Protein AF-A0A810N0T5-F1 (afdb_monomer_lite)

Foldseek 3Di:
DDDDDDYDDDDDDDDDDDDDDDDDDPPPPDPLQQFQAAADADPQPPDRQQHQWEPCSPPPLQRVLVSVQQQVDADLVRFHFRSNRKHWSYWYDDPHKTKTWIWTHTPPQQWIKTFIWIDDDSHIHGPAIAIGNHNCCVVPDQWAWDADPQWIKIQGTPFFPFKQFQVRHTFDADRRITDTGPFAAQAWGKMWTWGDAGPVRNPTDPIFIWIQRGNNLGPRHGRIATEDPCQQNVACVLPRSNVCNDCCFQQHNADPDCPVVDDGDDRHQNHARYDWHKDWPDADCDDLQGFTWIWTWGQGNVGIKIKIWTDHPDDHIWIFHIDDDDQWDWTWIARPNFTKTKIFHDLVAVQKDKDWPPPWDFPDDDRGITITTDDPAKTKIWIQGPNDIGIDIDGD

Secondary structure (DSSP, 8-state):
-------------------------------TTT---BSEE-SSTT-EEE---STTTT-TTHHHHHHHHHHH---TTSPPPEEEEEEEEEEEEETTEEEEEEEEEETTTTEEEEEEEEEETTEEEEEEEE--SSTTHHHH-SEEEEEETTEEEEEE-SSEEEEE-TTSPBPPEETTEESPB-PPTTB-EEEEEEEPP-SSSTT-EEEEEEEE--TT--TT---EEE-STTHHHHHTTT-BHHHHTSTTSTTT-S-S-GGG--------TT---EEEEEEEEEEE-SSTT-EEEEEEEEEETTEEEEEEEEEESSS--EE---EE--SEEEEEEEETTEEEEEEEE-SS-TT-EEEPPTT---SEEETTEEEEEPPSS-EEEEEEETTEEEEEEE--

Organism: NCBI:txid338584

Structure (mmCIF, N/CA/C/O backbone):
data_AF-A0A810N0T5-F1
#
_entry.id   AF-A0A810N0T5-F1
#
loop_
_atom_site.group_PDB
_atom_site.id
_atom_site.type_symbol
_atom_site.label_atom_id
_atom_site.label_alt_id
_atom_site.label_comp_id
_atom_site.label_asym_id
_atom_site.label_entity_id
_atom_site.label_seq_id
_atom_site.pdbx_PDB_ins_code
_atom_site.Cartn_x
_atom_site.Cartn_y
_atom_site.Cartn_z
_atom_site.occupancy
_atom_site.B_iso_or_equiv
_atom_site.auth_seq_id
_atom_site.auth_comp_id
_atom_site.auth_asym_id
_atom_site.auth_atom_id
_atom_site.pdbx_PDB_model_num
ATOM 1 N N . MET A 1 1 ? 39.293 -3.983 65.461 1.00 36.12 1 MET A N 1
ATOM 2 C CA . MET A 1 1 ? 38.991 -4.285 66.881 1.00 36.12 1 MET A CA 1
ATOM 3 C C . MET A 1 1 ? 37.634 -4.973 66.950 1.00 36.12 1 MET A C 1
ATOM 5 O O . MET A 1 1 ? 36.799 -4.683 66.106 1.00 36.12 1 MET A O 1
ATOM 9 N N . ILE A 1 2 ? 37.448 -5.908 67.885 1.00 31.00 2 ILE A N 1
ATOM 10 C CA . ILE A 1 2 ? 36.236 -6.740 68.060 1.00 31.00 2 ILE A CA 1
ATOM 11 C C . ILE A 1 2 ? 35.521 -6.339 69.367 1.00 31.00 2 ILE A C 1
ATOM 13 O O . ILE A 1 2 ? 36.181 -5.832 70.273 1.00 31.00 2 ILE A O 1
ATOM 17 N N . SER A 1 3 ? 34.224 -6.678 69.489 1.00 28.61 3 SER A N 1
ATOM 18 C CA . SER A 1 3 ? 33.318 -6.460 70.647 1.00 28.61 3 SER A CA 1
ATOM 19 C C . SER A 1 3 ? 32.671 -5.063 70.637 1.00 28.61 3 SER A C 1
ATOM 21 O O . SER A 1 3 ? 33.316 -4.107 70.227 1.00 28.61 3 SER A O 1
ATOM 23 N N . VAL A 1 4 ? 31.393 -4.856 70.995 1.00 37.62 4 VAL A N 1
ATOM 24 C CA . VAL A 1 4 ? 30.533 -5.458 72.052 1.00 37.62 4 VAL A CA 1
ATOM 25 C C . VAL A 1 4 ? 29.086 -5.613 71.486 1.00 37.62 4 VAL A C 1
ATOM 27 O O . VAL A 1 4 ? 28.653 -4.736 70.753 1.00 37.62 4 VAL A O 1
ATOM 30 N N . ARG A 1 5 ? 28.376 -6.768 71.548 1.00 35.19 5 ARG A N 1
ATOM 31 C CA . ARG A 1 5 ? 27.375 -7.230 72.574 1.00 35.19 5 ARG A CA 1
ATOM 32 C C . ARG A 1 5 ? 26.349 -6.142 73.011 1.00 35.19 5 ARG A C 1
ATOM 34 O O . ARG A 1 5 ? 26.744 -5.001 73.154 1.00 35.19 5 ARG A O 1
ATOM 41 N N . ARG A 1 6 ? 25.052 -6.360 73.315 1.00 37.88 6 ARG A N 1
ATOM 42 C CA . ARG A 1 6 ? 24.105 -7.499 73.541 1.00 37.88 6 ARG A CA 1
ATOM 43 C C . ARG A 1 6 ? 22.669 -6.939 73.304 1.00 37.88 6 ARG A C 1
ATOM 45 O O . ARG A 1 6 ? 22.462 -5.794 73.669 1.00 37.88 6 ARG A O 1
ATOM 52 N N . GLY A 1 7 ? 21.720 -7.643 72.663 1.00 30.22 7 GLY A N 1
ATOM 53 C CA . GLY A 1 7 ? 20.608 -8.402 73.306 1.00 30.22 7 GLY A CA 1
ATOM 54 C C . GLY A 1 7 ? 19.324 -7.552 73.514 1.00 30.22 7 GLY A C 1
ATOM 55 O O . GLY A 1 7 ? 19.444 -6.339 73.548 1.00 30.22 7 GLY A O 1
ATOM 56 N N . LEU A 1 8 ? 18.092 -8.040 73.733 1.00 36.97 8 LEU A N 1
ATOM 57 C CA . LEU A 1 8 ? 17.335 -9.291 73.475 1.00 36.97 8 LEU A CA 1
ATOM 58 C C . LEU A 1 8 ? 15.949 -9.131 74.186 1.00 36.97 8 LEU A C 1
ATOM 60 O O . LEU A 1 8 ? 15.929 -8.519 75.249 1.00 36.97 8 LEU A O 1
ATOM 64 N N . LEU A 1 9 ? 14.865 -9.763 73.686 1.00 35.38 9 LEU A N 1
ATOM 65 C CA . LEU A 1 9 ? 13.501 -9.900 74.291 1.00 35.38 9 LEU A CA 1
ATOM 66 C C . LEU A 1 9 ? 12.555 -8.662 74.208 1.00 35.38 9 LEU A C 1
ATOM 68 O O . LEU A 1 9 ? 13.006 -7.539 74.373 1.00 35.38 9 LEU A O 1
ATOM 72 N N . GLY A 1 10 ? 11.231 -8.796 73.994 1.00 30.72 10 GLY A N 1
ATOM 73 C CA . GLY A 1 10 ? 10.441 -9.990 73.635 1.00 30.72 10 GLY A CA 1
ATOM 74 C C . GLY A 1 10 ? 8.905 -9.775 73.532 1.00 30.72 10 GLY A C 1
ATOM 75 O O . GLY A 1 10 ? 8.345 -8.991 74.282 1.00 30.72 10 GLY A O 1
ATOM 76 N N . ILE A 1 11 ? 8.277 -10.505 72.594 1.00 42.00 11 ILE A N 1
ATOM 77 C CA . ILE A 1 11 ? 6.909 -11.100 72.533 1.00 42.00 11 ILE A CA 1
ATOM 78 C C . ILE A 1 11 ? 5.700 -10.383 73.196 1.00 42.00 11 ILE A C 1
ATOM 80 O O . ILE A 1 11 ? 5.637 -10.236 74.412 1.00 42.00 11 ILE A O 1
ATOM 84 N N . GLY A 1 12 ? 4.626 -10.187 72.411 1.00 31.03 12 GLY A N 1
ATOM 85 C CA . GLY A 1 12 ? 3.241 -10.031 72.895 1.00 31.03 12 GLY A CA 1
ATOM 86 C C . GLY A 1 12 ? 2.209 -10.197 71.765 1.00 31.03 12 GLY A C 1
ATOM 87 O O . GLY A 1 12 ? 2.245 -9.443 70.799 1.00 31.03 12 GLY A O 1
ATOM 88 N N . LEU A 1 13 ? 1.320 -11.195 71.855 1.00 39.31 13 LEU A N 1
ATOM 89 C CA . LEU A 1 13 ? 0.371 -11.599 70.799 1.00 39.31 13 LEU A CA 1
ATOM 90 C C . LEU A 1 13 ? -1.083 -11.319 71.224 1.00 39.31 13 LEU A C 1
ATOM 92 O O . LEU A 1 13 ? -1.436 -11.601 72.367 1.00 39.31 13 LEU A O 1
ATOM 96 N N . ALA A 1 14 ? -1.944 -10.870 70.305 1.00 36.47 14 ALA A N 1
ATOM 97 C CA . ALA A 1 14 ? -3.398 -10.921 70.478 1.00 36.47 14 ALA A CA 1
ATOM 98 C C . ALA A 1 14 ? -4.104 -11.078 69.122 1.00 36.47 14 ALA A C 1
ATOM 100 O O . ALA A 1 14 ? -3.871 -10.296 68.204 1.00 36.47 14 ALA A O 1
ATOM 101 N N . ALA A 1 15 ? -4.975 -12.081 69.011 1.00 40.31 15 ALA A N 1
ATOM 102 C CA . ALA A 1 15 ? -5.838 -12.311 67.857 1.00 40.31 15 ALA A CA 1
ATOM 103 C C . ALA A 1 15 ? -7.301 -12.374 68.318 1.00 40.31 15 ALA A C 1
ATOM 105 O O . ALA A 1 15 ? -7.592 -12.949 69.367 1.00 40.31 15 ALA A O 1
ATOM 106 N N . ALA A 1 16 ? -8.212 -11.822 67.519 1.00 35.16 16 ALA A N 1
ATOM 107 C CA . ALA A 1 16 ? -9.654 -11.994 67.666 1.00 35.16 16 ALA A CA 1
ATOM 108 C C . ALA A 1 16 ? -10.295 -12.072 66.272 1.00 35.16 16 ALA A C 1
ATOM 110 O O . ALA A 1 16 ? -9.864 -11.389 65.345 1.00 35.16 16 ALA A O 1
ATOM 111 N N . ILE A 1 17 ? -11.287 -12.950 66.127 1.00 38.09 17 ILE A N 1
ATOM 112 C CA . ILE A 1 17 ? -11.961 -13.310 64.868 1.00 38.09 17 ILE A CA 1
ATOM 113 C C . ILE A 1 17 ? -13.449 -12.919 64.986 1.00 38.09 17 ILE A C 1
ATOM 115 O O . ILE A 1 17 ? -13.940 -12.726 66.096 1.00 38.09 17 ILE A O 1
ATOM 119 N N . VAL A 1 18 ? -14.161 -12.917 63.849 1.00 35.47 18 VAL A N 1
ATOM 120 C CA . VAL A 1 18 ? -15.613 -12.699 63.658 1.00 35.47 18 VAL A CA 1
ATOM 121 C C . VAL A 1 18 ? -15.993 -11.211 63.557 1.00 35.47 18 VAL A C 1
ATOM 123 O O . VAL A 1 18 ? -15.672 -10.423 64.434 1.00 35.47 18 VAL A O 1
ATOM 126 N N . GLY A 1 19 ? -16.701 -10.759 62.519 1.00 31.72 19 GLY A N 1
ATOM 127 C CA . GLY A 1 19 ? -17.155 -11.457 61.309 1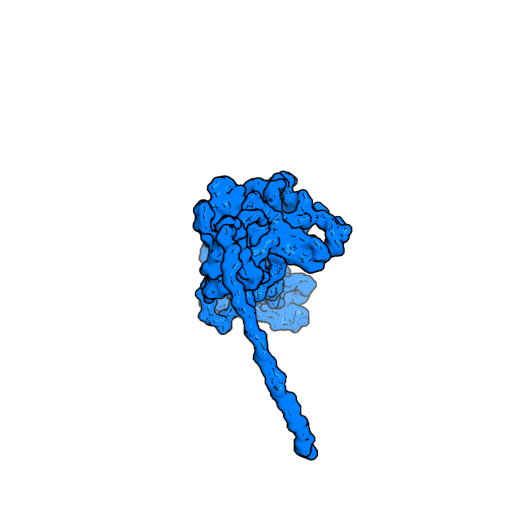.00 31.72 19 GLY A CA 1
ATOM 128 C C . GLY A 1 19 ? -17.976 -10.518 60.416 1.00 31.72 19 GLY A C 1
ATOM 129 O O . GLY A 1 19 ? -18.539 -9.545 60.905 1.00 31.72 19 GLY A O 1
ATOM 130 N N . GLY A 1 20 ? -18.045 -10.797 59.112 1.00 31.12 20 GLY A N 1
ATOM 131 C CA . GLY A 1 20 ? -18.733 -9.926 58.156 1.00 31.12 20 GLY A CA 1
ATOM 132 C C . GLY A 1 20 ? -18.983 -10.613 56.820 1.00 31.12 20 GLY A C 1
ATOM 133 O O . GLY A 1 20 ? -18.181 -10.501 55.900 1.00 31.12 20 GLY A O 1
ATOM 134 N N . VAL A 1 21 ? -20.105 -11.326 56.714 1.00 47.09 21 VAL A N 1
ATOM 135 C CA . VAL A 1 21 ? -20.636 -11.776 55.423 1.00 47.09 21 VAL A CA 1
ATOM 136 C C . VAL A 1 21 ? -21.263 -10.587 54.698 1.00 47.09 21 VAL A C 1
ATOM 138 O O . VAL A 1 21 ? -22.380 -10.185 55.008 1.00 47.09 21 VAL A O 1
ATOM 141 N N . ALA A 1 22 ? -20.546 -10.053 53.713 1.00 38.22 22 ALA A N 1
ATOM 142 C CA . ALA A 1 22 ? -21.095 -9.192 52.675 1.00 38.22 22 ALA A CA 1
ATOM 143 C C . ALA A 1 22 ? -20.766 -9.825 51.318 1.00 38.22 22 ALA A C 1
ATOM 145 O O . ALA A 1 22 ? -19.631 -9.779 50.851 1.00 38.22 22 ALA A O 1
ATOM 146 N N . ALA A 1 23 ? -21.760 -10.484 50.725 1.00 36.19 23 ALA A N 1
ATOM 147 C CA . ALA A 1 23 ? -21.703 -10.900 49.330 1.00 36.19 23 ALA A CA 1
ATOM 148 C C . ALA A 1 23 ? -22.042 -9.713 48.407 1.00 36.19 23 ALA A C 1
ATOM 150 O O . ALA A 1 23 ? -22.633 -8.732 48.858 1.00 36.19 23 ALA A O 1
ATOM 151 N N . CYS A 1 24 ? -21.752 -9.889 47.112 1.00 39.38 24 CYS A N 1
ATOM 152 C CA . CYS A 1 24 ? -22.031 -8.979 45.990 1.00 39.38 24 CYS A CA 1
ATOM 153 C C . CYS A 1 24 ? -21.080 -7.773 45.866 1.00 39.38 24 CYS A C 1
ATOM 155 O O . CYS A 1 24 ? -21.021 -6.919 46.742 1.00 39.38 24 CYS A O 1
ATOM 157 N N . GLY A 1 25 ? -20.389 -7.678 44.720 1.00 36.31 25 GLY A N 1
ATOM 158 C CA . GLY A 1 25 ? -19.560 -6.512 44.372 1.00 36.31 25 GLY A CA 1
ATOM 159 C C . GLY A 1 25 ? -18.150 -6.805 43.852 1.00 36.31 25 GLY A C 1
ATOM 160 O O . GLY A 1 25 ? -17.314 -5.912 43.887 1.00 36.31 25 GLY A O 1
ATOM 161 N N . GLY A 1 26 ? -17.857 -8.021 43.380 1.00 30.78 26 GLY A N 1
ATOM 162 C CA . GLY A 1 26 ? -16.583 -8.317 42.720 1.00 30.78 26 GLY A CA 1
ATOM 163 C C . GLY A 1 26 ? -16.499 -7.678 41.333 1.00 30.78 26 GLY A C 1
ATOM 164 O O . GLY A 1 26 ? -16.718 -8.359 40.335 1.00 30.78 26 GLY A O 1
ATOM 165 N N . THR A 1 27 ? -16.172 -6.386 41.261 1.00 42.53 27 THR A N 1
ATOM 166 C CA . THR A 1 27 ? -15.587 -5.804 40.050 1.00 42.53 27 THR A CA 1
ATOM 167 C C . THR A 1 27 ? -14.265 -6.517 39.807 1.00 42.53 27 THR A C 1
ATOM 169 O O . THR A 1 27 ? -13.346 -6.390 40.616 1.00 42.53 27 THR A O 1
ATOM 172 N N . GLY A 1 28 ? -14.194 -7.317 38.742 1.00 41.34 28 GLY A N 1
ATOM 173 C CA . GLY A 1 28 ? -12.989 -8.051 38.366 1.00 41.34 28 GLY A CA 1
ATOM 174 C C . GLY A 1 28 ? -11.893 -7.088 37.930 1.00 41.34 28 GLY A C 1
ATOM 175 O O . GLY A 1 28 ? -11.767 -6.793 36.746 1.00 41.34 28 GLY A O 1
ATOM 176 N N . GLU A 1 29 ? -11.132 -6.587 38.898 1.00 42.53 29 GLU A N 1
ATOM 177 C CA . GLU A 1 29 ? -9.941 -5.781 38.677 1.00 42.53 29 GLU A CA 1
ATOM 178 C C . GLU A 1 29 ? -8.874 -6.704 38.074 1.00 42.53 29 GLU A C 1
ATOM 180 O O . GLU A 1 29 ? -8.226 -7.487 38.772 1.00 42.53 29 GLU A O 1
ATOM 185 N N . VAL A 1 30 ? -8.775 -6.688 36.740 1.00 51.69 30 VAL A N 1
ATOM 186 C CA . VAL A 1 30 ? -7.701 -7.370 36.009 1.00 51.69 30 VAL A CA 1
ATOM 187 C C . VAL A 1 30 ? -6.379 -6.823 36.554 1.00 51.69 30 VAL A C 1
ATOM 189 O O . VAL A 1 30 ? -6.243 -5.597 36.622 1.00 51.69 30 VAL A O 1
ATOM 192 N N . PRO A 1 31 ? -5.414 -7.672 36.960 1.00 47.50 31 PRO A N 1
ATOM 193 C CA . PRO A 1 31 ? -4.133 -7.191 37.458 1.00 47.50 31 PRO A CA 1
ATOM 194 C C . PRO A 1 31 ? -3.516 -6.212 36.449 1.00 47.50 31 PRO A C 1
ATOM 196 O O . PRO A 1 31 ? -3.427 -6.557 35.268 1.00 47.50 31 PRO A O 1
ATOM 199 N N . PRO A 1 32 ? -3.085 -5.006 36.864 1.00 51.22 32 PRO A N 1
ATOM 200 C CA . PRO A 1 32 ? -2.674 -3.956 35.927 1.00 51.22 32 PRO A CA 1
ATOM 201 C C . PRO A 1 32 ? -1.452 -4.333 35.072 1.00 51.22 32 PRO A C 1
ATOM 203 O O . PRO A 1 32 ? -1.219 -3.717 34.041 1.00 51.22 32 PRO A O 1
ATOM 206 N N . GLU A 1 33 ? -0.706 -5.369 35.463 1.00 49.28 33 GLU A N 1
ATOM 207 C CA . GLU A 1 33 ? 0.418 -5.947 34.711 1.00 49.28 33 GLU A CA 1
ATOM 208 C C . GLU A 1 33 ? -0.017 -6.888 33.561 1.00 49.28 33 GLU A C 1
ATOM 210 O O . GLU A 1 33 ? 0.833 -7.399 32.840 1.00 49.28 33 GLU A O 1
ATOM 215 N N . GLN A 1 34 ? -1.321 -7.153 33.397 1.00 54.31 34 GLN A N 1
ATOM 216 C CA . GLN A 1 34 ? -1.891 -8.047 32.370 1.00 54.31 34 GLN A CA 1
ATOM 217 C C . GLN A 1 34 ? -3.079 -7.425 31.612 1.00 54.31 34 GLN A C 1
ATOM 219 O O . GLN A 1 34 ? -3.695 -8.080 30.774 1.00 54.31 34 GLN A O 1
ATOM 224 N N . ALA A 1 35 ? -3.445 -6.178 31.912 1.00 67.56 35 ALA A N 1
ATOM 225 C CA . ALA A 1 35 ? -4.590 -5.521 31.295 1.00 67.56 35 ALA A CA 1
ATOM 226 C C . ALA A 1 35 ? -4.190 -4.847 29.974 1.00 67.56 35 ALA A C 1
ATOM 228 O O . ALA A 1 35 ? -3.352 -3.949 29.974 1.00 67.56 35 ALA A O 1
ATOM 229 N N . LEU A 1 36 ? -4.841 -5.229 28.872 1.00 79.00 36 LEU A N 1
ATOM 230 C CA . LEU A 1 36 ? -4.768 -4.496 27.607 1.00 79.00 36 LEU A CA 1
ATOM 231 C C . LEU A 1 36 ? -5.448 -3.119 27.789 1.00 79.00 36 LEU A C 1
ATOM 233 O O . LEU A 1 36 ? -6.661 -3.083 28.028 1.00 79.00 36 LEU A O 1
ATOM 237 N N . PRO A 1 37 ? -4.721 -1.987 27.723 1.00 80.19 37 PRO A N 1
ATOM 238 C CA . PRO A 1 37 ? -5.304 -0.668 27.936 1.00 80.19 37 PRO A CA 1
ATOM 239 C C . PRO A 1 37 ? -6.255 -0.272 26.801 1.00 80.19 37 PRO A C 1
ATOM 241 O O . PRO A 1 37 ? -6.151 -0.738 25.664 1.00 80.19 37 PRO A O 1
ATOM 244 N N . VAL A 1 38 ? -7.184 0.633 27.116 1.00 72.12 38 VAL A N 1
ATOM 245 C CA . VAL A 1 38 ? -8.108 1.217 26.137 1.00 72.12 38 VAL A CA 1
ATOM 246 C C . VAL A 1 38 ? -7.615 2.600 25.739 1.00 72.12 38 VAL A C 1
ATOM 248 O O . VAL A 1 38 ? -7.381 3.460 26.590 1.00 72.12 38 VAL A O 1
ATOM 251 N N . GLY A 1 39 ? -7.493 2.808 24.435 1.00 61.88 39 GLY A N 1
ATOM 252 C CA . GLY A 1 39 ? -6.816 3.944 23.840 1.00 61.88 39 GLY A CA 1
ATOM 253 C C . GLY A 1 39 ? -5.293 3.784 23.796 1.00 61.88 39 GLY A C 1
ATOM 254 O O . GLY A 1 39 ? -4.703 2.930 24.455 1.00 61.88 39 GLY A O 1
ATOM 255 N N . HIS A 1 40 ? -4.653 4.638 23.003 1.00 66.75 40 HIS A N 1
ATOM 256 C CA . HIS A 1 40 ? -3.209 4.706 22.833 1.00 66.75 40 HIS A CA 1
ATOM 257 C C . HIS A 1 40 ? -2.754 6.172 22.818 1.00 66.75 40 HIS A C 1
ATOM 259 O O . HIS A 1 40 ? -3.289 7.021 22.093 1.00 66.75 40 HIS A O 1
ATOM 265 N N . TYR A 1 41 ? -1.754 6.472 23.644 1.00 59.19 41 TYR A N 1
ATOM 266 C CA . TYR A 1 41 ? -1.155 7.801 23.760 1.00 59.19 41 TYR A CA 1
ATOM 267 C C . TYR A 1 41 ? -0.055 7.999 22.718 1.00 59.19 41 TYR A C 1
ATOM 269 O O . TYR A 1 41 ? 0.499 7.032 22.195 1.00 59.19 41 TYR A O 1
ATOM 277 N N . THR A 1 42 ? 0.286 9.259 22.459 1.00 54.75 42 THR A N 1
ATOM 278 C CA . THR A 1 42 ? 1.458 9.645 21.662 1.00 54.75 42 THR A CA 1
ATOM 279 C C . THR A 1 42 ? 2.332 10.598 22.463 1.00 54.75 42 THR A C 1
ATOM 281 O O . THR A 1 42 ? 2.005 10.948 23.596 1.00 54.75 42 THR A O 1
ATOM 284 N N . LEU A 1 43 ? 3.433 11.040 21.860 1.00 52.41 43 LEU A N 1
ATOM 285 C CA . LEU A 1 43 ? 4.301 12.070 22.423 1.00 52.41 43 LEU A CA 1
ATOM 286 C C . LEU A 1 43 ? 3.780 13.505 22.153 1.00 52.41 43 LEU A C 1
ATOM 288 O O . LEU A 1 43 ? 4.401 14.464 22.608 1.00 52.41 43 LEU A O 1
ATOM 292 N N . ASP A 1 44 ? 2.635 13.667 21.471 1.00 52.69 44 ASP A N 1
ATOM 293 C CA . ASP A 1 44 ? 2.024 14.959 21.111 1.00 52.69 44 ASP A CA 1
ATOM 294 C C . ASP A 1 44 ? 1.243 15.590 22.292 1.00 52.69 44 ASP A C 1
ATOM 296 O O . ASP A 1 44 ? 0.024 15.797 22.247 1.00 52.69 44 ASP A O 1
ATOM 300 N N . GLY A 1 45 ? 1.945 15.903 23.383 1.00 55.66 45 GLY A N 1
ATOM 301 C CA . GLY A 1 45 ? 1.383 16.600 24.545 1.00 55.66 45 GLY A CA 1
ATOM 302 C C . GLY A 1 45 ? 0.382 15.754 25.348 1.00 55.66 45 GLY A C 1
ATOM 303 O O . GLY A 1 45 ? 0.630 14.593 25.653 1.00 55.66 45 GLY A O 1
ATOM 304 N N . GLN A 1 46 ? -0.756 16.340 25.740 1.00 54.62 46 GLN A N 1
ATOM 305 C CA . GLN A 1 46 ? -1.832 15.633 26.468 1.00 54.62 46 GLN A CA 1
ATOM 306 C C . GLN A 1 46 ? -2.819 14.893 25.537 1.00 54.62 46 GLN A C 1
ATOM 308 O O . GLN A 1 46 ? -3.870 14.435 25.989 1.00 54.62 46 GLN A O 1
ATOM 313 N N . LEU A 1 47 ? -2.541 14.805 24.231 1.00 58.34 47 LEU A N 1
ATOM 314 C CA . LEU A 1 47 ? -3.488 14.248 23.270 1.00 58.34 47 LEU A CA 1
ATOM 315 C C . LEU A 1 47 ? -3.439 12.711 23.228 1.00 58.34 47 LEU A C 1
ATOM 317 O O . LEU A 1 47 ? -2.513 12.109 22.683 1.00 58.34 47 LEU A O 1
ATOM 321 N N . GLN A 1 48 ? -4.513 12.075 23.699 1.00 68.25 48 GLN A N 1
ATOM 322 C CA . GLN A 1 48 ? -4.872 10.721 23.267 1.00 68.25 48 GLN A CA 1
ATOM 323 C C . GLN A 1 48 ? -5.228 10.769 21.774 1.00 68.25 48 GLN A C 1
ATOM 325 O O . GLN A 1 48 ? -6.316 11.217 21.408 1.00 68.25 48 GLN A O 1
ATOM 330 N N . VAL A 1 49 ? -4.303 10.356 20.904 1.00 71.94 49 VAL A N 1
ATOM 331 C CA . VAL A 1 49 ? -4.544 10.272 19.448 1.00 71.94 49 VAL A CA 1
ATOM 332 C C . VAL A 1 49 ? -5.510 9.134 19.143 1.00 71.94 49 VAL A C 1
ATOM 334 O O . VAL A 1 49 ? -6.387 9.303 18.298 1.00 71.94 49 VAL A O 1
ATOM 337 N N . TRP A 1 50 ? -5.451 8.055 19.921 1.00 82.88 50 TRP A N 1
ATOM 338 C CA . TRP A 1 50 ? -6.475 7.021 19.969 1.00 82.88 50 TRP A CA 1
ATOM 339 C C . TRP A 1 50 ? -7.148 7.057 21.346 1.00 82.88 50 TRP A C 1
ATOM 341 O O . TRP A 1 50 ? -6.652 6.434 22.279 1.00 82.88 50 TRP A O 1
ATOM 351 N N . PRO A 1 51 ? -8.219 7.841 21.543 1.00 80.19 51 PRO A N 1
ATOM 352 C CA . PRO A 1 51 ? -9.002 7.786 22.773 1.00 80.19 51 PRO A CA 1
ATOM 353 C C . PRO A 1 51 ? -9.867 6.519 22.787 1.00 80.19 51 PRO A C 1
ATOM 355 O O . PRO A 1 51 ? -10.137 5.937 21.737 1.00 80.19 51 PRO A O 1
ATOM 358 N N . ALA A 1 52 ? -10.352 6.122 23.965 1.00 80.00 52 ALA A N 1
ATOM 359 C CA . ALA A 1 52 ? -11.340 5.051 24.082 1.00 80.00 52 ALA A CA 1
ATOM 360 C C . ALA A 1 52 ? -12.605 5.386 23.266 1.00 80.00 52 ALA A C 1
ATOM 362 O O . ALA A 1 52 ? -13.195 6.453 23.454 1.00 80.00 52 ALA A O 1
ATOM 363 N N . ARG A 1 53 ? -12.980 4.493 22.340 1.00 89.12 53 ARG A N 1
ATOM 364 C CA . ARG A 1 53 ? -14.085 4.662 21.383 1.00 89.12 53 ARG A CA 1
ATOM 365 C C . ARG A 1 53 ? -14.765 3.340 21.054 1.00 89.12 53 ARG A C 1
ATOM 367 O O . ARG A 1 53 ? -14.156 2.275 21.168 1.00 89.12 53 ARG A O 1
ATOM 374 N N . GLY A 1 54 ? -15.995 3.446 20.571 1.00 89.88 54 GLY A N 1
ATOM 375 C CA . GLY A 1 54 ? -16.922 2.355 20.324 1.00 89.88 54 GLY A CA 1
ATOM 376 C C . GLY A 1 54 ? -17.859 2.151 21.518 1.00 89.88 54 GLY A C 1
ATOM 377 O O . GLY A 1 54 ? -17.490 2.352 22.675 1.00 89.88 54 GLY A O 1
ATOM 378 N N . GLY A 1 55 ? -19.098 1.729 21.246 1.00 90.94 55 GLY A N 1
ATOM 379 C CA . GLY A 1 55 ? -20.155 1.615 22.263 1.00 90.94 55 GLY A CA 1
ATOM 380 C C . GLY A 1 55 ? -19.888 0.616 23.400 1.00 90.94 55 GLY A C 1
ATOM 381 O O . GLY A 1 55 ? -20.640 0.603 24.371 1.00 90.94 55 GLY A O 1
ATOM 382 N N . LEU A 1 56 ? -18.831 -0.198 23.297 1.00 91.31 56 LEU A N 1
ATOM 383 C CA . LEU A 1 56 ? -18.413 -1.183 24.297 1.00 91.31 56 LEU A CA 1
ATOM 384 C C . LEU A 1 56 ? -17.075 -0.814 24.971 1.00 91.31 56 LEU A C 1
ATOM 386 O O . LEU A 1 56 ? -16.572 -1.596 25.772 1.00 91.31 56 LEU A O 1
ATOM 390 N N . SER A 1 57 ? -16.513 0.380 24.730 1.00 87.56 57 SER A N 1
ATOM 391 C CA . SER A 1 57 ? -15.210 0.819 25.276 1.00 87.56 57 SER A CA 1
ATOM 392 C C . SER A 1 57 ? -15.183 1.098 26.791 1.00 87.56 57 SER A C 1
ATOM 394 O O . SER A 1 57 ? -14.197 1.625 27.314 1.00 87.56 57 SER A O 1
ATOM 396 N N . GLY A 1 58 ? -16.289 0.834 27.487 1.00 85.88 58 GLY A N 1
ATOM 397 C CA . GLY A 1 58 ? -16.394 0.832 28.947 1.00 85.88 58 GLY A CA 1
ATOM 398 C C . GLY A 1 58 ? -16.856 -0.516 29.512 1.00 85.88 58 GLY A C 1
ATOM 399 O O . GLY A 1 58 ? -17.086 -0.614 30.717 1.00 85.88 58 GLY A O 1
ATOM 400 N N . ASP A 1 59 ? -17.024 -1.539 28.669 1.00 89.50 59 ASP A N 1
ATOM 401 C CA . ASP A 1 59 ? -17.535 -2.845 29.074 1.00 89.50 59 ASP A CA 1
ATOM 402 C C . ASP A 1 59 ? -16.389 -3.780 29.492 1.00 89.50 59 ASP A C 1
ATOM 404 O O . ASP A 1 59 ? -15.622 -4.306 28.684 1.00 89.50 59 ASP A O 1
ATOM 408 N N . GLY A 1 60 ? -16.287 -4.023 30.800 1.00 87.69 60 GLY A N 1
ATOM 409 C CA . GLY A 1 60 ? -15.244 -4.869 31.382 1.00 87.69 60 GLY A CA 1
ATOM 410 C C . GLY A 1 60 ? -15.354 -6.368 31.066 1.00 87.69 60 GLY A C 1
ATOM 411 O O . GLY A 1 60 ? -14.471 -7.123 31.475 1.00 87.69 60 GLY A O 1
ATOM 412 N N . ALA A 1 61 ? -16.412 -6.843 30.400 1.00 88.44 61 ALA A N 1
ATOM 413 C CA . ALA A 1 61 ? -16.472 -8.188 29.826 1.00 88.44 61 ALA A CA 1
ATOM 414 C C . ALA A 1 61 ? -15.931 -8.190 28.394 1.00 88.44 61 ALA A C 1
ATOM 416 O O . ALA A 1 61 ? -15.032 -8.981 28.104 1.00 88.44 61 ALA A O 1
ATOM 417 N N . ALA A 1 62 ? -16.364 -7.244 27.557 1.00 89.69 62 ALA A N 1
ATOM 418 C CA . ALA A 1 62 ? -15.834 -7.068 26.207 1.00 89.69 62 ALA A CA 1
ATOM 419 C C . ALA A 1 62 ? -14.314 -6.818 26.220 1.00 89.69 62 ALA A C 1
ATOM 421 O O . ALA A 1 62 ? -13.582 -7.436 25.451 1.00 89.69 62 ALA A O 1
ATOM 422 N N . HIS A 1 63 ? -13.807 -5.999 27.151 1.00 90.12 63 HIS A N 1
ATOM 423 C CA . HIS A 1 63 ? -12.365 -5.743 27.293 1.00 90.12 63 HIS A CA 1
ATOM 424 C C . HIS A 1 63 ? -11.569 -7.021 27.597 1.00 90.12 63 HIS A C 1
ATOM 426 O O . HIS A 1 63 ? -10.493 -7.219 27.037 1.00 90.12 63 HIS A O 1
ATOM 432 N N . ARG A 1 64 ? -12.098 -7.901 28.462 1.00 89.81 64 ARG A N 1
ATOM 433 C CA . ARG A 1 64 ? -11.454 -9.186 28.779 1.00 89.81 64 ARG A CA 1
ATOM 434 C C . ARG A 1 64 ? -11.480 -10.128 27.581 1.00 89.81 64 ARG A C 1
ATOM 436 O O . ARG A 1 64 ? -10.438 -10.677 27.259 1.00 89.81 64 ARG A O 1
ATOM 443 N N . ALA A 1 65 ? -12.603 -10.225 26.868 1.00 91.88 65 ALA A N 1
ATOM 444 C CA . ALA A 1 65 ? -12.688 -11.024 25.646 1.00 91.88 65 ALA A CA 1
ATOM 445 C C . ALA A 1 65 ? -11.675 -10.568 24.573 1.00 91.88 65 ALA A C 1
ATOM 447 O O . ALA A 1 65 ? -11.062 -11.407 23.915 1.00 91.88 65 ALA A O 1
ATOM 448 N N . VAL A 1 66 ? -11.440 -9.255 24.428 1.00 93.19 66 VAL A N 1
ATOM 449 C CA . VAL A 1 66 ? -10.379 -8.734 23.545 1.00 93.19 66 VAL A CA 1
ATOM 450 C C . VAL A 1 66 ? -8.991 -9.108 24.071 1.00 93.19 66 VAL A C 1
ATOM 452 O O . VAL A 1 66 ? -8.179 -9.615 23.304 1.00 93.19 66 VAL A O 1
ATOM 455 N N . ALA A 1 67 ? -8.706 -8.891 25.359 1.00 92.31 67 ALA A N 1
ATOM 456 C CA . ALA A 1 67 ? -7.401 -9.203 25.948 1.00 92.31 67 ALA A CA 1
ATOM 457 C C . ALA A 1 67 ? -7.047 -10.700 25.838 1.00 92.31 67 ALA A C 1
ATOM 459 O O . ALA A 1 67 ? -5.945 -11.032 25.404 1.00 92.31 67 ALA A O 1
ATOM 460 N N . ASP A 1 68 ? -7.997 -11.590 26.144 1.00 91.88 68 ASP A N 1
ATOM 461 C CA . ASP A 1 68 ? -7.844 -13.046 26.040 1.00 91.88 68 ASP A CA 1
ATOM 462 C C . ASP A 1 68 ? -7.572 -13.477 24.584 1.00 91.88 68 ASP A C 1
ATOM 464 O O . ASP A 1 68 ? -6.688 -14.296 24.320 1.00 91.88 68 ASP A O 1
ATOM 468 N N . ALA A 1 69 ? -8.284 -12.894 23.613 1.00 94.62 69 ALA A N 1
ATOM 469 C CA . ALA A 1 69 ? -8.084 -13.178 22.193 1.00 94.62 69 ALA A CA 1
ATOM 470 C C . ALA A 1 69 ? -6.740 -12.642 21.655 1.00 94.62 69 ALA A C 1
ATOM 472 O O . ALA A 1 69 ? -6.115 -13.288 20.810 1.00 94.62 69 ALA A O 1
ATOM 473 N N . VAL A 1 70 ? -6.261 -11.500 22.162 1.00 93.94 70 VAL A N 1
ATOM 474 C CA . VAL A 1 70 ? -4.943 -10.938 21.817 1.00 93.94 70 VAL A CA 1
ATOM 475 C C . VAL A 1 70 ? -3.805 -11.760 22.445 1.00 93.94 70 VAL A C 1
ATOM 477 O O . VAL A 1 70 ? -2.845 -12.064 21.739 1.00 93.94 70 VAL A O 1
ATOM 480 N N . ASP A 1 71 ? -3.908 -12.212 23.705 1.00 92.94 71 ASP A N 1
ATOM 481 C CA . ASP A 1 71 ? -2.909 -13.131 24.297 1.00 92.94 71 ASP A CA 1
ATOM 482 C C . ASP A 1 71 ? -2.927 -14.522 23.643 1.00 92.94 71 ASP A C 1
ATOM 484 O O . ASP A 1 71 ? -1.895 -15.197 23.573 1.00 92.94 71 ASP A O 1
ATOM 488 N N . ALA A 1 72 ? -4.065 -14.969 23.109 1.00 93.62 72 ALA A N 1
ATOM 489 C CA . ALA A 1 72 ? -4.136 -16.206 22.337 1.00 93.62 72 ALA A CA 1
ATOM 490 C C . ALA A 1 72 ? -3.444 -16.090 20.962 1.00 93.62 72 ALA A C 1
ATOM 492 O O . ALA A 1 72 ? -2.814 -17.056 20.515 1.00 93.62 72 ALA A O 1
ATOM 493 N N . TRP A 1 73 ? -3.527 -14.926 20.307 1.00 94.69 73 TRP A N 1
ATOM 494 C CA . TRP A 1 73 ? -3.023 -14.692 18.949 1.00 94.69 73 TRP A CA 1
ATOM 495 C C . TRP A 1 73 ? -1.491 -14.768 18.830 1.00 94.69 73 TRP A C 1
ATOM 497 O O . TRP A 1 73 ? -0.744 -14.454 19.759 1.00 94.69 73 TRP A O 1
ATOM 507 N N . ARG A 1 74 ? -0.999 -15.189 17.659 1.00 92.56 74 ARG A N 1
ATOM 508 C CA . ARG A 1 74 ? 0.433 -15.276 17.342 1.00 92.56 74 ARG A CA 1
ATOM 509 C C . ARG A 1 74 ? 0.727 -14.628 15.998 1.00 92.56 74 ARG A C 1
ATOM 511 O O . ARG A 1 74 ? -0.074 -14.758 15.074 1.00 92.56 74 ARG A O 1
ATOM 518 N N . THR A 1 75 ? 1.915 -14.039 15.858 1.00 89.25 75 THR A N 1
ATOM 519 C CA . THR A 1 75 ? 2.454 -13.717 14.527 1.00 89.25 75 THR A CA 1
ATOM 520 C C . THR A 1 75 ? 2.610 -14.993 13.688 1.00 89.25 75 THR A C 1
ATOM 522 O O . THR A 1 75 ? 2.709 -16.090 14.251 1.00 89.25 75 THR A O 1
ATOM 525 N N . PRO A 1 76 ? 2.749 -14.890 12.352 1.00 86.69 76 PRO A N 1
ATOM 526 C CA . PRO A 1 76 ? 3.123 -16.032 11.513 1.00 86.69 76 PRO A CA 1
ATOM 527 C C . PRO A 1 76 ? 4.446 -16.713 11.925 1.00 86.69 76 PRO A C 1
ATOM 529 O O . PRO A 1 76 ? 4.650 -17.886 11.623 1.00 86.69 76 PRO A O 1
ATOM 532 N N . ALA A 1 77 ? 5.323 -16.009 12.653 1.00 83.25 77 ALA A N 1
ATOM 533 C CA . ALA A 1 77 ? 6.566 -16.544 13.217 1.00 83.25 77 ALA A CA 1
ATOM 534 C C . ALA A 1 77 ? 6.387 -17.279 14.565 1.00 83.25 77 ALA A C 1
ATOM 536 O O . ALA A 1 77 ? 7.329 -17.915 15.045 1.00 83.25 77 ALA A O 1
ATOM 537 N N . GLY A 1 78 ? 5.202 -17.189 15.181 1.00 87.75 78 GLY A N 1
ATOM 538 C CA . GLY A 1 78 ? 4.874 -17.781 16.480 1.00 87.75 78 GLY A CA 1
ATOM 539 C C . GLY A 1 78 ? 5.075 -16.867 17.697 1.00 87.75 78 GLY A C 1
ATOM 540 O O . GLY A 1 78 ? 4.933 -17.342 18.827 1.00 87.75 78 GLY A O 1
ATOM 541 N N . ASP A 1 79 ? 5.393 -15.583 17.509 1.00 87.44 79 ASP A N 1
ATOM 542 C CA . ASP A 1 79 ? 5.594 -14.637 18.615 1.00 87.44 79 ASP A CA 1
ATOM 543 C C . ASP A 1 79 ? 4.273 -14.228 19.267 1.00 87.44 79 ASP A C 1
ATOM 545 O O . ASP A 1 79 ? 3.205 -14.306 18.657 1.00 87.44 79 ASP A O 1
ATOM 549 N N . ARG A 1 80 ? 4.361 -13.737 20.505 1.00 90.44 80 ARG A N 1
ATOM 550 C CA . ARG A 1 80 ? 3.228 -13.172 21.245 1.00 90.44 80 ARG A CA 1
ATOM 551 C C . ARG A 1 80 ? 3.283 -11.642 21.248 1.00 90.44 80 ARG A C 1
ATOM 553 O O . ARG A 1 80 ? 4.391 -11.102 21.332 1.00 90.44 80 ARG A O 1
ATOM 560 N N . PRO A 1 81 ? 2.133 -10.952 21.225 1.00 89.19 81 PRO A N 1
ATOM 561 C CA . PRO A 1 81 ? 2.083 -9.539 21.568 1.00 89.19 81 PRO A CA 1
ATOM 562 C C . PRO A 1 81 ? 2.335 -9.327 23.071 1.00 89.19 81 PRO A C 1
ATOM 564 O O . PRO A 1 81 ? 2.130 -10.234 23.880 1.00 89.19 81 PRO A O 1
ATOM 567 N N . ARG A 1 82 ? 2.759 -8.119 23.445 1.00 87.12 82 ARG A N 1
ATOM 568 C CA . ARG A 1 82 ? 2.798 -7.638 24.835 1.00 87.12 82 ARG A CA 1
ATOM 569 C C . ARG A 1 82 ? 1.511 -6.896 25.160 1.00 87.12 82 ARG A C 1
ATOM 571 O O . ARG A 1 82 ? 1.278 -5.832 24.593 1.00 87.12 82 ARG A O 1
ATOM 578 N N . LEU A 1 83 ? 0.672 -7.421 26.050 1.00 87.44 83 LEU A N 1
ATOM 579 C CA . LEU A 1 83 ? -0.600 -6.773 26.403 1.00 87.44 83 LEU A CA 1
ATOM 580 C C . LEU A 1 83 ? -0.382 -5.403 27.060 1.00 87.44 83 LEU A C 1
ATOM 582 O O . LEU A 1 83 ? -1.155 -4.483 26.821 1.00 87.44 83 LEU A O 1
ATOM 586 N N . GLU A 1 84 ? 0.697 -5.266 27.829 1.00 81.88 84 GLU A N 1
ATOM 587 C CA . GLU A 1 84 ? 1.060 -4.079 28.602 1.00 81.88 84 GLU A CA 1
ATOM 588 C C . GLU A 1 84 ? 1.480 -2.863 27.752 1.00 81.88 84 GLU A C 1
ATOM 590 O O . GLU A 1 84 ? 1.414 -1.728 28.225 1.00 81.88 84 GLU A O 1
ATOM 595 N N . THR A 1 85 ? 1.908 -3.090 26.506 1.00 80.56 85 THR A N 1
ATOM 596 C CA . THR A 1 85 ? 2.311 -2.054 25.531 1.00 80.56 85 THR A CA 1
ATOM 597 C C . THR A 1 85 ? 1.462 -2.054 24.257 1.00 80.56 85 THR A C 1
ATOM 599 O O . THR A 1 85 ? 1.630 -1.180 23.410 1.00 80.56 85 THR A O 1
ATOM 602 N N . SER A 1 86 ? 0.530 -2.998 24.130 1.00 86.38 86 SER A N 1
ATOM 603 C CA . SER A 1 86 ? -0.547 -2.980 23.134 1.00 86.38 86 SER A CA 1
ATOM 604 C C . SER A 1 86 ? -1.699 -2.077 23.603 1.00 86.38 86 SER A C 1
ATOM 606 O O . SER A 1 86 ? -1.712 -1.634 24.747 1.00 86.38 86 SER A O 1
ATOM 608 N N . GLY A 1 87 ? -2.705 -1.812 22.763 1.00 88.19 87 GLY A N 1
ATOM 609 C CA . GLY A 1 87 ? -3.893 -1.058 23.181 1.00 88.19 87 GLY A CA 1
ATOM 610 C C . GLY A 1 87 ? -5.094 -1.182 22.245 1.00 88.19 87 GLY A C 1
ATOM 611 O O . GLY A 1 87 ? -4.951 -1.259 21.023 1.00 88.19 87 GLY A O 1
ATOM 612 N N . ILE A 1 88 ? -6.298 -1.178 22.822 1.00 91.12 88 ILE A N 1
ATOM 613 C CA . ILE A 1 88 ? -7.568 -1.174 22.083 1.00 91.12 88 ILE A CA 1
ATOM 614 C C . ILE A 1 88 ? -7.793 0.222 21.490 1.00 91.12 88 ILE A C 1
ATOM 616 O O . ILE A 1 88 ? -8.003 1.183 22.227 1.00 91.12 88 ILE A O 1
ATOM 620 N N . LEU A 1 89 ? -7.783 0.337 20.163 1.00 92.00 89 LEU A N 1
ATOM 621 C CA . LEU A 1 89 ? -8.038 1.587 19.437 1.00 92.00 89 LEU A CA 1
ATOM 622 C C . LEU A 1 89 ? -9.540 1.862 19.265 1.00 92.00 89 LEU A C 1
ATOM 624 O O . LEU A 1 89 ? -9.954 3.018 19.194 1.00 92.00 89 LEU A O 1
ATOM 628 N N . TRP A 1 90 ? -10.350 0.801 19.174 1.00 93.75 90 TRP A N 1
ATOM 629 C CA . TRP A 1 90 ? -11.806 0.871 19.028 1.00 93.75 90 TRP A CA 1
ATOM 630 C C . TRP A 1 90 ? -12.468 -0.435 19.489 1.00 93.75 90 TRP A C 1
ATOM 632 O O . TRP A 1 90 ? -11.927 -1.507 19.212 1.00 93.75 90 TRP A O 1
ATOM 642 N N . LEU A 1 91 ? -13.625 -0.370 20.159 1.00 93.75 91 LEU A N 1
ATOM 643 C CA . LEU A 1 91 ? -14.400 -1.544 20.584 1.00 93.75 91 LEU A CA 1
ATOM 644 C C . LEU A 1 91 ? -15.905 -1.252 20.703 1.00 93.75 91 LEU A C 1
ATOM 646 O O . LEU A 1 91 ? -16.343 -0.472 21.549 1.00 93.75 91 LEU A O 1
ATOM 650 N N . GLY A 1 92 ? -16.722 -1.925 19.896 1.00 93.75 92 GLY A N 1
ATOM 651 C CA . GLY A 1 92 ? -18.168 -1.706 19.838 1.00 93.75 92 GLY A CA 1
ATOM 652 C C . GLY A 1 92 ? -18.891 -2.685 18.916 1.00 93.75 92 GLY A C 1
ATOM 653 O O . GLY A 1 92 ? -18.296 -3.633 18.408 1.00 93.75 92 GLY A O 1
ATOM 654 N N . GLU A 1 93 ? -20.180 -2.443 18.686 1.00 92.69 93 GLU A N 1
ATOM 655 C CA . GLU A 1 93 ? -21.003 -3.228 17.760 1.00 92.69 93 GLU A CA 1
ATOM 656 C C . GLU A 1 93 ? -21.156 -2.505 16.417 1.00 92.69 93 GLU A C 1
ATOM 658 O O . GLU A 1 93 ? -21.472 -1.313 16.380 1.00 92.69 93 GLU A O 1
ATOM 663 N N . ILE A 1 94 ? -20.973 -3.228 15.311 1.00 90.19 94 ILE A N 1
ATOM 664 C CA . ILE A 1 94 ? -21.243 -2.755 13.946 1.00 90.19 94 ILE A CA 1
ATOM 665 C C . ILE A 1 94 ? -21.921 -3.868 13.169 1.00 90.19 94 ILE A C 1
ATOM 667 O O . ILE A 1 94 ? -21.519 -5.019 13.273 1.00 90.19 94 ILE A O 1
ATOM 671 N N . ASP A 1 95 ? -22.960 -3.529 12.406 1.00 86.69 95 ASP A N 1
ATOM 672 C CA . ASP A 1 95 ? -23.655 -4.442 11.490 1.00 86.69 95 ASP A CA 1
ATOM 673 C C . ASP A 1 95 ? -24.076 -5.789 12.146 1.00 86.69 95 ASP A C 1
ATOM 675 O O . ASP A 1 95 ? -24.189 -6.821 11.492 1.00 86.69 95 ASP A O 1
ATOM 679 N N . GLY A 1 96 ? -24.344 -5.765 13.463 1.00 86.19 96 GLY A N 1
ATOM 680 C CA . GLY A 1 96 ? -24.797 -6.908 14.271 1.00 86.19 96 GLY A CA 1
ATOM 681 C C . GLY A 1 96 ? -23.698 -7.782 14.898 1.00 86.19 96 GLY A C 1
ATOM 682 O O . GLY A 1 96 ? -24.027 -8.796 15.512 1.00 86.19 96 GLY A O 1
ATOM 683 N N . ARG A 1 97 ? -22.419 -7.410 14.765 1.00 88.94 97 ARG A N 1
ATOM 684 C CA . ARG A 1 97 ? -21.249 -8.125 15.312 1.00 88.94 97 ARG A CA 1
ATOM 685 C C . ARG A 1 97 ? -20.422 -7.221 16.221 1.00 88.94 97 ARG A C 1
ATOM 687 O O . ARG A 1 97 ? -20.323 -6.017 15.981 1.00 88.94 97 ARG A O 1
ATOM 694 N N . THR A 1 98 ? -19.796 -7.806 17.239 1.00 92.88 98 THR A N 1
ATOM 695 C CA . THR A 1 98 ? -18.766 -7.107 18.014 1.00 92.88 98 THR A CA 1
ATOM 696 C C . THR A 1 98 ? -17.522 -6.979 17.144 1.00 92.88 98 THR A C 1
ATOM 698 O O . THR A 1 98 ? -17.110 -7.945 16.504 1.00 92.88 98 THR A O 1
ATOM 701 N N . LEU A 1 99 ? -16.926 -5.792 17.132 1.00 94.50 99 LEU A N 1
ATOM 702 C CA . LEU A 1 99 ? -15.675 -5.477 16.457 1.00 94.50 99 LEU A CA 1
ATOM 703 C C . LEU A 1 99 ? -14.719 -4.852 17.476 1.00 94.50 99 LEU A C 1
ATOM 705 O O . LEU A 1 99 ? -15.096 -3.926 18.196 1.00 94.50 99 LEU A O 1
ATOM 709 N N . ALA A 1 100 ? -13.471 -5.314 17.488 1.00 94.81 100 ALA A N 1
ATOM 710 C CA . ALA A 1 100 ? -12.371 -4.633 18.158 1.00 94.81 100 ALA A CA 1
ATOM 711 C C . ALA A 1 100 ? -11.233 -4.357 17.172 1.00 94.81 100 ALA A C 1
ATOM 713 O O . ALA A 1 100 ? -10.922 -5.185 16.317 1.00 94.81 100 ALA A O 1
ATOM 714 N N . VAL A 1 101 ? -10.589 -3.204 17.318 1.00 95.19 101 VAL A N 1
ATOM 715 C CA . VAL A 1 101 ? -9.375 -2.839 16.584 1.00 95.19 101 VAL A CA 1
ATOM 716 C C . VAL A 1 101 ? -8.283 -2.577 17.611 1.00 95.19 101 VAL A C 1
ATOM 718 O O . VAL A 1 101 ? -8.478 -1.773 18.521 1.00 95.19 101 VAL A O 1
ATOM 721 N N . VAL A 1 102 ? -7.152 -3.269 17.497 1.00 93.62 102 VAL A N 1
ATOM 722 C CA . VAL A 1 102 ? -6.077 -3.275 18.500 1.00 93.62 102 VAL A CA 1
ATOM 723 C C . VAL A 1 102 ? -4.742 -2.974 17.827 1.00 93.62 102 VAL A C 1
ATOM 725 O O . VAL A 1 102 ? -4.390 -3.611 16.836 1.00 93.62 102 VAL A O 1
ATOM 728 N N . ALA A 1 103 ? -3.982 -2.033 18.388 1.00 91.69 103 ALA A N 1
ATOM 729 C CA . ALA A 1 103 ? -2.554 -1.918 18.121 1.00 91.69 103 ALA A CA 1
ATOM 730 C C . ALA A 1 103 ? -1.822 -2.912 19.025 1.00 91.69 103 ALA A C 1
ATOM 732 O O . ALA A 1 103 ? -1.880 -2.788 20.246 1.00 91.69 103 ALA A O 1
ATOM 733 N N . ALA A 1 104 ? -1.173 -3.906 18.433 1.00 90.06 104 ALA A N 1
ATOM 734 C CA . ALA A 1 104 ? -0.420 -4.933 19.129 1.00 90.06 104 ALA A CA 1
ATOM 735 C C . ALA A 1 104 ? 1.093 -4.698 18.979 1.00 90.06 104 ALA A C 1
ATOM 737 O O . ALA A 1 104 ? 1.622 -4.692 17.864 1.00 90.06 104 ALA A O 1
ATOM 738 N N . ASP A 1 105 ? 1.786 -4.529 20.107 1.00 86.19 105 ASP A N 1
ATOM 739 C CA . ASP A 1 105 ? 3.251 -4.472 20.173 1.00 86.19 105 ASP A CA 1
ATOM 740 C C . ASP A 1 105 ? 3.819 -5.897 20.171 1.00 86.19 105 ASP A C 1
ATOM 742 O O . ASP A 1 105 ? 3.556 -6.681 21.088 1.00 86.19 105 ASP A O 1
ATOM 746 N N . VAL A 1 106 ? 4.606 -6.239 19.144 1.00 85.50 106 VAL A N 1
ATOM 747 C CA . VAL A 1 106 ? 5.321 -7.517 19.057 1.00 85.50 106 VAL A CA 1
ATOM 748 C C . VAL A 1 106 ? 6.835 -7.261 19.121 1.00 85.50 106 VAL A C 1
ATOM 750 O O . VAL A 1 106 ? 7.428 -6.809 18.136 1.00 85.50 106 VAL A O 1
ATOM 753 N N . PRO A 1 107 ? 7.516 -7.621 20.229 1.00 71.06 107 PRO A N 1
ATOM 754 C CA . PRO A 1 107 ? 8.869 -7.127 20.518 1.00 71.06 107 PRO A CA 1
ATOM 755 C C . PRO A 1 107 ? 9.973 -7.523 19.534 1.00 71.06 107 PRO A C 1
ATOM 757 O O . PRO A 1 107 ? 11.043 -6.919 19.537 1.00 71.06 107 PRO A O 1
ATOM 760 N N . VAL A 1 108 ? 9.771 -8.593 18.764 1.00 65.69 108 VAL A N 1
ATOM 761 C CA . VAL A 1 108 ? 10.868 -9.326 18.111 1.00 65.69 108 VAL A CA 1
ATOM 762 C C . VAL A 1 108 ? 11.322 -8.669 16.799 1.00 65.69 108 VAL A C 1
ATOM 764 O O . VAL A 1 108 ? 12.424 -8.950 16.335 1.00 65.69 108 VAL A O 1
ATOM 767 N N . TYR A 1 109 ? 10.525 -7.763 16.216 1.00 60.72 109 TYR A N 1
ATOM 768 C CA . TYR A 1 109 ? 10.764 -7.273 14.848 1.00 60.72 109 TYR A CA 1
ATOM 769 C C . TYR A 1 109 ? 10.694 -5.762 14.646 1.00 60.72 109 TYR A C 1
ATOM 771 O O . TYR A 1 109 ? 10.693 -5.325 13.501 1.00 60.72 109 TYR A O 1
ATOM 779 N N . GLY A 1 110 ? 10.650 -4.973 15.726 1.00 65.25 110 GLY A N 1
ATOM 780 C CA . GLY A 1 110 ? 10.590 -3.513 15.620 1.00 65.25 110 GLY A CA 1
ATOM 781 C C . GLY A 1 110 ? 9.440 -3.056 14.724 1.00 65.25 110 GLY A C 1
ATOM 782 O O . GLY A 1 110 ? 9.632 -2.178 13.898 1.00 65.25 110 GLY A O 1
ATOM 783 N N . ALA A 1 111 ? 8.275 -3.691 14.851 1.00 70.62 111 ALA A N 1
ATOM 784 C CA . ALA A 1 111 ? 7.117 -3.471 13.999 1.00 70.62 111 ALA A CA 1
ATOM 785 C C . ALA A 1 111 ? 5.836 -3.565 14.834 1.00 70.62 111 ALA A C 1
ATOM 787 O O . ALA A 1 111 ? 5.725 -4.412 15.722 1.00 70.62 111 ALA A O 1
ATOM 788 N N . SER A 1 112 ? 4.874 -2.706 14.520 1.00 84.62 112 SER A N 1
ATOM 789 C CA . SER A 1 112 ? 3.528 -2.733 15.087 1.00 84.62 112 SER A CA 1
ATOM 790 C C . SER A 1 112 ? 2.637 -3.718 14.321 1.00 84.62 112 SER A C 1
ATOM 792 O O . SER A 1 112 ? 2.891 -4.013 13.152 1.00 84.62 112 SER A O 1
ATOM 794 N N . TRP A 1 113 ? 1.560 -4.190 14.951 1.00 92.50 113 TRP A N 1
ATOM 795 C CA . TRP A 1 113 ? 0.517 -4.986 14.295 1.00 92.50 113 TRP A CA 1
ATOM 796 C C . TRP A 1 113 ? -0.872 -4.395 14.543 1.00 92.50 113 TRP A C 1
ATOM 798 O O . TRP A 1 113 ? -1.261 -4.172 15.683 1.00 92.50 113 TRP A O 1
ATOM 808 N N . LEU A 1 114 ? -1.643 -4.158 13.485 1.00 94.44 114 LEU A N 1
ATOM 809 C CA . LEU A 1 114 ? -3.060 -3.818 13.560 1.00 94.44 114 LEU A CA 1
ATOM 810 C C . LEU A 1 114 ? -3.863 -5.114 13.527 1.00 94.44 114 LEU A C 1
ATOM 812 O O . LEU A 1 114 ? -3.971 -5.753 12.477 1.00 94.44 114 LEU A O 1
ATOM 816 N N . LEU A 1 115 ? -4.414 -5.500 14.674 1.00 95.25 115 LEU A N 1
ATOM 817 C CA . LEU A 1 115 ? -5.313 -6.641 14.785 1.00 95.25 115 LEU A CA 1
ATOM 818 C C . LEU A 1 115 ? -6.756 -6.155 14.684 1.00 95.25 115 LEU A C 1
ATOM 820 O O . LEU A 1 115 ? -7.157 -5.216 15.375 1.00 95.25 115 LEU A O 1
ATOM 824 N N . GLN A 1 116 ? -7.545 -6.830 13.859 1.00 95.62 116 GLN A N 1
ATOM 825 C CA . GLN A 1 116 ? -8.994 -6.724 13.862 1.00 95.62 116 GLN A CA 1
ATOM 826 C C . GLN A 1 116 ? -9.565 -8.003 14.457 1.00 95.62 116 GLN A C 1
ATOM 828 O O . GLN A 1 116 ? -9.234 -9.102 14.004 1.00 95.62 116 GLN A O 1
ATOM 833 N N . LEU A 1 117 ? -10.423 -7.849 15.458 1.00 95.44 117 LEU A N 1
ATOM 834 C CA . LEU A 1 117 ? -11.155 -8.942 16.067 1.00 95.44 117 LEU A CA 1
ATOM 835 C C . LEU A 1 117 ? -12.638 -8.792 15.771 1.00 95.44 117 LEU A C 1
ATOM 837 O O . LEU A 1 117 ? -13.178 -7.689 15.859 1.00 95.44 117 LEU A O 1
ATOM 841 N N . ASP A 1 118 ? -13.302 -9.909 15.512 1.00 92.00 118 ASP A N 1
ATOM 842 C CA . ASP A 1 118 ? -14.756 -9.976 15.508 1.00 92.00 118 ASP A CA 1
ATOM 843 C C . ASP A 1 118 ? -15.276 -11.255 16.164 1.00 92.00 118 ASP A C 1
ATOM 845 O O . ASP A 1 118 ? -14.522 -12.170 16.513 1.00 92.00 118 ASP A O 1
ATOM 849 N N . GLY A 1 119 ? -16.583 -11.257 16.410 1.00 84.88 119 GLY A N 1
ATOM 850 C CA . GLY A 1 119 ? -17.299 -12.377 16.992 1.00 84.88 119 GLY A CA 1
ATOM 851 C C . GLY A 1 119 ? -18.700 -11.993 17.457 1.00 84.88 119 GLY A C 1
ATOM 852 O O . GLY A 1 119 ? -19.195 -10.888 17.217 1.00 84.88 119 GLY A O 1
ATOM 853 N N . THR A 1 120 ? -19.337 -12.930 18.153 1.00 71.56 120 THR A N 1
ATOM 854 C CA . THR A 1 120 ? -20.660 -12.757 18.767 1.00 71.56 120 THR A CA 1
ATOM 855 C C . THR A 1 120 ? -20.631 -13.264 20.205 1.00 71.56 120 THR A C 1
ATOM 857 O O . THR A 1 120 ? -20.169 -14.381 20.450 1.00 71.56 120 THR A O 1
ATOM 860 N N . GLY A 1 121 ? -21.150 -12.475 21.149 1.00 64.50 121 GLY A N 1
ATOM 861 C CA . GLY A 1 121 ? -21.009 -12.765 22.579 1.00 64.50 121 GLY A CA 1
ATOM 862 C C . GLY A 1 121 ? -19.543 -12.713 23.022 1.00 64.50 121 GLY A C 1
ATOM 863 O O . GLY A 1 121 ? -18.782 -11.874 22.546 1.00 64.50 121 GLY A O 1
ATOM 864 N N . ASP A 1 122 ? -1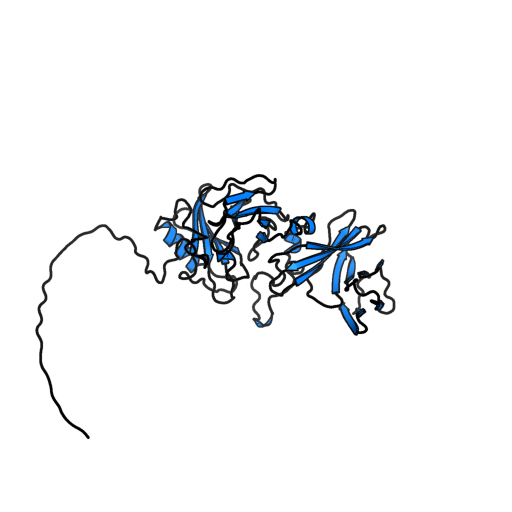9.143 -13.636 23.896 1.00 63.91 122 ASP A N 1
ATOM 865 C CA . ASP A 1 122 ? -17.802 -13.659 24.504 1.00 63.91 122 ASP A CA 1
ATOM 866 C C . ASP A 1 122 ? -16.701 -14.232 23.577 1.00 63.91 122 ASP A C 1
ATOM 868 O O . ASP A 1 122 ? -15.523 -14.235 23.928 1.00 63.91 122 ASP A O 1
ATOM 872 N N . GLY A 1 123 ? -17.068 -14.759 22.403 1.00 79.94 123 GLY A N 1
ATOM 873 C CA . GLY A 1 123 ? -16.163 -15.468 21.491 1.00 79.94 123 GLY A CA 1
ATOM 874 C C . GLY A 1 123 ? -15.538 -14.572 20.425 1.00 79.94 123 GLY A C 1
ATOM 875 O O . GLY A 1 123 ? -15.891 -14.702 19.254 1.00 79.94 123 GLY A O 1
ATOM 876 N N . LEU A 1 124 ? -14.626 -13.677 20.815 1.00 90.75 124 LEU A N 1
ATOM 877 C CA . LEU A 1 124 ? -13.851 -12.863 19.871 1.00 90.75 124 LEU A CA 1
ATOM 878 C C . LEU A 1 124 ? -12.658 -13.632 19.290 1.00 90.75 124 LEU A C 1
ATOM 880 O O . LEU A 1 124 ? -11.960 -14.357 19.998 1.00 90.75 124 LEU A O 1
ATOM 884 N N . THR A 1 125 ? -12.390 -13.430 18.001 1.00 93.50 125 THR A N 1
ATOM 885 C CA . THR A 1 125 ? -11.230 -13.995 17.296 1.00 93.50 125 THR A CA 1
ATOM 886 C C . THR A 1 125 ? -10.587 -12.953 16.389 1.00 93.50 125 THR A C 1
ATOM 888 O O . THR A 1 125 ? -11.286 -12.110 15.834 1.00 93.50 125 THR A O 1
ATOM 891 N N . VAL A 1 126 ? -9.259 -12.998 16.231 1.00 94.88 126 VAL A N 1
ATOM 892 C CA . VAL A 1 126 ? -8.540 -12.151 15.265 1.00 94.88 126 VAL A CA 1
ATOM 893 C C . VAL A 1 126 ? -8.817 -12.667 13.855 1.00 94.88 126 VAL A C 1
ATOM 895 O O . VAL A 1 126 ? -8.404 -13.775 13.512 1.00 94.88 126 VAL A O 1
ATOM 898 N N . THR A 1 127 ? -9.484 -11.852 13.044 1.00 92.94 127 THR A N 1
ATOM 899 C CA . THR A 1 127 ? -9.869 -12.168 11.659 1.00 92.94 127 THR A CA 1
ATOM 900 C C . THR A 1 127 ? -9.039 -11.426 10.611 1.00 92.94 127 THR A C 1
ATOM 902 O O . THR A 1 127 ? -8.966 -11.868 9.467 1.00 92.94 127 THR A O 1
ATOM 905 N N . ASN A 1 128 ? -8.348 -10.347 10.995 1.00 93.44 128 ASN A N 1
ATOM 906 C CA . ASN A 1 128 ? -7.360 -9.659 10.160 1.00 93.44 128 ASN A CA 1
ATOM 907 C C . ASN A 1 128 ? -6.163 -9.201 11.014 1.00 93.44 128 ASN A C 1
ATOM 909 O O . ASN A 1 128 ? -6.350 -8.748 12.142 1.00 93.44 128 ASN A O 1
ATOM 913 N N . ALA A 1 129 ? -4.941 -9.299 10.485 1.00 94.00 129 ALA A N 1
ATOM 914 C CA . ALA A 1 129 ? -3.717 -8.890 11.180 1.00 94.00 129 ALA A CA 1
ATOM 915 C C . ALA A 1 129 ? -2.699 -8.305 10.190 1.00 94.00 129 ALA A C 1
ATOM 917 O O . ALA A 1 129 ? -2.110 -9.042 9.400 1.00 94.00 129 ALA A O 1
ATOM 918 N N . ALA A 1 130 ? -2.488 -6.989 10.234 1.00 93.25 130 ALA A N 1
ATOM 919 C CA . ALA A 1 130 ? -1.551 -6.289 9.355 1.00 93.25 130 ALA A CA 1
ATOM 920 C C . ALA A 1 130 ? -0.350 -5.734 10.131 1.00 93.25 130 ALA A C 1
ATOM 922 O O . ALA A 1 130 ? -0.504 -5.173 11.206 1.00 93.25 130 ALA A O 1
ATOM 923 N N . GLN A 1 131 ? 0.834 -5.832 9.549 1.00 90.88 131 GLN A N 1
ATOM 924 C CA . GLN A 1 131 ? 2.069 -5.128 9.901 1.00 90.88 131 GLN A CA 1
ATOM 925 C C . GLN A 1 131 ? 2.237 -4.074 8.789 1.00 90.88 131 GLN A C 1
ATOM 927 O O . GLN A 1 131 ? 2.000 -4.419 7.645 1.00 90.88 131 GLN A O 1
ATOM 932 N N . TYR A 1 132 ? 2.555 -2.785 8.943 1.00 88.38 132 TYR A N 1
ATOM 933 C CA . TYR A 1 132 ? 2.995 -1.963 10.082 1.00 88.38 132 TYR A CA 1
ATOM 934 C C . TYR A 1 132 ? 4.451 -2.166 10.539 1.00 88.38 132 TYR A C 1
ATOM 936 O O . TYR A 1 132 ? 4.827 -2.147 11.704 1.00 88.38 132 TYR A O 1
ATOM 944 N N . THR A 1 133 ? 5.270 -2.264 9.491 1.00 81.88 133 THR A N 1
ATOM 945 C CA . THR A 1 133 ? 6.737 -2.273 9.365 1.00 81.88 133 THR A CA 1
ATOM 946 C C . THR A 1 133 ? 7.520 -1.196 10.144 1.00 81.88 133 THR A C 1
ATOM 948 O O . THR A 1 133 ? 8.671 -1.426 10.502 1.00 81.88 133 THR A O 1
ATOM 951 N N . ASP A 1 134 ? 6.914 -0.043 10.431 1.00 77.56 134 ASP A N 1
ATOM 952 C CA . ASP A 1 134 ? 7.473 0.988 11.314 1.00 77.56 134 ASP A CA 1
ATOM 953 C C . ASP A 1 134 ? 6.828 0.833 12.710 1.00 77.56 134 ASP A C 1
ATOM 955 O O . ASP A 1 134 ? 5.594 0.841 12.807 1.00 77.56 134 ASP A O 1
ATOM 959 N N . PRO A 1 135 ? 7.614 0.665 13.796 1.00 69.38 135 PRO A N 1
ATOM 960 C CA . PRO A 1 135 ? 7.078 0.291 15.104 1.00 69.38 135 PRO A CA 1
ATOM 961 C C . PRO A 1 135 ? 6.155 1.349 15.698 1.00 69.38 135 PRO A C 1
ATOM 963 O O . PRO A 1 135 ? 5.267 1.001 16.474 1.00 69.38 135 PRO A O 1
ATOM 966 N N . GLY A 1 136 ? 6.334 2.623 15.340 1.00 72.25 136 GLY A N 1
ATOM 967 C CA . GLY A 1 136 ? 5.469 3.696 15.812 1.00 72.25 136 GLY A CA 1
ATOM 968 C C . GLY A 1 136 ? 4.291 3.992 14.885 1.00 72.25 136 GLY A C 1
ATOM 969 O O . GLY A 1 136 ? 3.445 4.796 15.264 1.00 72.25 136 GLY A O 1
ATOM 970 N N . TYR A 1 137 ? 4.194 3.365 13.705 1.00 77.19 137 TYR A N 1
ATOM 971 C CA . TYR A 1 137 ? 3.238 3.764 12.665 1.00 77.19 137 TYR A CA 1
ATOM 972 C C . TYR A 1 137 ? 1.807 3.894 13.192 1.00 77.19 137 TYR A C 1
ATOM 974 O O . TYR A 1 137 ? 1.165 4.919 12.977 1.00 77.19 137 TYR A O 1
ATOM 982 N N . LEU A 1 138 ? 1.314 2.899 13.938 1.00 79.88 138 LEU A N 1
ATOM 983 C CA . LEU A 1 138 ? -0.043 2.923 14.499 1.00 79.88 138 LEU A CA 1
ATOM 984 C C . LEU A 1 138 ? -0.256 4.068 15.493 1.00 79.88 138 LEU A C 1
ATOM 986 O O . LEU A 1 138 ? -1.351 4.614 15.573 1.00 79.88 138 LEU A O 1
ATOM 990 N N . VAL A 1 139 ? 0.791 4.468 16.212 1.00 72.69 139 VAL A N 1
ATOM 991 C CA . VAL A 1 139 ? 0.761 5.522 17.231 1.00 72.69 139 VAL A CA 1
ATOM 992 C C . VAL A 1 139 ? 0.518 6.893 16.596 1.00 72.69 139 VAL A C 1
ATOM 994 O O . VAL A 1 139 ? -0.247 7.685 17.138 1.00 72.69 139 VAL A O 1
ATOM 997 N N . TYR A 1 140 ? 1.117 7.164 15.434 1.00 74.88 140 TYR A N 1
ATOM 998 C CA . TYR A 1 140 ? 0.990 8.438 14.710 1.00 74.88 140 TYR A CA 1
ATOM 999 C C . TYR A 1 140 ? 0.213 8.352 13.387 1.00 74.88 140 TYR A C 1
ATOM 1001 O O . TYR A 1 140 ? 0.200 9.321 12.630 1.00 74.88 140 TYR A O 1
ATOM 1009 N N . SER A 1 141 ? -0.478 7.241 13.132 1.00 84.81 141 SER A N 1
ATOM 1010 C CA . SER A 1 141 ? -1.466 7.128 12.057 1.00 84.81 141 SER A CA 1
ATOM 1011 C C . SER A 1 141 ? -2.668 8.024 12.321 1.00 84.81 141 SER A C 1
ATOM 1013 O O . SER A 1 141 ? -3.193 8.052 13.432 1.00 84.81 141 SER A O 1
ATOM 1015 N N . ASP A 1 142 ? -3.167 8.684 11.279 1.00 88.62 142 ASP A N 1
ATOM 1016 C CA . ASP A 1 142 ? -4.436 9.415 11.342 1.00 88.62 142 ASP A CA 1
ATOM 1017 C C . ASP A 1 142 ? -5.617 8.644 10.750 1.00 88.62 142 ASP A C 1
ATOM 1019 O O . ASP A 1 142 ? -6.765 8.920 11.101 1.00 88.62 142 ASP A O 1
ATOM 1023 N N . LEU A 1 143 ? -5.340 7.644 9.911 1.00 92.75 143 LEU A N 1
ATOM 1024 C CA . LEU A 1 143 ? -6.334 6.804 9.258 1.00 92.75 143 LEU A CA 1
ATOM 1025 C C . LEU A 1 143 ? -5.854 5.348 9.252 1.00 92.75 143 LEU A C 1
ATOM 1027 O O . LEU A 1 143 ? -4.765 5.063 8.760 1.00 92.75 143 LEU A O 1
ATOM 1031 N N . LEU A 1 144 ? -6.664 4.432 9.782 1.00 93.81 144 LEU A N 1
ATOM 1032 C CA . LEU A 1 144 ? -6.387 2.994 9.795 1.00 93.81 144 LEU A CA 1
ATOM 1033 C C . LEU A 1 144 ? -7.514 2.225 9.082 1.00 93.81 144 LEU A C 1
ATOM 1035 O O . LEU A 1 144 ? -8.688 2.490 9.355 1.00 93.81 144 LEU A O 1
ATOM 1039 N N . PRO A 1 145 ? -7.198 1.283 8.177 1.00 93.81 145 PRO A N 1
ATOM 1040 C CA . PRO A 1 145 ? -8.193 0.494 7.460 1.00 93.81 145 PRO A CA 1
ATOM 1041 C C . PRO A 1 145 ? -8.827 -0.565 8.368 1.00 93.81 145 PRO A C 1
ATOM 1043 O O . PRO A 1 145 ? -8.140 -1.301 9.075 1.00 93.81 145 PRO A O 1
ATOM 1046 N N . VAL A 1 146 ? -10.151 -0.670 8.296 1.00 93.75 146 VAL A N 1
ATOM 1047 C CA . VAL A 1 146 ? -10.975 -1.681 8.967 1.00 93.75 146 VAL A CA 1
ATOM 1048 C C . VAL A 1 146 ? -11.770 -2.404 7.882 1.00 93.75 146 VAL A C 1
ATOM 1050 O O . VAL A 1 146 ? -12.460 -1.764 7.089 1.00 93.75 146 VAL A O 1
ATOM 1053 N N . ARG A 1 147 ? -11.655 -3.730 7.810 1.00 89.12 147 ARG A N 1
ATOM 1054 C CA . ARG A 1 147 ? -12.247 -4.557 6.748 1.00 89.12 147 ARG A CA 1
ATOM 1055 C C . ARG A 1 147 ? -13.370 -5.410 7.316 1.00 89.12 147 ARG A C 1
ATOM 1057 O O . ARG A 1 147 ? -13.118 -6.373 8.036 1.00 89.12 147 ARG A O 1
ATOM 1064 N N . LEU A 1 148 ? -14.605 -5.057 6.986 1.00 84.00 148 LEU A N 1
ATOM 1065 C CA . LEU A 1 148 ? -15.797 -5.798 7.381 1.00 84.00 148 LEU A CA 1
ATOM 1066 C C . LEU A 1 148 ? -16.376 -6.458 6.135 1.00 84.00 148 LEU A C 1
ATOM 1068 O O . LEU A 1 148 ? -17.044 -5.813 5.325 1.00 84.00 148 LEU A O 1
ATOM 1072 N N . ASP A 1 149 ? -16.075 -7.745 5.991 1.00 82.25 149 ASP A N 1
ATOM 1073 C CA . ASP A 1 149 ? -16.457 -8.581 4.853 1.00 82.25 149 ASP A CA 1
ATOM 1074 C C . ASP A 1 149 ? -15.989 -7.940 3.528 1.00 82.25 149 ASP A C 1
ATOM 1076 O O . ASP A 1 149 ? -14.807 -7.622 3.396 1.00 82.25 149 ASP A O 1
ATOM 1080 N N . ASP A 1 150 ? -16.882 -7.693 2.566 1.00 76.50 150 ASP A N 1
ATOM 1081 C CA . ASP A 1 150 ? -16.554 -7.014 1.300 1.00 76.50 150 ASP A CA 1
ATOM 1082 C C . ASP A 1 150 ? -16.464 -5.469 1.416 1.00 76.50 150 ASP A C 1
ATOM 1084 O O . ASP A 1 150 ? -16.373 -4.776 0.400 1.00 76.50 150 ASP A O 1
ATOM 1088 N N . THR A 1 151 ? -16.512 -4.891 2.626 1.00 87.00 151 THR A N 1
ATOM 1089 C CA . THR A 1 151 ? -16.524 -3.430 2.840 1.00 87.00 151 THR A CA 1
ATOM 1090 C C . THR A 1 151 ? -15.299 -2.913 3.598 1.00 87.00 151 THR A C 1
ATOM 1092 O O . THR A 1 151 ? -14.895 -3.461 4.624 1.00 87.00 151 THR A O 1
ATOM 1095 N N . THR A 1 152 ? -14.738 -1.793 3.131 1.00 93.31 152 THR A N 1
ATOM 1096 C CA . THR A 1 152 ? -13.721 -1.031 3.873 1.00 93.31 152 THR A CA 1
ATOM 1097 C C . THR A 1 152 ? -14.387 0.104 4.648 1.00 93.31 152 THR A C 1
ATOM 1099 O O . THR A 1 152 ? -15.226 0.833 4.118 1.00 93.31 152 THR A O 1
ATOM 1102 N N . ARG A 1 153 ? -13.977 0.296 5.898 1.00 95.56 153 ARG A N 1
ATOM 1103 C CA . ARG A 1 153 ? -14.200 1.501 6.706 1.00 95.56 153 ARG A CA 1
ATOM 1104 C C . ARG A 1 153 ? -12.842 2.024 7.168 1.00 95.56 153 ARG A C 1
ATOM 1106 O O . ARG A 1 153 ? -11.856 1.289 7.148 1.00 95.56 153 ARG A O 1
ATOM 1113 N N . TYR A 1 154 ? -12.792 3.265 7.634 1.00 96.31 154 TYR A N 1
ATOM 1114 C CA . TYR A 1 154 ? -11.588 3.815 8.250 1.00 96.31 154 TYR A CA 1
ATOM 1115 C C . TYR A 1 154 ? -11.821 4.217 9.699 1.00 96.31 154 TYR A C 1
ATOM 1117 O O . TYR A 1 154 ? -12.808 4.882 10.016 1.00 96.31 154 TYR A O 1
ATOM 1125 N N . LEU A 1 155 ? -10.878 3.843 10.557 1.00 95.44 155 LEU A N 1
ATOM 1126 C CA . LEU A 1 155 ? -10.752 4.308 11.930 1.00 95.44 155 LEU A CA 1
ATOM 1127 C C . LEU A 1 155 ? -9.850 5.549 11.933 1.00 95.44 155 LEU A C 1
ATOM 1129 O O . LEU A 1 155 ? -8.712 5.498 11.472 1.00 95.44 155 LEU A O 1
ATOM 1133 N N . THR A 1 156 ? -10.377 6.680 12.398 1.00 94.19 156 THR A N 1
ATOM 1134 C CA . THR A 1 156 ? -9.731 7.998 12.335 1.00 94.19 156 THR A CA 1
ATOM 1135 C C . THR A 1 156 ? -9.135 8.371 13.683 1.00 94.19 156 THR A C 1
ATOM 1137 O O . THR A 1 156 ? -9.773 8.152 14.712 1.00 94.19 156 THR A O 1
ATOM 1140 N N . SER A 1 157 ? -7.976 9.020 13.729 1.00 90.06 157 SER A N 1
ATOM 1141 C CA . SER A 1 157 ? -7.426 9.500 15.004 1.00 90.06 157 SER A CA 1
ATOM 1142 C C . SER A 1 157 ? -8.279 10.617 15.634 1.00 90.06 157 SER A C 1
ATOM 1144 O O . SER A 1 157 ? -9.296 11.066 15.095 1.00 90.06 157 SER A O 1
ATOM 1146 N N . ALA A 1 158 ? -7.879 11.106 16.807 1.00 87.19 158 ALA A N 1
ATOM 1147 C CA . ALA A 1 158 ? -8.413 12.329 17.400 1.00 87.19 158 ALA A CA 1
ATOM 1148 C C . ALA A 1 158 ? -7.884 13.622 16.751 1.00 87.19 158 ALA A C 1
ATOM 1150 O O . ALA A 1 158 ? -8.390 14.692 17.089 1.00 87.19 158 ALA A O 1
ATOM 1151 N N . ARG A 1 159 ? -6.887 13.561 15.853 1.00 87.06 159 ARG A N 1
ATOM 1152 C CA . ARG A 1 159 ? -6.401 14.730 15.092 1.00 87.06 159 ARG A CA 1
ATOM 1153 C C . ARG A 1 159 ? -7.254 15.006 13.850 1.00 87.06 159 ARG A C 1
ATOM 1155 O O . ARG A 1 159 ? -7.370 16.164 13.457 1.00 87.06 159 ARG A O 1
ATOM 1162 N N . VAL A 1 160 ? -7.879 13.977 13.275 1.00 91.88 160 VAL A N 1
ATOM 1163 C CA . VAL A 1 160 ? -8.756 14.097 12.099 1.00 91.88 160 VAL A CA 1
ATOM 1164 C C . VAL A 1 160 ? -10.021 14.897 12.424 1.00 91.88 160 VAL A C 1
ATOM 1166 O O . VAL A 1 160 ? -10.785 14.541 13.319 1.00 91.88 160 VAL A O 1
ATOM 1169 N N . GLU A 1 161 ? -10.271 15.957 11.656 1.00 91.75 161 GLU A N 1
ATOM 1170 C CA . GLU A 1 161 ? -11.552 16.680 11.636 1.00 91.75 161 GLU A CA 1
ATOM 1171 C C . GLU A 1 161 ? -12.521 16.117 10.596 1.00 91.75 161 GLU A C 1
ATOM 1173 O O . GLU A 1 161 ? -13.738 16.187 10.761 1.00 91.75 161 GLU A O 1
ATOM 1178 N N . GLN A 1 162 ? -11.976 15.636 9.479 1.00 94.56 162 GLN A N 1
ATOM 1179 C CA . GLN A 1 162 ? -12.731 15.266 8.293 1.00 94.56 162 GLN A CA 1
ATOM 1180 C C . GLN A 1 162 ? -11.952 14.227 7.488 1.00 94.56 162 GLN A C 1
ATOM 1182 O O . GLN A 1 162 ? -10.752 14.387 7.279 1.00 94.56 162 GLN A O 1
ATOM 1187 N N . VAL A 1 163 ? -12.653 13.210 6.988 1.00 96.69 163 VAL A N 1
ATOM 1188 C CA . VAL A 1 163 ? -12.150 12.306 5.944 1.00 96.69 163 VAL A CA 1
ATOM 1189 C C . VAL A 1 163 ? -12.917 12.603 4.660 1.00 96.69 163 VAL A C 1
ATOM 1191 O O . VAL A 1 163 ? -14.134 12.789 4.695 1.00 96.69 163 VAL A O 1
ATOM 1194 N N . THR A 1 164 ? -12.224 12.641 3.532 1.00 95.88 164 THR A N 1
ATOM 1195 C CA . THR A 1 164 ? -12.785 12.795 2.190 1.00 95.88 164 THR A CA 1
ATOM 1196 C C . THR A 1 164 ? -12.564 11.490 1.436 1.00 95.88 164 THR A C 1
ATOM 1198 O O . THR A 1 164 ? -11.436 11.019 1.325 1.00 95.88 164 THR A O 1
ATOM 1201 N N . GLY A 1 165 ? -13.651 10.881 0.967 1.00 94.69 165 GLY A N 1
ATOM 1202 C CA . GLY A 1 165 ? -13.624 9.591 0.286 1.00 94.69 165 GLY A CA 1
ATOM 1203 C C . GLY A 1 165 ? -13.269 9.686 -1.204 1.00 94.69 165 GLY A C 1
ATOM 1204 O O . GLY A 1 165 ? -13.096 10.786 -1.735 1.00 94.69 165 GLY A O 1
ATOM 1205 N N . PRO A 1 166 ? -13.265 8.544 -1.917 1.00 92.38 166 PRO A N 1
ATOM 1206 C CA . PRO A 1 166 ? -12.741 8.440 -3.289 1.00 92.38 166 PRO A CA 1
ATOM 1207 C C . PRO A 1 166 ? -13.508 9.252 -4.337 1.00 92.38 166 PRO A C 1
ATOM 1209 O O . PRO A 1 166 ? -13.013 9.539 -5.418 1.00 92.38 166 PRO A O 1
ATOM 1212 N N . ASN A 1 167 ? -14.740 9.648 -4.015 1.00 91.06 167 ASN A N 1
ATOM 1213 C CA . ASN A 1 167 ? -15.593 10.500 -4.842 1.00 91.06 167 ASN A CA 1
ATOM 1214 C C . ASN A 1 167 ? -15.416 12.006 -4.550 1.00 91.06 167 ASN A C 1
ATOM 1216 O O . ASN A 1 167 ? -16.278 12.803 -4.932 1.00 91.06 167 ASN A O 1
ATOM 1220 N N . GLY A 1 168 ? -14.371 12.392 -3.810 1.00 92.19 168 GLY A N 1
ATOM 1221 C CA . GLY A 1 168 ? -14.111 13.770 -3.387 1.00 92.19 168 GLY A CA 1
ATOM 1222 C C . GLY A 1 168 ? -15.119 14.323 -2.373 1.00 92.19 168 GLY A C 1
ATOM 1223 O O . GLY A 1 168 ? -15.157 15.533 -2.150 1.00 92.19 168 GLY A O 1
ATOM 1224 N N . ARG A 1 169 ? -15.973 13.480 -1.769 1.00 94.94 169 ARG A N 1
ATOM 1225 C CA . ARG A 1 169 ? -16.992 13.914 -0.798 1.00 94.94 169 ARG A CA 1
ATOM 1226 C C . ARG A 1 169 ? -16.572 13.611 0.640 1.00 94.94 169 ARG A C 1
ATOM 1228 O O . ARG A 1 169 ? -15.939 12.582 0.876 1.00 94.94 169 ARG A O 1
ATOM 1235 N N . PRO A 1 170 ? -16.975 14.445 1.616 1.00 96.38 170 PRO A N 1
ATOM 1236 C CA . PRO A 1 170 ? -16.780 14.139 3.027 1.00 96.38 170 PRO A CA 1
ATOM 1237 C C . PRO A 1 170 ? -17.467 12.818 3.393 1.00 96.38 170 PRO A C 1
ATOM 1239 O O . PRO A 1 170 ? -18.646 12.624 3.083 1.00 96.38 170 PRO A O 1
ATOM 1242 N N . LEU A 1 171 ? -16.745 11.931 4.070 1.00 96.75 171 LEU A N 1
ATOM 1243 C CA . LEU A 1 171 ? -17.314 10.750 4.706 1.00 96.75 171 LEU A CA 1
ATOM 1244 C C . LEU A 1 171 ? -17.944 11.146 6.041 1.00 96.75 171 LEU A C 1
ATOM 1246 O O . LEU A 1 171 ? -17.424 11.992 6.773 1.00 96.75 171 LEU A O 1
ATOM 1250 N N . ARG A 1 172 ? -19.051 10.494 6.391 1.00 96.38 172 ARG A N 1
ATOM 1251 C CA . ARG A 1 172 ? -19.577 10.552 7.752 1.00 96.38 172 ARG A CA 1
ATOM 1252 C C . ARG A 1 172 ? -18.669 9.729 8.661 1.00 96.38 172 ARG A C 1
ATOM 1254 O O . ARG A 1 172 ? -18.368 8.582 8.341 1.00 96.38 172 ARG A O 1
ATOM 1261 N N . VAL A 1 173 ? -18.290 10.308 9.797 1.00 95.31 173 VAL A N 1
ATOM 1262 C CA . VAL A 1 173 ? -17.573 9.628 10.882 1.00 95.31 173 VAL A CA 1
ATOM 1263 C C . VAL A 1 173 ? -18.498 9.564 12.095 1.00 95.31 173 VAL A C 1
ATOM 1265 O O . VAL A 1 173 ? -19.062 10.582 12.498 1.00 95.31 173 VAL A O 1
ATOM 1268 N N . SER A 1 174 ? -18.659 8.376 12.668 1.00 92.50 174 SER A N 1
ATOM 1269 C CA . SER A 1 174 ? -19.419 8.126 13.893 1.00 92.50 174 SER A CA 1
ATOM 1270 C C . SER A 1 174 ? -18.504 7.398 14.875 1.00 92.50 174 SER A C 1
ATOM 1272 O O . SER A 1 174 ? -17.982 6.337 14.552 1.00 92.50 174 SER A O 1
ATOM 1274 N N 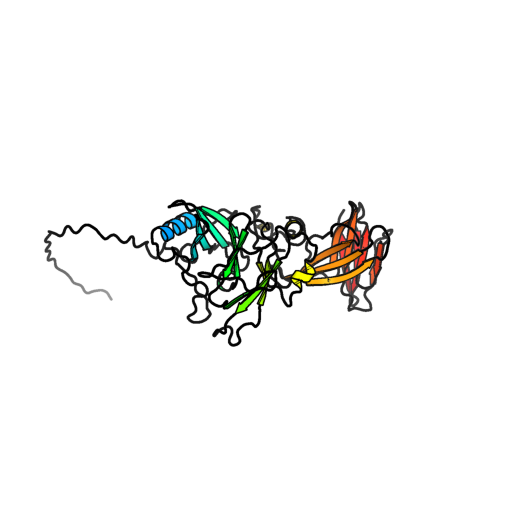. ASP A 1 175 ? -18.271 7.988 16.050 1.00 90.62 175 ASP A N 1
ATOM 1275 C CA . ASP A 1 175 ? -17.391 7.426 17.090 1.00 90.62 175 ASP A CA 1
ATOM 1276 C C . ASP A 1 175 ? -16.003 6.985 16.571 1.00 90.62 175 ASP A C 1
ATOM 1278 O O . ASP A 1 175 ? -15.496 5.898 16.844 1.00 90.62 175 ASP A O 1
ATOM 1282 N N . GLY A 1 176 ? -15.404 7.840 15.736 1.00 92.31 176 GLY A N 1
ATOM 1283 C CA . GLY A 1 176 ? -14.096 7.608 15.126 1.00 92.31 176 GLY A CA 1
ATOM 1284 C C . GLY A 1 176 ? -14.065 6.658 13.931 1.00 92.31 176 GLY A C 1
ATOM 1285 O O . GLY A 1 176 ? -13.013 6.566 13.313 1.00 92.31 176 GLY A O 1
ATOM 1286 N N . LEU A 1 177 ? -15.159 5.983 13.570 1.00 95.31 177 LEU A N 1
ATOM 1287 C CA . LEU A 1 177 ? -15.200 5.107 12.397 1.00 95.31 177 LEU A CA 1
ATOM 1288 C C . LEU A 1 177 ? -16.056 5.709 11.275 1.00 95.31 177 LEU A C 1
ATOM 1290 O O . LEU A 1 177 ? -17.095 6.321 11.533 1.00 95.31 177 LEU A O 1
ATOM 1294 N N . THR A 1 178 ? -15.645 5.541 10.019 1.00 96.50 178 THR A N 1
ATOM 1295 C CA . THR A 1 178 ? -16.451 5.975 8.871 1.00 96.50 178 THR A CA 1
ATOM 1296 C C . THR A 1 178 ? -17.669 5.074 8.617 1.00 96.50 178 THR A C 1
ATOM 1298 O O . THR A 1 178 ? -17.694 3.878 8.937 1.00 96.50 178 THR A O 1
ATOM 1301 N N . ASP A 1 179 ? -18.661 5.632 7.921 1.00 93.94 179 ASP A N 1
ATOM 1302 C CA . ASP A 1 179 ? -19.577 4.839 7.089 1.00 93.94 179 ASP A CA 1
ATOM 1303 C C . ASP A 1 179 ? -18.774 4.003 6.048 1.00 93.94 179 ASP A C 1
ATOM 1305 O O . ASP A 1 179 ? -17.599 4.308 5.796 1.00 93.94 179 ASP A O 1
ATOM 1309 N N . PRO A 1 180 ? -19.353 2.945 5.440 1.00 94.56 180 PRO A N 1
ATOM 1310 C CA . PRO A 1 180 ? -18.660 2.128 4.443 1.00 94.56 180 PRO A CA 1
ATOM 1311 C C . PRO A 1 180 ? -18.148 2.949 3.255 1.00 94.56 180 PRO A C 1
ATOM 1313 O O . PRO A 1 180 ? -18.846 3.818 2.726 1.00 94.56 180 PRO A O 1
ATOM 1316 N N . VAL A 1 181 ? -16.930 2.643 2.814 1.00 94.56 181 VAL A N 1
ATOM 1317 C CA . VAL A 1 181 ? -16.229 3.333 1.731 1.00 94.56 181 VAL A CA 1
ATOM 1318 C C . VAL A 1 181 ? -16.130 2.415 0.520 1.00 94.56 181 VAL A C 1
ATOM 1320 O O . VAL A 1 181 ? -15.787 1.241 0.642 1.00 94.56 181 VAL A O 1
ATOM 1323 N N . GLY A 1 182 ? -16.400 2.963 -0.667 1.00 91.19 182 GLY A N 1
ATOM 1324 C CA . GLY A 1 182 ? -16.283 2.261 -1.948 1.00 91.19 182 GLY A CA 1
ATOM 1325 C C . GLY A 1 182 ? -14.836 2.049 -2.399 1.00 91.19 182 GLY A C 1
ATOM 1326 O O . GLY A 1 182 ? -14.475 2.502 -3.480 1.00 91.19 182 GLY A O 1
ATOM 1327 N N . VAL A 1 183 ? -14.018 1.398 -1.569 1.00 93.00 183 VAL A N 1
ATOM 1328 C CA . VAL A 1 183 ? -12.675 0.929 -1.936 1.00 93.00 183 VAL A CA 1
ATOM 1329 C C . VAL A 1 183 ? -12.819 -0.312 -2.805 1.00 93.00 183 VAL A C 1
ATOM 1331 O O . VAL A 1 183 ? -13.409 -1.311 -2.388 1.00 93.00 183 VAL A O 1
ATOM 1334 N N . GLN A 1 184 ? -12.295 -0.249 -4.025 1.00 91.31 184 GLN A N 1
ATOM 1335 C CA . GLN A 1 184 ? -12.362 -1.375 -4.949 1.00 91.31 184 GLN A CA 1
ATOM 1336 C C . GLN A 1 184 ? -11.328 -2.450 -4.588 1.00 91.31 184 GLN A C 1
ATOM 1338 O O . GLN A 1 184 ? -10.287 -2.189 -3.976 1.00 91.31 184 GLN A O 1
ATOM 1343 N N . ARG A 1 185 ? -11.628 -3.698 -4.956 1.00 92.88 185 ARG A N 1
ATOM 1344 C CA . ARG A 1 185 ? -10.662 -4.794 -4.850 1.00 92.88 185 ARG A CA 1
ATOM 1345 C C . ARG A 1 185 ? -9.568 -4.570 -5.889 1.00 92.88 185 ARG A C 1
ATOM 1347 O O . ARG A 1 185 ? -9.889 -4.382 -7.054 1.00 92.88 185 ARG A O 1
ATOM 1354 N N . CYS A 1 186 ? -8.309 -4.652 -5.466 1.00 93.81 186 CYS A N 1
ATOM 1355 C CA . CYS A 1 186 ? -7.144 -4.594 -6.353 1.00 93.81 186 CYS A CA 1
ATOM 1356 C C . CYS A 1 186 ? -6.988 -3.280 -7.152 1.00 93.81 186 CYS A C 1
ATOM 1358 O O . CYS A 1 186 ? -6.389 -3.274 -8.225 1.00 93.81 186 CYS A O 1
ATOM 1360 N N . THR A 1 187 ? -7.503 -2.159 -6.631 1.00 94.56 187 THR A N 1
ATOM 1361 C CA . THR A 1 187 ? -7.394 -0.835 -7.266 1.00 94.56 187 THR A CA 1
ATOM 1362 C C . THR A 1 187 ? -6.933 0.211 -6.258 1.00 94.56 187 THR A C 1
ATOM 1364 O O . THR A 1 187 ? -7.514 0.341 -5.176 1.00 94.56 187 THR A O 1
ATOM 1367 N N . ALA A 1 188 ? -5.925 0.996 -6.638 1.00 95.31 188 ALA A N 1
ATOM 1368 C CA . ALA A 1 188 ? -5.460 2.133 -5.858 1.00 95.31 188 ALA A CA 1
ATOM 1369 C C . ALA A 1 188 ? -6.565 3.200 -5.756 1.00 95.31 188 ALA A C 1
ATOM 1371 O O . ALA A 1 188 ? -7.079 3.694 -6.757 1.00 95.31 188 ALA A O 1
ATOM 1372 N N . THR A 1 189 ? -6.955 3.528 -4.529 1.00 95.00 189 THR A N 1
ATOM 1373 C CA . THR A 1 189 ? -8.148 4.314 -4.217 1.00 95.00 189 THR A CA 1
ATOM 1374 C C . THR A 1 189 ? -7.752 5.542 -3.383 1.00 95.00 189 THR A C 1
ATOM 1376 O O . THR A 1 189 ? -7.350 5.374 -2.228 1.00 95.00 189 THR A O 1
ATOM 1379 N N . PRO A 1 190 ? -7.851 6.777 -3.913 1.00 94.56 190 PRO A N 1
ATOM 1380 C CA . PRO A 1 190 ? -7.444 7.974 -3.182 1.00 94.56 190 PRO A CA 1
ATOM 1381 C C . PRO A 1 190 ? -8.416 8.305 -2.043 1.00 94.56 190 PRO A C 1
ATOM 1383 O O . PRO A 1 190 ? -9.638 8.185 -2.174 1.00 94.56 190 PRO A O 1
ATOM 1386 N N . VAL A 1 191 ? -7.863 8.759 -0.923 1.00 95.06 191 VAL A N 1
ATOM 1387 C CA . VAL A 1 191 ? -8.573 9.226 0.273 1.00 95.06 191 VAL A CA 1
ATOM 1388 C C . VAL A 1 191 ? -7.802 10.422 0.824 1.00 95.06 191 VAL A C 1
ATOM 1390 O O . VAL A 1 191 ? -6.587 10.483 0.695 1.00 95.06 191 VAL A O 1
ATOM 1393 N N . ALA A 1 192 ? -8.471 11.380 1.458 1.00 94.38 192 ALA A N 1
ATOM 1394 C CA . ALA A 1 192 ? -7.776 12.477 2.130 1.00 94.38 192 ALA A CA 1
ATOM 1395 C C . ALA A 1 192 ? -8.299 12.692 3.550 1.00 94.38 192 ALA A C 1
ATOM 1397 O O . ALA A 1 192 ? -9.474 12.448 3.832 1.00 94.38 192 ALA A O 1
ATOM 1398 N N . VAL A 1 193 ? -7.443 13.184 4.441 1.00 94.06 193 VAL A N 1
ATOM 1399 C CA . VAL A 1 193 ? -7.811 13.594 5.802 1.00 94.06 193 VAL A CA 1
ATOM 1400 C C . VAL A 1 193 ? -7.470 15.061 6.021 1.00 94.06 193 VAL A C 1
ATOM 1402 O O . VAL A 1 193 ? -6.432 15.531 5.575 1.00 94.06 193 VAL A O 1
ATOM 1405 N N . ARG A 1 194 ? -8.321 15.806 6.731 1.00 92.62 194 ARG A N 1
ATOM 1406 C CA . ARG A 1 194 ? -7.955 17.130 7.254 1.00 92.62 194 ARG A CA 1
ATOM 1407 C C . ARG A 1 194 ? -7.648 17.012 8.738 1.00 92.62 194 ARG A C 1
ATOM 1409 O O . ARG A 1 194 ? -8.516 16.574 9.499 1.00 92.62 194 ARG A O 1
ATOM 1416 N N . LEU A 1 195 ? -6.449 17.421 9.147 1.00 89.56 195 LEU A N 1
ATOM 1417 C CA . LEU A 1 195 ? -6.038 17.413 10.550 1.00 89.56 195 LEU A CA 1
ATOM 1418 C C . LEU A 1 195 ? -6.214 18.792 11.186 1.00 89.56 195 LEU A C 1
ATOM 1420 O O . LEU A 1 195 ? -5.838 19.818 10.613 1.00 89.56 195 LEU A O 1
ATOM 1424 N N . ARG A 1 196 ? -6.737 18.807 12.414 1.00 86.75 196 ARG A N 1
ATOM 1425 C CA . ARG A 1 196 ? -6.788 20.016 13.244 1.00 86.75 196 ARG A CA 1
ATOM 1426 C C . ARG A 1 196 ? -5.389 20.440 13.679 1.00 86.75 196 ARG A C 1
ATOM 1428 O O . ARG A 1 196 ? -4.476 19.620 13.767 1.00 86.75 196 ARG A O 1
ATOM 1435 N N . ALA A 1 197 ? -5.243 21.706 14.058 1.00 83.38 197 ALA A N 1
ATOM 1436 C CA . ALA A 1 197 ? -4.018 22.172 14.694 1.00 83.38 197 ALA A CA 1
ATOM 1437 C C . ALA A 1 197 ? -3.790 21.500 16.067 1.00 83.38 197 ALA A C 1
ATOM 1439 O O . ALA A 1 197 ? -4.708 21.394 16.885 1.00 83.38 197 ALA A O 1
ATOM 1440 N N . THR A 1 198 ? -2.552 21.083 16.328 1.00 77.06 198 THR A N 1
ATOM 1441 C CA . THR A 1 198 ? -2.069 20.538 17.612 1.00 77.06 198 THR A CA 1
ATOM 1442 C C . THR A 1 198 ? -0.762 21.231 18.017 1.00 77.06 198 THR A C 1
ATOM 1444 O O . THR A 1 198 ? -0.246 22.069 17.282 1.00 77.06 198 THR A O 1
ATOM 1447 N N . GLU A 1 199 ? -0.193 20.894 19.177 1.00 74.81 199 GLU A N 1
ATOM 1448 C CA . GLU A 1 199 ? 1.138 21.385 19.573 1.00 74.81 199 GLU A CA 1
ATOM 1449 C C . GLU A 1 199 ? 2.249 20.870 18.636 1.00 74.81 199 GLU A C 1
ATOM 1451 O O . GLU A 1 199 ? 3.130 21.633 18.243 1.00 74.81 199 GLU A O 1
ATOM 1456 N N . SER A 1 200 ? 2.157 19.605 18.210 1.00 70.31 200 SER A N 1
ATOM 1457 C CA . SER A 1 200 ? 3.038 18.980 17.211 1.00 70.31 200 SER A CA 1
ATOM 1458 C C . SER A 1 200 ? 2.795 19.476 15.779 1.00 70.31 200 SER A C 1
ATOM 1460 O O . SER A 1 200 ? 3.715 19.483 14.963 1.00 70.31 200 SER A O 1
ATOM 1462 N N . LEU A 1 201 ? 1.576 19.936 15.477 1.00 73.25 201 LEU A N 1
ATOM 1463 C CA . LEU A 1 201 ? 1.136 20.386 14.156 1.00 73.25 201 LEU A CA 1
ATOM 1464 C C . LEU A 1 201 ? 0.420 21.755 14.247 1.00 73.25 201 LEU A C 1
ATOM 1466 O O . LEU A 1 201 ? -0.793 21.833 14.035 1.00 73.25 201 LEU A O 1
ATOM 1470 N N . PRO A 1 202 ? 1.123 22.874 14.535 1.00 70.19 202 PRO A N 1
ATOM 1471 C CA . PRO A 1 202 ? 0.485 24.150 14.910 1.00 70.19 202 PRO A CA 1
ATOM 1472 C C . PRO A 1 202 ? -0.379 24.823 13.838 1.00 70.19 202 PRO A C 1
ATOM 1474 O O . PRO A 1 202 ? -1.077 25.793 14.129 1.00 70.19 202 PRO A O 1
ATOM 1477 N N . ARG A 1 203 ? -0.309 24.355 12.587 1.00 71.38 203 ARG A N 1
ATOM 1478 C CA . ARG A 1 203 ? -1.094 24.871 11.454 1.00 71.38 203 ARG A CA 1
ATOM 1479 C C . ARG A 1 203 ? -2.210 23.919 11.007 1.00 71.38 203 ARG A C 1
ATOM 1481 O O . ARG A 1 203 ? -2.966 24.290 10.115 1.00 71.38 203 ARG A O 1
ATOM 1488 N N . GLY A 1 204 ? -2.303 22.725 11.602 1.00 71.56 204 GLY A N 1
ATOM 1489 C CA . GLY A 1 204 ? -3.016 21.594 11.002 1.00 71.56 204 GLY A CA 1
ATOM 1490 C C . GLY A 1 204 ? -2.404 21.193 9.653 1.00 71.56 204 GLY A C 1
ATOM 1491 O O . GLY A 1 204 ? -1.323 21.665 9.286 1.00 71.56 204 GLY A O 1
ATOM 1492 N N . THR A 1 205 ? -3.120 20.368 8.897 1.00 74.88 205 THR A N 1
ATOM 1493 C CA . THR A 1 205 ? -2.855 20.110 7.471 1.00 74.88 205 THR A CA 1
ATOM 1494 C C . THR A 1 205 ? -4.105 20.445 6.671 1.00 74.88 205 THR A C 1
ATOM 1496 O O . THR A 1 205 ? -5.227 20.246 7.135 1.00 74.88 205 THR A O 1
ATOM 1499 N N . ALA A 1 206 ? -3.926 21.039 5.487 1.00 68.38 206 ALA A N 1
ATOM 1500 C CA . ALA A 1 206 ? -5.048 21.519 4.680 1.00 68.38 206 ALA A CA 1
ATOM 1501 C C . ALA A 1 206 ? -5.880 20.349 4.130 1.00 68.38 206 ALA A C 1
ATOM 1503 O O . ALA A 1 206 ? -7.103 20.371 4.249 1.00 68.38 206 ALA A O 1
ATOM 1504 N N . ASN A 1 207 ? -5.189 19.345 3.584 1.00 79.31 207 ASN A N 1
ATOM 1505 C CA . ASN A 1 207 ? -5.595 17.952 3.414 1.00 79.31 207 ASN A CA 1
ATOM 1506 C C . ASN A 1 207 ? -4.289 17.140 3.327 1.00 79.31 207 ASN A C 1
ATOM 1508 O O . ASN A 1 207 ? -3.426 17.516 2.536 1.00 79.31 207 ASN A O 1
ATOM 1512 N N . ASP A 1 208 ? -4.139 16.068 4.100 1.00 87.06 208 ASP A N 1
ATOM 1513 C CA . ASP A 1 208 ? -3.134 15.036 3.832 1.00 87.06 208 ASP A CA 1
ATOM 1514 C C . ASP A 1 208 ? -3.759 13.980 2.925 1.00 87.06 208 ASP A C 1
ATOM 1516 O O . ASP A 1 208 ? -4.857 13.481 3.191 1.00 87.06 208 ASP A O 1
ATOM 1520 N N . GLU A 1 209 ? -3.067 13.667 1.838 1.00 91.56 209 GLU A N 1
ATOM 1521 C CA . GLU A 1 209 ? -3.508 12.717 0.824 1.00 91.56 209 GLU A CA 1
ATOM 1522 C C . GLU A 1 209 ? -2.954 11.317 1.130 1.00 91.56 209 GLU A C 1
ATOM 1524 O O . GLU A 1 209 ? -1.827 11.125 1.594 1.00 91.56 209 GLU A O 1
ATOM 1529 N N . LEU A 1 210 ? -3.804 10.317 0.927 1.00 94.06 210 LEU A N 1
ATOM 1530 C CA . LEU A 1 210 ? -3.571 8.913 1.230 1.00 94.06 210 LEU A CA 1
ATOM 1531 C C . LEU A 1 210 ? -4.067 8.068 0.053 1.00 94.06 210 LEU A C 1
ATOM 1533 O O . LEU A 1 210 ? -5.013 8.429 -0.649 1.00 94.06 210 LEU A O 1
ATOM 1537 N N . LEU A 1 211 ? -3.470 6.896 -0.114 1.00 95.31 211 LEU A N 1
ATOM 1538 C CA . LEU A 1 211 ? -3.853 5.918 -1.119 1.00 95.31 211 LEU A CA 1
ATOM 1539 C C . LEU A 1 211 ? -4.134 4.590 -0.423 1.00 95.31 211 LEU A C 1
ATOM 1541 O O . LEU A 1 211 ? -3.236 4.005 0.182 1.00 95.31 211 LEU A O 1
ATOM 1545 N N . ASP A 1 212 ? -5.378 4.116 -0.488 1.00 95.44 212 ASP A N 1
ATOM 1546 C CA . ASP A 1 212 ? -5.704 2.738 -0.124 1.00 95.44 212 ASP A CA 1
ATOM 1547 C C . ASP A 1 212 ? -5.426 1.855 -1.346 1.00 95.44 212 ASP A C 1
ATOM 1549 O O . ASP A 1 212 ? -6.046 2.005 -2.397 1.00 95.44 212 ASP A O 1
ATOM 1553 N N . LEU A 1 213 ? -4.456 0.953 -1.226 1.00 95.31 213 LEU A N 1
ATOM 1554 C CA . LEU A 1 213 ? -4.040 0.020 -2.271 1.00 95.31 213 LEU A CA 1
ATOM 1555 C C . LEU A 1 213 ? -5.075 -1.091 -2.533 1.00 95.31 213 LEU A C 1
ATOM 1557 O O . LEU A 1 213 ? -4.799 -1.998 -3.307 1.00 95.31 213 LEU A O 1
ATOM 1561 N N . GLY A 1 214 ? -6.258 -1.058 -1.928 1.00 92.81 214 GLY A N 1
ATOM 1562 C CA . GLY A 1 214 ? -7.393 -1.906 -2.263 1.00 92.81 214 GLY A CA 1
ATOM 1563 C C . GLY A 1 214 ? -7.789 -2.881 -1.153 1.00 92.81 214 GLY A C 1
ATOM 1564 O O . GLY A 1 214 ? -6.979 -3.402 -0.376 1.00 92.81 214 GLY A O 1
ATOM 1565 N N . SER A 1 215 ? -9.080 -3.213 -1.128 1.00 87.06 215 SER A N 1
ATOM 1566 C CA . SER A 1 215 ? -9.688 -4.056 -0.087 1.00 87.06 215 SER A CA 1
ATOM 1567 C C . SER A 1 215 ? -9.198 -5.512 -0.088 1.00 87.06 215 SER A C 1
ATOM 1569 O O . SER A 1 215 ? -9.270 -6.176 0.941 1.00 87.06 215 SER A O 1
ATOM 1571 N N . ALA A 1 216 ? -8.639 -5.989 -1.205 1.00 88.12 216 ALA A N 1
ATOM 1572 C CA . ALA A 1 216 ? -8.150 -7.360 -1.381 1.00 88.12 216 ALA A CA 1
ATOM 1573 C C . ALA A 1 216 ? -6.627 -7.544 -1.186 1.00 88.12 216 ALA A C 1
ATOM 1575 O O . ALA A 1 216 ? -6.131 -8.650 -1.364 1.00 88.12 216 ALA A O 1
ATOM 1576 N N . VAL A 1 217 ? -5.877 -6.501 -0.803 1.00 88.69 217 VAL A N 1
ATOM 1577 C CA . VAL A 1 217 ? -4.445 -6.630 -0.458 1.00 88.69 217 VAL A CA 1
ATOM 1578 C C . VAL A 1 217 ? -4.294 -7.506 0.789 1.00 88.69 217 VAL A C 1
ATOM 1580 O O . VAL A 1 217 ? -4.703 -7.095 1.875 1.00 88.69 217 VAL A O 1
ATOM 1583 N N . GLU A 1 218 ? -3.746 -8.711 0.653 1.00 87.00 218 GLU A N 1
ATOM 1584 C CA . GLU A 1 218 ? -3.771 -9.712 1.728 1.00 87.00 218 GLU A CA 1
ATOM 1585 C C . GLU A 1 218 ? -2.761 -9.449 2.866 1.00 87.00 218 GLU A C 1
ATOM 1587 O O . GLU A 1 218 ? -1.623 -9.029 2.607 1.00 87.00 218 GLU A O 1
ATOM 1592 N N . PRO A 1 219 ? -3.134 -9.769 4.125 1.00 87.25 219 PRO A N 1
ATOM 1593 C CA . PRO A 1 219 ? -2.216 -9.856 5.258 1.00 87.25 219 PRO A CA 1
ATOM 1594 C C . PRO A 1 219 ? -0.901 -10.593 4.949 1.00 87.25 219 PRO A C 1
ATOM 1596 O O . PRO A 1 219 ? -0.884 -11.524 4.146 1.00 87.25 219 PRO A O 1
ATOM 1599 N N . PRO A 1 220 ? 0.214 -10.212 5.595 1.00 89.00 220 PRO A N 1
ATOM 1600 C CA . PRO A 1 220 ? 0.320 -9.201 6.650 1.00 89.00 220 PRO A CA 1
ATOM 1601 C C . PRO A 1 220 ? 0.414 -7.757 6.123 1.00 89.00 220 PRO A C 1
ATOM 1603 O O . PRO A 1 220 ? 0.679 -6.858 6.910 1.00 89.00 220 PRO A O 1
ATOM 1606 N N . ARG A 1 221 ? 0.223 -7.513 4.820 1.00 91.62 221 ARG A N 1
ATOM 1607 C CA . ARG A 1 221 ? 0.380 -6.191 4.189 1.00 91.62 221 ARG A CA 1
ATOM 1608 C C . ARG A 1 221 ? -0.689 -5.201 4.666 1.00 91.62 221 ARG A C 1
ATOM 1610 O O . ARG A 1 221 ? -1.851 -5.564 4.848 1.00 91.62 221 ARG A O 1
ATOM 1617 N N . TYR A 1 222 ? -0.310 -3.932 4.792 1.00 90.75 222 TYR A N 1
ATOM 1618 C CA . TYR A 1 222 ? -1.218 -2.832 5.114 1.00 90.75 222 TYR A CA 1
ATOM 1619 C C . TYR A 1 222 ? -1.564 -2.026 3.854 1.00 90.75 222 TYR A C 1
ATOM 1621 O O . TYR A 1 222 ? -0.648 -1.619 3.141 1.00 90.75 222 TYR A O 1
ATOM 1629 N N . PRO A 1 223 ? -2.854 -1.780 3.552 1.00 92.19 223 PRO A N 1
ATOM 1630 C CA . PRO A 1 223 ? -3.242 -1.189 2.273 1.00 92.19 223 PRO A CA 1
ATOM 1631 C C . PRO A 1 223 ? -3.115 0.338 2.217 1.00 92.19 223 PRO A C 1
ATOM 1633 O O . PRO A 1 223 ? -2.955 0.866 1.127 1.00 92.19 223 PRO A O 1
ATOM 1636 N N . VAL A 1 224 ? -3.190 1.065 3.338 1.00 93.94 224 VAL A N 1
ATOM 1637 C CA . VAL A 1 224 ? -3.185 2.542 3.327 1.00 93.94 224 VAL A CA 1
ATOM 1638 C C . VAL A 1 224 ? -1.759 3.082 3.415 1.00 93.94 224 VAL A C 1
ATOM 1640 O O . VAL A 1 224 ? -1.051 2.806 4.384 1.00 93.94 224 VAL A O 1
ATOM 1643 N N . VAL A 1 225 ? -1.360 3.894 2.434 1.00 92.75 225 VAL A N 1
ATOM 1644 C CA . VAL A 1 225 ? -0.049 4.562 2.375 1.00 92.75 225 VAL A CA 1
ATOM 1645 C C . VAL A 1 225 ? -0.201 6.071 2.121 1.00 92.75 225 VAL A C 1
ATOM 1647 O O . VAL A 1 225 ? -1.183 6.478 1.502 1.00 92.75 225 VAL A O 1
ATOM 1650 N N . PRO A 1 226 ? 0.739 6.928 2.565 1.00 91.69 226 PRO A N 1
ATOM 1651 C CA . PRO A 1 226 ? 0.721 8.352 2.235 1.00 91.69 226 PRO A CA 1
ATOM 1652 C C . PRO A 1 226 ? 0.964 8.609 0.745 1.00 91.69 226 PRO A C 1
ATOM 1654 O O . PRO A 1 226 ? 1.954 8.128 0.180 1.00 91.69 226 PRO A O 1
ATOM 1657 N N . ASP A 1 227 ? 0.100 9.424 0.144 1.00 91.31 227 ASP A N 1
ATOM 1658 C CA . ASP A 1 227 ? 0.230 9.916 -1.226 1.00 91.31 227 ASP A CA 1
ATOM 1659 C C . ASP A 1 227 ? 0.607 11.399 -1.183 1.00 91.31 227 ASP A C 1
ATOM 1661 O O . ASP A 1 227 ? -0.100 12.209 -0.594 1.00 91.31 227 ASP A O 1
ATOM 1665 N N . ARG A 1 228 ? 1.757 11.772 -1.748 1.00 80.88 228 ARG A N 1
ATOM 1666 C CA . ARG A 1 228 ? 2.220 13.166 -1.726 1.00 80.88 228 ARG A CA 1
ATOM 1667 C C . ARG A 1 228 ? 1.882 13.832 -3.054 1.00 80.88 228 ARG A C 1
ATOM 1669 O O . ARG A 1 228 ? 2.435 13.456 -4.086 1.00 80.88 228 ARG A O 1
ATOM 1676 N N . ASP A 1 229 ? 1.024 14.848 -2.997 1.00 82.25 229 ASP A N 1
ATOM 1677 C CA . ASP A 1 229 ? 0.504 15.609 -4.140 1.00 82.25 229 ASP A CA 1
ATOM 1678 C C . ASP A 1 229 ? -0.302 14.752 -5.154 1.00 82.25 229 ASP A C 1
ATOM 1680 O O . ASP A 1 229 ? -0.226 14.987 -6.362 1.00 82.25 229 ASP A O 1
ATOM 1684 N N . GLY A 1 230 ? -1.015 13.715 -4.694 1.00 85.88 230 GLY A N 1
ATOM 1685 C CA . GLY A 1 230 ? -1.829 12.811 -5.530 1.00 85.88 230 GLY A CA 1
ATOM 1686 C C . GLY A 1 230 ? -1.062 12.016 -6.603 1.00 85.88 230 GLY A C 1
ATOM 1687 O O . GLY A 1 230 ? -1.651 11.503 -7.567 1.00 85.88 230 GLY A O 1
ATOM 1688 N N . ARG A 1 231 ? 0.270 11.946 -6.494 1.00 92.06 231 ARG A N 1
ATOM 1689 C CA . ARG A 1 231 ? 1.142 11.328 -7.505 1.00 92.06 231 ARG A CA 1
ATOM 1690 C C . ARG A 1 231 ? 1.042 9.809 -7.507 1.00 92.06 231 ARG A C 1
ATOM 1692 O O . ARG A 1 231 ? 1.211 9.211 -8.566 1.00 92.06 231 ARG A O 1
ATOM 1699 N N . GLY A 1 232 ? 0.752 9.198 -6.363 1.00 94.50 232 GLY A N 1
ATOM 1700 C CA . GLY A 1 232 ? 0.576 7.761 -6.198 1.00 94.50 232 GLY A CA 1
ATOM 1701 C C . GLY A 1 232 ? -0.679 7.268 -6.903 1.00 94.50 232 GLY A C 1
ATOM 1702 O O . GLY A 1 232 ? -0.594 6.328 -7.690 1.00 94.50 232 GLY A O 1
ATOM 1703 N N . ALA A 1 233 ? -1.810 7.953 -6.712 1.00 92.75 233 ALA A N 1
ATOM 1704 C CA . ALA A 1 233 ? -3.047 7.687 -7.446 1.00 92.75 233 ALA A CA 1
ATOM 1705 C C . ALA A 1 233 ? -2.829 7.732 -8.970 1.00 92.75 233 ALA A C 1
ATOM 1707 O O . ALA A 1 233 ? -3.256 6.828 -9.682 1.00 92.75 233 ALA A O 1
ATOM 1708 N N . THR A 1 234 ? -2.088 8.733 -9.458 1.00 93.25 234 THR A N 1
ATOM 1709 C CA . THR A 1 234 ? -1.745 8.873 -10.887 1.00 93.25 234 THR A CA 1
ATOM 1710 C C . THR A 1 234 ? -0.747 7.804 -11.362 1.00 93.25 234 THR A C 1
ATOM 1712 O O . THR A 1 234 ? -0.813 7.326 -12.492 1.00 93.25 234 THR A O 1
ATOM 1715 N N . ALA A 1 235 ? 0.211 7.413 -10.518 1.00 95.75 235 ALA A N 1
ATOM 1716 C CA . ALA A 1 235 ? 1.234 6.425 -10.861 1.00 95.75 235 ALA A CA 1
ATOM 1717 C C . ALA A 1 235 ? 0.706 4.986 -10.894 1.00 95.75 235 ALA A C 1
ATOM 1719 O O . ALA A 1 235 ? 1.227 4.163 -11.651 1.00 95.75 235 ALA A O 1
ATOM 1720 N N . LEU A 1 236 ? -0.325 4.696 -10.097 1.00 96.31 236 LEU A N 1
ATOM 1721 C CA . LEU A 1 236 ? -1.004 3.401 -10.043 1.00 96.31 236 LEU A CA 1
ATOM 1722 C C . LEU A 1 236 ? -2.289 3.349 -10.885 1.00 96.31 236 LEU A C 1
ATOM 1724 O O . LEU A 1 236 ? -2.999 2.345 -10.838 1.00 96.31 236 LEU A O 1
ATOM 1728 N N . GLU A 1 237 ? -2.571 4.385 -11.680 1.00 92.69 237 GLU A N 1
ATOM 1729 C CA . GLU A 1 237 ? -3.665 4.369 -12.654 1.00 92.69 237 GLU A CA 1
ATOM 1730 C C . GLU A 1 237 ? -3.503 3.175 -13.615 1.00 92.69 237 GLU A C 1
ATOM 1732 O O . GLU A 1 237 ? -2.401 2.889 -14.112 1.00 92.69 237 GLU A O 1
ATOM 1737 N N . ASP A 1 238 ? -4.612 2.452 -13.799 1.00 91.44 238 ASP A N 1
ATOM 1738 C CA . ASP A 1 238 ? -4.759 1.192 -14.539 1.00 91.44 238 ASP A CA 1
ATOM 1739 C C . ASP A 1 238 ? -3.861 0.013 -14.092 1.00 91.44 238 ASP A C 1
ATOM 1741 O O . ASP A 1 238 ? -3.755 -0.988 -14.806 1.00 91.44 238 ASP A O 1
ATOM 1745 N N . LEU A 1 239 ? -3.242 0.075 -12.903 1.00 96.06 239 LEU A N 1
ATOM 1746 C CA . LEU A 1 239 ? -2.477 -1.041 -12.330 1.00 96.06 239 LEU A CA 1
ATOM 1747 C C . LEU A 1 239 ? -3.299 -1.846 -11.311 1.00 96.06 239 LEU A C 1
ATOM 1749 O O . LEU A 1 239 ? -3.863 -1.299 -10.364 1.00 96.06 239 LEU A O 1
ATOM 1753 N N . ASP A 1 240 ? -3.293 -3.172 -11.467 1.00 95.88 240 ASP A N 1
ATOM 1754 C CA . ASP A 1 240 ? -3.834 -4.108 -10.478 1.00 95.88 240 ASP A CA 1
ATOM 1755 C C . ASP A 1 240 ? -2.897 -4.164 -9.258 1.00 95.88 240 ASP A C 1
ATOM 1757 O O . ASP A 1 240 ? -1.768 -4.660 -9.324 1.00 95.88 240 ASP A O 1
ATOM 1761 N N . THR A 1 241 ? -3.357 -3.648 -8.121 1.00 95.88 241 THR A N 1
ATOM 1762 C CA . THR A 1 241 ? -2.547 -3.575 -6.896 1.00 95.88 241 THR A CA 1
ATOM 1763 C C . THR A 1 241 ? -2.371 -4.920 -6.193 1.00 95.88 241 THR A C 1
ATOM 1765 O O . THR A 1 241 ? -1.417 -5.079 -5.431 1.00 95.88 241 THR A O 1
ATOM 1768 N N . CYS A 1 242 ? -3.237 -5.903 -6.453 1.00 94.44 242 CYS A N 1
ATOM 1769 C CA . CYS A 1 242 ? -3.050 -7.273 -5.981 1.00 94.44 242 CYS A CA 1
ATOM 1770 C C . CYS A 1 242 ? -1.957 -7.970 -6.798 1.00 94.44 242 CYS A C 1
ATOM 1772 O O . CYS A 1 242 ? -1.108 -8.646 -6.220 1.00 94.44 242 CYS A O 1
ATOM 1774 N N . ALA A 1 243 ? -1.921 -7.739 -8.114 1.00 93.75 243 ALA A N 1
ATOM 1775 C CA . ALA A 1 243 ? -0.823 -8.168 -8.969 1.00 93.75 243 ALA A CA 1
ATOM 1776 C C . ALA A 1 243 ? 0.493 -7.519 -8.522 1.00 93.75 243 ALA A C 1
ATOM 1778 O O . ALA A 1 243 ? 1.457 -8.241 -8.307 1.00 93.75 243 ALA A O 1
ATOM 1779 N N . LEU A 1 244 ? 0.527 -6.202 -8.262 1.00 95.12 244 LEU A N 1
ATOM 1780 C CA . LEU A 1 244 ? 1.713 -5.517 -7.713 1.00 95.12 244 LEU A CA 1
ATOM 1781 C C . LEU A 1 244 ? 2.186 -6.089 -6.362 1.00 95.12 244 LEU A C 1
ATOM 1783 O O . LEU A 1 244 ? 3.380 -6.040 -6.072 1.00 95.12 244 LEU A O 1
ATOM 1787 N N . ALA A 1 245 ? 1.271 -6.617 -5.542 1.00 92.88 245 ALA A N 1
ATOM 1788 C CA . ALA A 1 245 ? 1.544 -7.181 -4.217 1.00 92.88 245 ALA A CA 1
ATOM 1789 C C . ALA A 1 245 ? 2.004 -8.655 -4.219 1.00 92.88 245 ALA A C 1
ATOM 1791 O O . ALA A 1 245 ? 2.291 -9.197 -3.140 1.00 92.88 245 ALA A O 1
ATOM 1792 N N . GLY A 1 246 ? 2.067 -9.298 -5.392 1.00 90.06 246 GLY A N 1
ATOM 1793 C CA . GLY A 1 246 ? 2.544 -10.672 -5.559 1.00 90.06 246 GLY A CA 1
ATOM 1794 C C . GLY A 1 246 ? 3.982 -10.866 -5.065 1.00 90.06 246 GLY A C 1
ATOM 1795 O O . GLY A 1 246 ? 4.776 -9.932 -5.061 1.00 90.06 246 GLY A O 1
ATOM 1796 N N . GLU A 1 247 ? 4.319 -12.086 -4.640 1.00 83.94 247 GLU A N 1
ATOM 1797 C CA . GLU A 1 247 ? 5.593 -12.401 -3.961 1.00 83.94 247 GLU A CA 1
ATOM 1798 C C . GLU A 1 247 ? 6.839 -12.044 -4.788 1.00 83.94 247 GLU A C 1
ATOM 1800 O O . GLU A 1 247 ? 7.867 -11.688 -4.230 1.00 83.94 247 GLU A O 1
ATOM 1805 N N . ASP A 1 248 ? 6.735 -12.085 -6.117 1.00 85.19 248 ASP A N 1
ATOM 1806 C CA . ASP A 1 248 ? 7.868 -11.992 -7.041 1.00 85.19 248 ASP A CA 1
ATOM 1807 C C . ASP A 1 248 ? 7.746 -10.822 -8.040 1.00 85.19 248 ASP A C 1
ATOM 1809 O O . ASP A 1 248 ? 8.182 -10.910 -9.188 1.00 85.19 248 ASP A O 1
ATOM 1813 N N . ILE A 1 249 ? 7.152 -9.702 -7.617 1.00 90.44 249 ILE A N 1
ATOM 1814 C CA . ILE A 1 249 ? 6.977 -8.481 -8.431 1.00 90.44 249 ILE A CA 1
ATOM 1815 C C . ILE A 1 249 ? 7.080 -7.205 -7.568 1.00 90.44 249 ILE A C 1
ATOM 1817 O O . ILE A 1 249 ? 7.288 -7.308 -6.363 1.00 90.44 249 ILE A O 1
ATOM 1821 N N . ALA A 1 250 ? 6.991 -6.014 -8.171 1.00 92.75 250 ALA A N 1
ATOM 1822 C CA . ALA A 1 250 ? 7.208 -4.685 -7.575 1.00 92.75 250 ALA A CA 1
ATOM 1823 C C . ALA A 1 250 ? 7.076 -4.565 -6.042 1.00 92.75 250 ALA A C 1
ATOM 1825 O O . ALA A 1 250 ? 8.072 -4.303 -5.378 1.00 92.75 250 ALA A O 1
ATOM 1826 N N . PHE A 1 251 ? 5.892 -4.733 -5.446 1.00 93.62 251 PHE A N 1
ATOM 1827 C CA . PHE A 1 251 ? 5.731 -4.505 -4.003 1.00 93.62 251 PHE A CA 1
ATOM 1828 C C . PHE A 1 251 ? 6.106 -5.720 -3.140 1.00 93.62 251 PHE A C 1
ATOM 1830 O O . PHE A 1 251 ? 6.224 -5.566 -1.924 1.00 93.62 251 PHE A O 1
ATOM 1837 N N . GLY A 1 252 ? 6.353 -6.896 -3.730 1.00 86.94 252 GLY A N 1
ATOM 1838 C CA . GLY A 1 252 ? 6.686 -8.132 -3.011 1.00 86.94 252 GLY A CA 1
ATOM 1839 C C . GLY A 1 252 ? 8.110 -8.682 -3.143 1.00 86.94 252 GLY A C 1
ATOM 1840 O O . GLY A 1 252 ? 8.547 -9.390 -2.244 1.00 86.94 252 GLY A O 1
ATOM 1841 N N . SER A 1 253 ? 8.858 -8.345 -4.195 1.00 78.44 253 SER A N 1
ATOM 1842 C CA . SER A 1 253 ? 10.045 -9.118 -4.601 1.00 78.44 253 SER A CA 1
ATOM 1843 C C . SER A 1 253 ? 11.352 -8.866 -3.836 1.00 78.44 253 SER A C 1
ATOM 1845 O O . SER A 1 253 ? 12.410 -9.270 -4.324 1.00 78.44 253 SER A O 1
ATOM 1847 N N . ILE A 1 254 ? 11.338 -8.158 -2.703 1.00 68.44 254 ILE A N 1
ATOM 1848 C CA . ILE A 1 254 ? 12.523 -8.019 -1.841 1.00 68.44 254 ILE A CA 1
ATOM 1849 C C . ILE A 1 254 ? 12.259 -8.750 -0.525 1.00 68.44 254 ILE A C 1
ATOM 1851 O O . ILE A 1 254 ? 11.523 -8.265 0.341 1.00 68.44 254 ILE A O 1
ATOM 1855 N N . ASP A 1 255 ? 12.901 -9.909 -0.378 1.00 65.44 255 ASP A N 1
ATOM 1856 C CA . ASP A 1 255 ? 12.875 -10.701 0.849 1.00 65.44 255 ASP A CA 1
ATOM 1857 C C . ASP A 1 255 ? 13.501 -9.932 2.026 1.00 65.44 255 ASP A C 1
ATOM 1859 O O . ASP A 1 255 ? 14.616 -9.409 1.900 1.00 65.44 255 ASP A O 1
ATOM 1863 N N . PRO A 1 256 ? 12.864 -9.926 3.212 1.00 58.53 256 PRO A N 1
ATOM 1864 C CA . PRO A 1 256 ? 13.461 -9.407 4.437 1.00 58.53 256 PRO A CA 1
ATOM 1865 C C . PRO A 1 256 ? 14.544 -10.366 4.973 1.00 58.53 256 PRO A C 1
ATOM 1867 O O . PRO A 1 256 ? 14.330 -11.080 5.947 1.00 58.53 256 PRO A O 1
ATOM 1870 N N . ASN A 1 257 ? 15.719 -10.338 4.335 1.00 54.16 257 ASN A N 1
ATOM 1871 C CA . ASN A 1 257 ? 16.989 -10.977 4.712 1.00 54.16 257 ASN A CA 1
ATOM 1872 C C . ASN A 1 257 ? 16.936 -12.497 5.047 1.00 54.16 257 ASN A C 1
ATOM 1874 O O . ASN A 1 257 ? 16.621 -12.869 6.179 1.00 54.16 257 ASN A O 1
ATOM 1878 N N . PRO A 1 258 ? 17.416 -13.394 4.157 1.00 51.62 258 PRO A N 1
ATOM 1879 C CA . PRO A 1 258 ? 17.364 -14.851 4.362 1.00 51.62 258 PRO A CA 1
ATOM 1880 C C . PRO A 1 258 ? 18.238 -15.394 5.514 1.00 51.62 258 PRO A C 1
ATOM 1882 O O . PRO A 1 258 ? 18.256 -16.602 5.753 1.00 51.62 258 PRO A O 1
ATOM 1885 N N . ALA A 1 259 ? 18.977 -14.543 6.237 1.00 49.94 259 ALA A N 1
ATOM 1886 C CA . ALA A 1 259 ? 19.840 -14.946 7.348 1.00 49.94 259 ALA A CA 1
ATOM 1887 C C . ALA A 1 259 ? 19.093 -15.520 8.570 1.00 49.94 259 ALA A C 1
ATOM 1889 O O . ALA A 1 259 ? 19.721 -16.213 9.373 1.00 49.94 259 ALA A O 1
ATOM 1890 N N . ASP A 1 260 ? 17.789 -15.261 8.733 1.00 53.81 260 ASP A N 1
ATOM 1891 C CA . ASP A 1 260 ? 16.994 -15.869 9.812 1.00 53.81 260 ASP A CA 1
ATOM 1892 C C . ASP A 1 260 ? 16.544 -17.312 9.492 1.00 53.81 260 ASP A C 1
ATOM 1894 O O . ASP A 1 260 ? 16.177 -18.061 10.401 1.00 53.81 260 ASP A O 1
ATOM 1898 N N . GLY A 1 261 ? 16.637 -17.724 8.219 1.00 51.28 261 GLY A N 1
ATOM 1899 C CA . GLY A 1 261 ? 16.332 -19.070 7.734 1.00 51.28 261 GLY A CA 1
ATOM 1900 C C . GLY A 1 261 ? 14.869 -19.495 7.885 1.00 51.28 261 GLY A C 1
ATOM 1901 O O . GLY A 1 261 ? 14.579 -20.691 7.796 1.00 51.28 261 GLY A O 1
ATOM 1902 N N . ARG A 1 262 ? 13.945 -18.562 8.150 1.00 55.19 262 ARG A N 1
ATOM 1903 C CA . ARG A 1 262 ? 12.544 -18.873 8.448 1.00 55.19 262 ARG A CA 1
ATOM 1904 C C . ARG A 1 262 ? 11.606 -18.247 7.415 1.00 55.19 262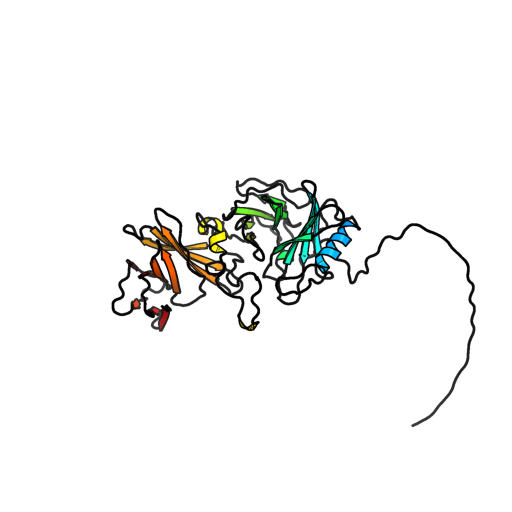 ARG A C 1
ATOM 1906 O O . ARG A 1 262 ? 11.268 -17.073 7.487 1.00 55.19 262 ARG A O 1
ATOM 1913 N N . SER A 1 263 ? 11.093 -19.078 6.512 1.00 59.38 263 SER A N 1
ATOM 1914 C CA . SER A 1 263 ? 9.983 -18.693 5.637 1.00 59.38 263 SER A CA 1
ATOM 1915 C C . SER A 1 263 ? 8.663 -18.720 6.420 1.00 59.38 263 SER A C 1
ATOM 1917 O O . SER A 1 263 ? 8.093 -19.782 6.672 1.00 59.38 263 SER A O 1
ATOM 1919 N N . TYR A 1 264 ? 8.195 -17.546 6.836 1.00 66.75 264 TYR A N 1
ATOM 1920 C CA . TYR A 1 264 ? 6.810 -17.292 7.242 1.00 66.75 264 TYR A CA 1
ATOM 1921 C C . TYR A 1 264 ? 6.376 -15.925 6.683 1.00 66.75 264 TYR A C 1
ATOM 1923 O O . TYR A 1 264 ? 7.230 -15.053 6.501 1.00 66.75 264 TYR A O 1
ATOM 1931 N N . PRO A 1 265 ? 5.075 -15.703 6.420 1.00 70.94 265 PRO A N 1
ATOM 1932 C CA . PRO A 1 265 ? 4.591 -14.443 5.864 1.00 70.94 265 PRO A CA 1
ATOM 1933 C C . PRO A 1 265 ? 5.022 -13.212 6.675 1.00 70.94 265 PRO A C 1
ATOM 1935 O O . PRO A 1 265 ? 4.729 -13.091 7.867 1.00 70.94 265 PRO A O 1
ATOM 1938 N N . ARG A 1 266 ? 5.691 -12.284 5.990 1.00 80.75 266 ARG A N 1
ATOM 1939 C CA . ARG A 1 266 ? 6.086 -10.947 6.452 1.00 80.75 266 ARG A CA 1
ATOM 1940 C C . ARG A 1 266 ? 5.617 -9.910 5.443 1.00 80.75 266 ARG A C 1
ATOM 1942 O O . ARG A 1 266 ? 5.322 -10.245 4.298 1.00 80.75 266 ARG A O 1
ATOM 1949 N N . VAL A 1 267 ? 5.585 -8.647 5.854 1.00 87.69 267 VAL A N 1
ATOM 1950 C CA . VAL A 1 267 ? 5.582 -7.548 4.884 1.00 87.69 267 VAL A CA 1
ATOM 1951 C C . VAL A 1 267 ? 6.902 -7.605 4.104 1.00 87.69 267 VAL A C 1
ATOM 1953 O O . VAL A 1 267 ? 7.958 -7.652 4.741 1.00 87.69 267 VAL A O 1
ATOM 1956 N N . PRO A 1 268 ? 6.870 -7.620 2.763 1.00 88.12 268 PRO A N 1
ATOM 1957 C CA . PRO A 1 268 ? 8.078 -7.570 1.945 1.00 88.12 268 PRO A CA 1
ATOM 1958 C C . PRO A 1 268 ? 8.881 -6.291 2.190 1.00 88.12 268 PRO A C 1
ATOM 1960 O O . PRO A 1 268 ? 8.297 -5.226 2.396 1.00 88.12 268 PRO A O 1
ATOM 1963 N N . ALA A 1 269 ? 10.211 -6.351 2.096 1.00 87.50 269 ALA A N 1
ATOM 1964 C CA . ALA A 1 269 ? 11.059 -5.165 2.274 1.00 87.50 269 ALA A CA 1
ATOM 1965 C C . ALA A 1 269 ? 10.805 -4.100 1.185 1.00 87.50 269 ALA A C 1
ATOM 1967 O O . ALA A 1 269 ? 11.015 -2.912 1.419 1.00 87.50 269 ALA A O 1
ATOM 1968 N N . SER A 1 270 ? 10.283 -4.525 0.029 1.00 91.31 270 SER A N 1
ATOM 1969 C CA . SER A 1 270 ? 9.804 -3.701 -1.086 1.00 91.31 270 SER A CA 1
ATOM 1970 C C . SER A 1 270 ? 8.431 -3.055 -0.870 1.00 91.31 270 SER A C 1
ATOM 1972 O O . SER A 1 270 ? 8.002 -2.290 -1.731 1.00 91.31 270 SER A O 1
ATOM 1974 N N . TRP A 1 271 ? 7.711 -3.343 0.220 1.00 94.31 271 TRP A N 1
ATOM 1975 C CA . TRP A 1 271 ? 6.354 -2.823 0.409 1.00 94.31 271 TRP A CA 1
ATOM 1976 C C . TRP A 1 271 ? 6.341 -1.282 0.480 1.00 94.31 271 TRP A C 1
ATOM 1978 O O . TRP A 1 271 ? 7.189 -0.703 1.169 1.00 94.31 271 TRP A O 1
ATOM 1988 N N . PRO A 1 272 ? 5.404 -0.589 -0.198 1.00 93.81 272 PRO A N 1
ATOM 1989 C CA . PRO A 1 272 ? 5.334 0.863 -0.145 1.00 93.81 272 PRO A CA 1
ATOM 1990 C C . PRO A 1 272 ? 5.022 1.385 1.251 1.00 93.81 272 PRO A C 1
ATOM 1992 O O . PRO A 1 272 ? 4.079 0.940 1.905 1.00 93.81 272 PRO A O 1
ATOM 1995 N N . ILE A 1 273 ? 5.796 2.378 1.688 1.00 91.38 273 ILE A N 1
ATOM 1996 C CA . ILE A 1 273 ? 5.573 3.062 2.964 1.00 91.38 273 ILE A CA 1
ATOM 1997 C C . ILE A 1 273 ? 5.229 4.547 2.790 1.00 91.38 273 ILE A C 1
ATOM 1999 O O . ILE A 1 273 ? 4.631 5.109 3.701 1.00 91.38 273 ILE A O 1
ATOM 2003 N N . GLU A 1 274 ? 5.549 5.159 1.638 1.00 89.62 274 GLU A N 1
ATOM 2004 C CA . GLU A 1 274 ? 5.004 6.436 1.122 1.00 89.62 274 GLU A CA 1
ATOM 2005 C C . GLU A 1 274 ? 5.580 6.778 -0.273 1.00 89.62 274 GLU A C 1
ATOM 2007 O O . GLU A 1 274 ? 6.455 6.079 -0.791 1.00 89.62 274 GLU A O 1
ATOM 2012 N N . SER A 1 275 ? 5.190 7.942 -0.811 1.00 90.25 275 SER A N 1
ATOM 2013 C CA . SER A 1 275 ? 5.851 8.621 -1.941 1.00 90.25 275 SER A CA 1
ATOM 2014 C C . SER A 1 275 ? 5.908 7.776 -3.214 1.00 90.25 275 SER A C 1
ATOM 2016 O O . SER A 1 275 ? 6.943 7.728 -3.875 1.00 90.25 275 SER A O 1
ATOM 2018 N N . ILE A 1 276 ? 4.804 7.111 -3.553 1.00 95.56 276 ILE A N 1
ATOM 2019 C CA . ILE A 1 276 ? 4.646 6.426 -4.838 1.00 95.56 276 ILE A CA 1
ATOM 2020 C C . ILE A 1 276 ? 4.504 7.489 -5.937 1.00 95.56 276 ILE A C 1
ATOM 2022 O O . ILE A 1 276 ? 3.667 8.380 -5.834 1.00 95.56 276 ILE A O 1
ATOM 2026 N N . TYR A 1 277 ? 5.315 7.412 -6.987 1.00 95.31 277 TYR A N 1
ATOM 2027 C CA . TYR A 1 277 ? 5.174 8.220 -8.201 1.00 95.31 277 TYR A CA 1
ATOM 2028 C C . TYR A 1 277 ? 5.777 7.493 -9.408 1.00 95.31 277 TYR A C 1
ATOM 2030 O O . TYR A 1 277 ? 6.479 6.492 -9.262 1.00 95.31 277 TYR A O 1
ATOM 2038 N N . GLN A 1 278 ? 5.521 8.002 -10.613 1.00 93.94 278 GLN A N 1
ATOM 2039 C CA . GLN A 1 278 ? 6.098 7.480 -11.851 1.00 93.94 278 GLN A CA 1
ATOM 2040 C C . GLN A 1 278 ? 6.932 8.537 -12.574 1.00 93.94 278 GLN A C 1
ATOM 2042 O O . GLN A 1 278 ? 6.646 9.732 -12.490 1.00 93.94 278 GLN A O 1
ATOM 2047 N N . VAL A 1 279 ? 7.944 8.079 -13.306 1.00 91.81 279 VAL A N 1
ATOM 2048 C CA . VAL A 1 279 ? 8.736 8.884 -14.242 1.00 91.81 279 VAL A CA 1
ATOM 2049 C C . VAL A 1 279 ? 8.649 8.223 -15.613 1.00 91.81 279 VAL A C 1
ATOM 2051 O O . VAL A 1 279 ? 8.942 7.036 -15.727 1.00 91.81 279 VAL A O 1
ATOM 2054 N N . ASN A 1 280 ? 8.255 8.971 -16.641 1.00 92.12 280 ASN A N 1
ATOM 2055 C CA . ASN A 1 280 ? 8.282 8.498 -18.024 1.00 92.12 280 ASN A CA 1
ATOM 2056 C C . ASN A 1 280 ? 9.739 8.192 -18.421 1.00 92.12 280 ASN A C 1
ATOM 2058 O O . ASN A 1 280 ? 10.606 9.051 -18.272 1.00 92.12 280 ASN A O 1
ATOM 2062 N N . LEU A 1 281 ? 10.010 6.966 -18.874 1.00 88.75 281 LEU A N 1
ATOM 2063 C CA . LEU A 1 281 ? 11.294 6.578 -19.473 1.00 88.75 281 LEU A CA 1
ATOM 2064 C C . LEU A 1 281 ? 11.245 6.680 -21.006 1.00 88.75 281 LEU A C 1
ATOM 2066 O O . LEU A 1 281 ? 12.285 6.830 -21.647 1.00 88.75 281 LEU A O 1
ATOM 2070 N N . GLY A 1 282 ? 10.043 6.575 -21.579 1.00 89.69 282 GLY A N 1
ATOM 2071 C CA . GLY A 1 282 ? 9.706 6.940 -22.953 1.00 89.69 282 GLY A CA 1
ATOM 2072 C C . GLY A 1 282 ? 8.895 5.887 -23.700 1.00 89.69 282 GLY A C 1
ATOM 2073 O O . GLY A 1 282 ? 8.406 4.917 -23.120 1.00 89.69 282 GLY A O 1
ATOM 2074 N N . GLU A 1 283 ? 8.676 6.127 -24.990 1.00 91.88 283 GLU A N 1
ATOM 2075 C CA . GLU A 1 283 ? 7.527 5.582 -25.722 1.00 91.88 283 GLU A CA 1
ATOM 2076 C C . GLU A 1 283 ? 7.931 4.902 -27.036 1.00 91.88 283 GLU A C 1
ATOM 2078 O O . GLU A 1 283 ? 8.957 5.208 -27.646 1.00 91.88 283 GLU A O 1
ATOM 2083 N N . VAL A 1 284 ? 7.112 3.940 -27.461 1.00 89.25 284 VAL A N 1
ATOM 2084 C CA . VAL A 1 284 ? 7.231 3.217 -28.728 1.00 89.25 284 VAL A CA 1
ATOM 2085 C C . VAL A 1 284 ? 5.939 3.433 -29.510 1.00 89.25 284 VAL A C 1
ATOM 2087 O O . VAL A 1 284 ? 4.882 2.951 -29.120 1.00 89.25 284 VAL A O 1
ATOM 2090 N N . GLU A 1 285 ? 6.039 4.129 -30.638 1.00 87.69 285 GLU A N 1
ATOM 2091 C CA . GLU A 1 285 ? 4.893 4.568 -31.455 1.00 87.69 285 GLU A CA 1
ATOM 2092 C C . GLU A 1 285 ? 4.243 3.450 -32.294 1.00 87.69 285 GLU A C 1
ATOM 2094 O O . GLU A 1 285 ? 3.173 3.631 -32.869 1.00 87.69 285 GLU A O 1
ATOM 2099 N N . SER A 1 286 ? 4.925 2.316 -32.503 1.00 82.75 286 SER A N 1
ATOM 2100 C CA . SER A 1 286 ? 4.414 1.254 -33.384 1.00 82.75 286 SER A CA 1
ATOM 2101 C C . SER A 1 286 ? 5.104 -0.098 -33.196 1.00 82.75 286 SER A C 1
ATOM 2103 O O . SER A 1 286 ? 6.238 -0.193 -32.728 1.00 82.75 286 SER A O 1
ATOM 2105 N N . GLY A 1 287 ? 4.425 -1.163 -33.631 1.00 82.69 287 GLY A N 1
ATOM 2106 C CA . GLY A 1 287 ? 4.915 -2.539 -33.544 1.00 82.69 287 GLY A CA 1
ATOM 2107 C C . GLY A 1 287 ? 4.413 -3.279 -32.296 1.00 82.69 287 GLY A C 1
ATOM 2108 O O . GLY A 1 287 ? 3.506 -2.803 -31.619 1.00 82.69 287 GLY A O 1
ATOM 2109 N N . PRO A 1 288 ? 4.964 -4.466 -31.983 1.00 78.56 288 PRO A N 1
ATOM 2110 C CA . PRO A 1 288 ? 4.445 -5.328 -30.913 1.00 78.56 288 PRO A CA 1
ATOM 2111 C C . PRO A 1 288 ? 4.645 -4.765 -29.496 1.00 78.56 288 PRO A C 1
ATOM 2113 O O . PRO A 1 288 ? 3.981 -5.224 -28.572 1.00 78.56 288 PRO A O 1
ATOM 2116 N N . LEU A 1 289 ? 5.533 -3.778 -29.329 1.00 88.12 289 LEU A N 1
ATOM 2117 C CA . LEU A 1 289 ? 5.764 -3.062 -28.069 1.00 88.12 289 LEU A CA 1
ATOM 2118 C C . LEU A 1 289 ? 5.176 -1.642 -28.073 1.00 88.12 289 LEU A C 1
ATOM 2120 O O . LEU A 1 289 ? 5.633 -0.818 -27.289 1.00 88.12 289 LEU A O 1
ATOM 2124 N N . ALA A 1 290 ? 4.206 -1.336 -28.944 1.00 92.12 290 ALA A N 1
ATOM 2125 C CA . ALA A 1 290 ? 3.579 -0.016 -28.974 1.00 92.12 290 ALA A CA 1
ATOM 2126 C C . ALA A 1 290 ? 2.966 0.338 -27.604 1.00 92.12 290 ALA A C 1
ATOM 2128 O O . ALA A 1 290 ? 2.142 -0.414 -27.068 1.00 92.12 290 ALA A O 1
ATOM 2129 N N . GLY A 1 291 ? 3.404 1.454 -27.022 1.00 94.00 291 GLY A N 1
ATOM 2130 C CA . GLY A 1 291 ? 3.101 1.823 -25.641 1.00 94.00 291 GLY A CA 1
ATOM 2131 C C . GLY A 1 291 ? 4.220 2.599 -24.945 1.00 94.00 291 GLY A C 1
ATOM 2132 O O . GLY A 1 291 ? 5.192 3.032 -25.565 1.00 94.00 291 GLY A O 1
ATOM 2133 N N . ARG A 1 292 ? 4.077 2.763 -23.629 1.00 94.50 292 ARG A N 1
ATOM 2134 C CA . ARG A 1 292 ? 4.922 3.603 -22.771 1.00 94.50 292 ARG A CA 1
ATOM 2135 C C . ARG A 1 292 ? 5.682 2.782 -21.738 1.00 94.50 292 ARG A C 1
ATOM 2137 O O . ARG A 1 292 ? 5.108 1.906 -21.093 1.00 94.50 292 ARG A O 1
ATOM 2144 N N . PHE A 1 293 ? 6.952 3.111 -21.538 1.00 94.56 293 PHE A N 1
ATOM 2145 C CA . PHE A 1 293 ? 7.763 2.644 -20.420 1.00 94.56 293 PHE A CA 1
ATOM 2146 C C . PHE A 1 293 ? 7.836 3.738 -19.352 1.00 94.56 293 PHE A C 1
ATOM 2148 O O . PHE A 1 293 ? 8.273 4.857 -19.618 1.00 94.56 293 PHE A O 1
ATOM 2155 N N . ASP A 1 294 ? 7.441 3.395 -18.130 1.00 94.44 294 ASP A N 1
ATOM 2156 C CA . ASP A 1 294 ? 7.539 4.238 -16.941 1.00 94.44 294 ASP A CA 1
ATOM 2157 C C . ASP A 1 294 ? 8.444 3.560 -15.895 1.00 94.44 294 ASP A C 1
ATOM 2159 O O . ASP A 1 294 ? 8.515 2.333 -15.807 1.00 94.44 294 ASP A O 1
ATOM 2163 N N . ARG A 1 295 ? 9.104 4.353 -15.047 1.00 93.81 295 ARG A N 1
ATOM 2164 C CA . ARG A 1 295 ? 9.734 3.901 -13.801 1.00 93.81 295 ARG A CA 1
ATOM 2165 C C . ARG A 1 295 ? 8.824 4.254 -12.636 1.00 93.81 295 ARG A C 1
ATOM 2167 O O . ARG A 1 295 ? 8.750 5.420 -12.243 1.00 93.81 295 ARG A O 1
ATOM 2174 N N . LEU A 1 296 ? 8.163 3.253 -12.063 1.00 95.62 296 LEU A N 1
ATOM 2175 C CA . LEU A 1 296 ? 7.506 3.388 -10.768 1.00 95.62 296 LEU A CA 1
ATOM 2176 C C . LEU A 1 296 ? 8.592 3.541 -9.696 1.00 95.62 296 LEU A C 1
ATOM 2178 O O . LEU A 1 296 ? 9.578 2.807 -9.706 1.00 95.62 296 LEU A O 1
ATOM 2182 N N . THR A 1 297 ? 8.431 4.511 -8.802 1.00 94.50 297 THR A N 1
ATOM 2183 C CA . THR A 1 297 ? 9.377 4.831 -7.725 1.00 94.50 297 THR A CA 1
ATOM 2184 C C . THR A 1 297 ? 8.609 5.033 -6.425 1.00 94.50 297 THR A C 1
ATOM 2186 O O . THR A 1 297 ? 7.562 5.678 -6.432 1.00 94.50 297 THR A O 1
ATOM 2189 N N . TRP A 1 298 ? 9.107 4.495 -5.311 1.00 94.94 298 TRP A N 1
ATOM 2190 C CA . TRP A 1 298 ? 8.490 4.667 -3.991 1.00 94.94 298 TRP A CA 1
ATOM 2191 C C . TRP A 1 298 ? 9.511 4.574 -2.853 1.00 94.94 298 TRP A C 1
ATOM 2193 O O . TRP A 1 298 ? 10.639 4.119 -3.055 1.00 94.94 298 TRP A O 1
ATOM 2203 N N . ARG A 1 299 ? 9.124 4.997 -1.639 1.00 92.56 299 ARG A N 1
ATOM 2204 C CA . ARG A 1 299 ? 9.881 4.679 -0.418 1.00 92.56 299 ARG A CA 1
ATOM 2205 C C . ARG A 1 299 ? 9.384 3.352 0.152 1.00 92.56 299 ARG A C 1
ATOM 2207 O O . ARG A 1 299 ? 8.177 3.167 0.309 1.00 92.56 299 ARG A O 1
ATOM 2214 N N . SER A 1 300 ? 10.315 2.474 0.499 1.00 91.06 300 SER A N 1
ATOM 2215 C CA . SER A 1 300 ? 10.122 1.216 1.225 1.00 91.06 300 SER A CA 1
ATOM 2216 C C . SER A 1 300 ? 10.976 1.209 2.508 1.00 91.06 300 SER A C 1
ATOM 2218 O O . SER A 1 300 ? 11.551 2.243 2.871 1.00 91.06 300 SER A O 1
ATOM 2220 N N . GLN A 1 301 ? 11.069 0.079 3.221 1.00 83.81 301 GLN A N 1
ATOM 2221 C CA . GLN A 1 301 ? 11.949 -0.023 4.398 1.00 83.81 301 GLN A CA 1
ATOM 2222 C C . GLN A 1 301 ? 13.436 0.111 4.044 1.00 83.81 301 GLN A C 1
ATOM 2224 O O . GLN A 1 301 ? 14.182 0.756 4.777 1.00 83.81 301 GLN A O 1
ATOM 2229 N N . GLU A 1 302 ? 13.851 -0.452 2.907 1.00 81.44 302 GLU A N 1
ATOM 2230 C CA . GLU A 1 302 ? 15.247 -0.466 2.441 1.00 81.44 302 GLU A CA 1
ATOM 2231 C C . GLU A 1 302 ? 15.658 0.845 1.733 1.00 81.44 302 GLU A C 1
ATOM 2233 O O . GLU A 1 302 ? 16.761 0.966 1.199 1.00 81.44 302 GLU A O 1
ATOM 2238 N N . GLY A 1 303 ? 14.781 1.858 1.725 1.00 88.75 303 GLY A N 1
ATOM 2239 C CA . GLY A 1 303 ? 15.020 3.168 1.118 1.00 88.75 303 GLY A CA 1
ATOM 2240 C C . GLY A 1 303 ? 14.182 3.394 -0.138 1.00 88.75 303 GLY A C 1
ATOM 2241 O O . GLY A 1 303 ? 12.990 3.098 -0.156 1.00 88.75 303 GLY A O 1
ATOM 2242 N N . THR A 1 304 ? 14.773 3.983 -1.179 1.00 91.44 304 THR A N 1
ATOM 2243 C CA . THR A 1 304 ? 14.072 4.198 -2.455 1.00 91.44 304 THR A CA 1
ATOM 2244 C C . THR A 1 304 ? 14.109 2.926 -3.296 1.00 91.44 304 THR A C 1
ATOM 2246 O O . THR A 1 304 ? 15.179 2.366 -3.544 1.00 91.44 304 THR A O 1
ATOM 2249 N N . THR A 1 305 ? 12.940 2.495 -3.758 1.00 93.25 305 THR A N 1
ATOM 2250 C CA . THR A 1 305 ? 12.743 1.281 -4.555 1.00 93.25 305 THR A CA 1
ATOM 2251 C C . THR A 1 305 ? 12.091 1.637 -5.889 1.00 93.25 305 THR A C 1
ATOM 2253 O O . THR A 1 305 ? 11.337 2.611 -5.980 1.00 93.25 305 THR A O 1
ATOM 2256 N N . TYR A 1 306 ? 12.417 0.868 -6.928 1.00 93.44 306 TYR A N 1
ATOM 2257 C CA . TYR A 1 306 ? 12.018 1.129 -8.309 1.00 93.44 306 TYR A CA 1
ATOM 2258 C C . TYR A 1 306 ? 11.468 -0.126 -8.980 1.00 93.44 306 TYR A C 1
ATOM 2260 O O . TYR A 1 306 ? 11.928 -1.226 -8.693 1.00 93.44 306 TYR A O 1
ATOM 2268 N N . ALA A 1 307 ? 10.569 0.039 -9.946 1.00 95.38 307 ALA A N 1
ATOM 2269 C CA . ALA A 1 307 ? 10.197 -1.003 -10.901 1.00 95.38 307 ALA A CA 1
ATOM 2270 C C . ALA A 1 307 ? 9.949 -0.386 -12.283 1.00 95.38 307 ALA A C 1
ATOM 2272 O O . ALA A 1 307 ? 9.466 0.745 -12.385 1.00 95.38 307 ALA A O 1
ATOM 2273 N N . ALA A 1 308 ? 10.243 -1.128 -13.350 1.00 95.31 308 ALA A N 1
ATOM 2274 C CA . ALA A 1 308 ? 9.767 -0.782 -14.682 1.00 95.31 308 ALA A CA 1
ATOM 2275 C C . ALA A 1 308 ? 8.292 -1.168 -14.823 1.00 95.31 308 ALA A C 1
ATOM 2277 O O . ALA A 1 308 ? 7.885 -2.262 -14.430 1.00 95.31 308 ALA A O 1
ATOM 2278 N N . VAL A 1 309 ? 7.516 -0.284 -15.439 1.00 96.38 309 VAL A N 1
ATOM 2279 C CA . VAL A 1 309 ? 6.137 -0.516 -15.863 1.00 96.38 309 VAL A CA 1
ATOM 2280 C C . VAL A 1 309 ? 6.089 -0.326 -17.375 1.00 96.38 309 VAL A C 1
ATOM 2282 O O . VAL A 1 309 ? 6.544 0.696 -17.883 1.00 96.38 309 VAL A O 1
ATOM 2285 N N . PHE A 1 310 ? 5.529 -1.290 -18.099 1.00 95.94 310 PHE A N 1
ATOM 2286 C CA . PHE A 1 310 ? 5.183 -1.136 -19.509 1.00 95.94 310 PHE A CA 1
ATOM 2287 C C . PHE A 1 310 ? 3.665 -1.054 -19.643 1.00 95.94 310 PHE A C 1
ATOM 2289 O O . PHE A 1 310 ? 2.955 -1.991 -19.279 1.00 95.94 310 PHE A O 1
ATOM 2296 N N . ARG A 1 311 ? 3.172 0.060 -20.180 1.00 95.38 311 ARG A N 1
ATOM 2297 C CA . ARG A 1 311 ? 1.761 0.286 -20.500 1.00 95.38 311 ARG A CA 1
ATOM 2298 C C . ARG A 1 311 ? 1.583 0.181 -22.018 1.00 95.38 311 ARG A C 1
ATOM 2300 O O . ARG A 1 311 ? 1.952 1.129 -22.713 1.00 95.38 311 ARG A O 1
ATOM 2307 N N . PRO A 1 312 ? 1.069 -0.941 -22.556 1.00 94.19 312 PRO A N 1
ATOM 2308 C CA . PRO A 1 312 ? 0.767 -1.034 -23.982 1.00 94.19 312 PRO A CA 1
ATOM 2309 C C . PRO A 1 312 ? -0.346 -0.048 -24.354 1.00 94.19 312 PRO A C 1
ATOM 2311 O O . PRO A 1 312 ? -1.211 0.235 -23.527 1.00 94.19 312 PRO A O 1
ATOM 2314 N N . GLU A 1 313 ? -0.401 0.404 -25.611 1.00 90.81 313 GLU A N 1
ATOM 2315 C CA . GLU A 1 313 ? -1.559 1.180 -26.104 1.00 90.81 313 GLU A CA 1
ATOM 2316 C C . GLU A 1 313 ? -2.884 0.415 -25.942 1.00 90.81 313 GLU A C 1
ATOM 2318 O O . GLU A 1 313 ? -3.945 1.006 -25.760 1.00 90.81 313 GLU A O 1
ATOM 2323 N N . ASN A 1 314 ? -2.823 -0.916 -26.054 1.00 85.81 314 ASN A N 1
ATOM 2324 C CA . ASN A 1 314 ? -3.957 -1.821 -25.928 1.00 85.81 314 ASN A CA 1
ATOM 2325 C C . ASN A 1 314 ? -3.513 -3.097 -25.197 1.00 85.81 314 ASN A C 1
ATOM 2327 O O . ASN A 1 314 ? -2.733 -3.881 -25.739 1.00 85.81 314 ASN A O 1
ATOM 2331 N N . GLY A 1 315 ? -4.029 -3.333 -23.990 1.00 88.94 315 GLY A N 1
ATOM 2332 C CA . GLY A 1 315 ? -3.762 -4.547 -23.213 1.00 88.94 315 GLY A CA 1
ATOM 2333 C C . GLY A 1 315 ? -3.577 -4.272 -21.723 1.00 88.94 315 GLY A C 1
ATOM 2334 O O . GLY A 1 315 ? -3.826 -3.169 -21.248 1.00 88.94 315 GLY A O 1
ATOM 2335 N N . THR A 1 316 ? -3.142 -5.291 -20.986 1.00 91.50 316 THR A N 1
ATOM 2336 C CA . THR A 1 316 ? -2.813 -5.174 -19.559 1.00 91.50 316 THR A CA 1
ATOM 2337 C C . THR A 1 316 ? -1.385 -4.644 -19.390 1.00 91.50 316 THR A C 1
ATOM 2339 O O . THR A 1 316 ? -0.489 -5.142 -20.079 1.00 91.50 316 THR A O 1
ATOM 2342 N N . PRO A 1 317 ? -1.136 -3.680 -18.484 1.00 95.06 317 PRO A N 1
ATOM 2343 C CA . PRO A 1 317 ? 0.217 -3.272 -18.130 1.00 95.06 317 PRO A CA 1
ATOM 2344 C C . PRO A 1 317 ? 1.056 -4.429 -17.575 1.00 95.06 317 PRO A C 1
ATOM 2346 O O . PRO A 1 317 ? 0.558 -5.273 -16.832 1.00 95.06 317 PRO A O 1
ATOM 2349 N N . ALA A 1 318 ? 2.343 -4.438 -17.906 1.00 94.88 318 ALA A N 1
ATOM 2350 C CA . ALA A 1 318 ? 3.333 -5.336 -17.323 1.00 94.88 318 ALA A CA 1
ATOM 2351 C C . ALA A 1 318 ? 4.207 -4.574 -16.320 1.00 94.88 318 ALA A C 1
ATOM 2353 O O . ALA A 1 318 ? 4.437 -3.373 -16.481 1.00 94.88 318 ALA A O 1
ATOM 2354 N N . VAL A 1 319 ? 4.712 -5.261 -15.294 1.00 95.69 319 VAL A N 1
ATOM 2355 C CA . VAL A 1 319 ? 5.528 -4.658 -14.229 1.00 95.69 319 VAL A CA 1
ATOM 2356 C C . VAL A 1 319 ? 6.672 -5.599 -13.858 1.00 95.69 319 VAL A C 1
ATOM 2358 O O . VAL A 1 319 ? 6.491 -6.815 -13.839 1.00 95.69 319 VAL A O 1
ATOM 2361 N N . SER A 1 320 ? 7.855 -5.052 -13.584 1.00 95.06 320 SER A N 1
ATOM 2362 C CA . SER A 1 320 ? 9.017 -5.832 -13.148 1.00 95.06 320 SER A CA 1
ATOM 2363 C C . SER A 1 320 ? 8.998 -6.159 -11.650 1.00 95.06 320 SER A C 1
ATOM 2365 O O . SER A 1 320 ? 8.199 -5.636 -10.868 1.00 95.06 320 SER A O 1
ATOM 2367 N N . LYS A 1 321 ? 9.977 -6.962 -11.223 1.00 93.50 321 LYS A N 1
ATOM 2368 C CA . LYS A 1 321 ? 10.446 -6.980 -9.829 1.00 93.50 321 LYS A CA 1
ATOM 2369 C C . LYS A 1 321 ? 10.903 -5.590 -9.377 1.00 93.50 321 LYS A C 1
ATOM 2371 O O . LYS A 1 321 ? 11.293 -4.762 -10.206 1.00 93.50 321 LYS A O 1
ATOM 2376 N N . ALA A 1 322 ? 10.866 -5.363 -8.068 1.00 92.19 322 ALA A N 1
ATOM 2377 C CA . ALA A 1 322 ? 11.547 -4.242 -7.445 1.00 92.19 322 ALA A CA 1
ATOM 2378 C C . ALA A 1 322 ? 13.071 -4.369 -7.566 1.00 92.19 322 ALA A C 1
ATOM 2380 O O . ALA A 1 322 ? 13.634 -5.453 -7.409 1.00 92.19 322 ALA A O 1
ATOM 2381 N N . ASP A 1 323 ? 13.724 -3.232 -7.779 1.00 89.06 323 ASP A N 1
ATOM 2382 C CA . ASP A 1 323 ? 15.172 -3.044 -7.732 1.00 89.06 323 ASP A CA 1
ATOM 2383 C C . ASP A 1 323 ? 15.499 -1.846 -6.819 1.00 89.06 323 ASP A C 1
ATOM 2385 O O . ASP A 1 323 ? 14.636 -1.014 -6.508 1.00 89.06 323 ASP A O 1
ATOM 2389 N N . THR A 1 324 ? 16.748 -1.751 -6.373 1.00 85.25 324 THR A N 1
ATOM 2390 C CA . THR A 1 324 ? 17.248 -0.657 -5.524 1.00 85.25 324 THR A CA 1
ATOM 2391 C C . THR A 1 324 ? 18.296 0.177 -6.264 1.00 85.25 324 THR A C 1
ATOM 2393 O O . THR A 1 324 ? 18.685 -0.129 -7.394 1.00 85.25 324 THR A O 1
ATOM 2396 N N . VAL A 1 325 ? 18.724 1.299 -5.670 1.00 77.12 325 VAL A N 1
ATOM 2397 C CA . VAL A 1 325 ? 19.602 2.273 -6.341 1.00 77.12 325 VAL A CA 1
ATOM 2398 C C . VAL A 1 325 ? 20.898 1.621 -6.849 1.00 77.12 325 VAL A C 1
ATOM 2400 O O . VAL A 1 325 ? 21.734 1.148 -6.083 1.00 77.12 325 VAL A O 1
ATOM 2403 N N . ALA A 1 326 ? 21.090 1.693 -8.162 1.00 71.44 326 ALA A N 1
ATOM 2404 C CA . ALA A 1 326 ? 22.308 1.349 -8.885 1.00 71.44 326 ALA A CA 1
ATOM 2405 C C . ALA A 1 326 ? 22.423 2.272 -10.106 1.00 71.44 326 ALA A C 1
ATOM 2407 O O . ALA A 1 326 ? 21.400 2.621 -10.696 1.00 71.44 326 ALA A O 1
ATOM 2408 N N . ALA A 1 327 ? 23.648 2.632 -10.502 1.00 72.94 327 ALA A N 1
ATOM 2409 C CA . ALA A 1 327 ? 23.906 3.569 -11.606 1.00 72.94 327 ALA A CA 1
ATOM 2410 C C . ALA A 1 327 ? 23.355 3.097 -12.968 1.00 72.94 327 ALA A C 1
ATOM 2412 O O . ALA A 1 327 ? 23.029 3.916 -13.824 1.00 72.94 327 ALA A O 1
ATOM 2413 N N . VAL A 1 328 ? 23.217 1.778 -13.146 1.00 81.69 328 VAL A N 1
ATOM 2414 C CA . VAL A 1 328 ? 22.485 1.159 -14.255 1.00 81.69 328 VAL A CA 1
ATOM 2415 C C . VAL A 1 328 ? 21.498 0.155 -13.675 1.00 81.69 328 VAL A C 1
ATOM 2417 O O . VAL A 1 328 ? 21.895 -0.846 -13.072 1.00 81.69 328 VAL A O 1
ATOM 2420 N N . GLN A 1 329 ? 20.217 0.429 -13.873 1.00 88.06 329 GLN A N 1
ATOM 2421 C CA . GLN A 1 329 ? 19.106 -0.464 -13.575 1.00 88.06 329 GLN A CA 1
ATOM 2422 C C . GLN A 1 329 ? 18.917 -1.445 -14.738 1.00 88.06 329 GLN A C 1
ATOM 2424 O O . GLN A 1 329 ? 19.119 -1.078 -15.898 1.00 88.06 329 GLN A O 1
ATOM 2429 N N . ALA A 1 330 ? 18.516 -2.680 -14.441 1.00 91.19 330 ALA A N 1
ATOM 2430 C CA . ALA A 1 330 ? 18.121 -3.654 -15.456 1.00 91.19 330 ALA A CA 1
ATOM 2431 C C . ALA A 1 330 ? 16.918 -4.444 -14.947 1.00 91.19 330 ALA A C 1
ATOM 2433 O O . ALA A 1 330 ? 17.064 -5.334 -14.113 1.00 91.19 330 ALA A O 1
ATOM 2434 N N . TYR A 1 331 ? 15.742 -4.099 -15.456 1.00 92.38 331 TYR A N 1
ATOM 2435 C CA . TYR A 1 331 ? 14.478 -4.698 -15.060 1.00 92.38 331 TYR A CA 1
ATOM 2436 C C . TYR A 1 331 ? 14.085 -5.790 -16.055 1.00 92.38 331 TYR A C 1
ATOM 2438 O O . TYR A 1 331 ? 14.003 -5.531 -17.256 1.00 92.38 331 TYR A O 1
ATOM 2446 N N . GLU A 1 332 ? 13.808 -6.998 -15.570 1.00 93.38 332 GLU A N 1
ATOM 2447 C CA . GLU A 1 332 ? 13.163 -8.037 -16.376 1.00 93.38 332 GLU A CA 1
ATOM 2448 C C . GLU A 1 332 ? 11.644 -7.829 -16.354 1.00 93.38 332 GLU A C 1
ATOM 2450 O O . GLU A 1 332 ? 11.045 -7.695 -15.284 1.00 93.38 332 GLU A O 1
ATOM 2455 N N . ILE A 1 333 ? 11.027 -7.780 -17.536 1.00 93.88 333 ILE A N 1
ATOM 2456 C CA . ILE A 1 333 ? 9.588 -7.563 -17.717 1.00 93.88 333 ILE A CA 1
ATOM 2457 C C . ILE A 1 333 ? 9.042 -8.536 -18.765 1.00 93.88 333 ILE A C 1
ATOM 2459 O O . ILE A 1 333 ? 9.634 -8.706 -19.832 1.00 93.88 333 ILE A O 1
ATOM 2463 N N . GLU A 1 334 ? 7.923 -9.197 -18.473 1.00 92.94 334 GLU A N 1
ATOM 2464 C CA . GLU A 1 334 ? 7.251 -10.075 -19.433 1.00 92.94 334 GLU A CA 1
ATOM 2465 C C . GLU A 1 334 ? 6.184 -9.295 -20.202 1.00 92.94 334 GLU A C 1
ATOM 2467 O O . GLU A 1 334 ? 5.265 -8.732 -19.613 1.00 92.94 334 GLU A O 1
ATOM 2472 N N . ILE A 1 335 ? 6.301 -9.262 -21.529 1.00 91.88 335 ILE A N 1
ATOM 2473 C CA . ILE A 1 335 ? 5.356 -8.586 -22.418 1.00 91.88 335 ILE A CA 1
ATOM 2474 C C . ILE A 1 335 ? 4.898 -9.604 -23.461 1.00 91.88 335 ILE A C 1
ATOM 2476 O O . ILE A 1 335 ? 5.703 -10.108 -24.242 1.00 91.88 335 ILE A O 1
ATOM 2480 N N . GLN A 1 336 ? 3.600 -9.924 -23.463 1.00 87.69 336 GLN A N 1
ATOM 2481 C CA . GLN A 1 336 ? 2.974 -10.863 -24.411 1.00 87.69 336 GLN A CA 1
ATOM 2482 C C . GLN A 1 336 ? 3.667 -12.248 -24.481 1.00 87.69 336 GLN A C 1
ATOM 2484 O O . GLN A 1 336 ? 3.734 -12.863 -25.544 1.00 87.69 336 GLN A O 1
ATOM 2489 N N . GLY A 1 337 ? 4.185 -12.750 -23.351 1.00 88.62 337 GLY A N 1
ATOM 2490 C CA . GLY A 1 337 ? 4.885 -14.041 -23.266 1.00 88.62 337 GLY A CA 1
ATOM 2491 C C . GLY A 1 337 ? 6.361 -14.016 -23.691 1.00 88.62 337 GLY A C 1
ATOM 2492 O O . GLY A 1 337 ? 6.986 -15.072 -23.775 1.00 88.62 337 GLY A O 1
ATOM 2493 N N . GLN A 1 338 ? 6.932 -12.837 -23.958 1.00 91.69 338 GLN A N 1
ATOM 2494 C CA . GLN A 1 338 ? 8.362 -12.639 -24.200 1.00 91.69 338 GLN A CA 1
ATOM 2495 C C .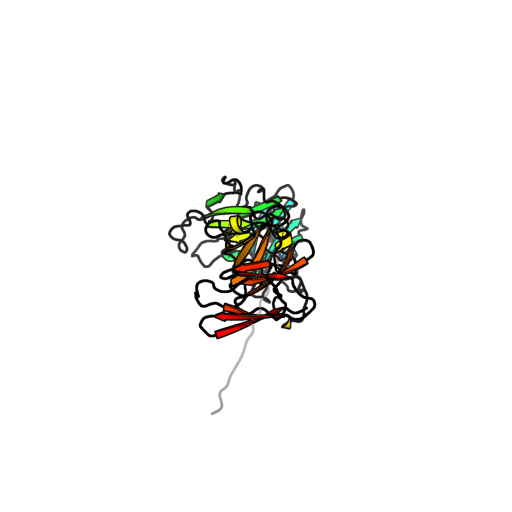 GLN A 1 338 ? 8.961 -11.777 -23.083 1.00 91.69 338 GLN A C 1
ATOM 2497 O O . GLN A 1 338 ? 8.468 -10.689 -22.790 1.00 91.69 338 GLN A O 1
ATOM 2502 N N . THR A 1 339 ? 10.064 -12.229 -22.483 1.00 94.00 339 THR A N 1
ATOM 2503 C CA . THR A 1 339 ? 10.809 -11.423 -21.506 1.00 94.00 339 THR A CA 1
ATOM 2504 C C . THR A 1 339 ? 11.712 -10.413 -22.213 1.00 94.00 339 THR A C 1
ATOM 2506 O O . THR A 1 339 ? 12.471 -10.760 -23.128 1.00 94.00 339 THR A O 1
ATOM 2509 N N . TYR A 1 340 ? 11.665 -9.169 -21.752 1.00 94.62 340 TYR A N 1
ATOM 2510 C CA . TYR A 1 340 ? 12.537 -8.071 -22.151 1.00 94.62 340 TYR A CA 1
ATOM 2511 C C . TYR A 1 340 ? 13.351 -7.588 -20.951 1.00 94.62 340 TYR A C 1
ATOM 2513 O O . TYR A 1 340 ? 12.914 -7.693 -19.806 1.00 94.62 340 TYR A O 1
ATOM 2521 N N . VAL A 1 341 ? 14.534 -7.044 -21.225 1.00 94.81 341 VAL A N 1
ATOM 2522 C CA . VAL A 1 341 ? 15.349 -6.312 -20.255 1.00 94.81 341 VAL A CA 1
ATOM 2523 C C . VAL A 1 341 ? 15.213 -4.825 -20.560 1.00 94.81 341 VAL A C 1
ATOM 2525 O O . VAL A 1 341 ? 15.624 -4.368 -21.630 1.00 94.81 341 VAL A O 1
ATOM 2528 N N . VAL A 1 342 ? 14.646 -4.082 -19.613 1.00 94.25 342 VAL A N 1
ATOM 2529 C CA . VAL A 1 342 ? 14.553 -2.620 -19.629 1.00 94.25 342 VAL A CA 1
ATOM 2530 C C . VAL A 1 342 ? 15.743 -2.067 -18.850 1.00 94.25 342 VAL A C 1
ATOM 2532 O O . VAL A 1 342 ? 15.849 -2.248 -17.639 1.00 94.25 342 VAL A O 1
ATOM 2535 N N . LEU A 1 343 ? 16.662 -1.419 -19.555 1.00 93.12 343 LEU A N 1
ATOM 2536 C CA . LEU A 1 343 ? 17.853 -0.775 -19.012 1.00 93.12 343 LEU A CA 1
ATOM 2537 C C . LEU A 1 343 ? 17.563 0.706 -18.797 1.00 93.12 343 LEU A C 1
ATOM 2539 O O . LEU A 1 343 ? 17.168 1.380 -19.743 1.00 93.12 343 LEU A O 1
ATOM 2543 N N . SER A 1 344 ? 17.802 1.217 -17.591 1.00 89.75 344 SER A N 1
ATOM 2544 C CA . SER A 1 344 ? 17.667 2.645 -17.285 1.00 89.75 344 SER A CA 1
ATOM 2545 C C . SER A 1 344 ? 18.885 3.152 -16.517 1.00 89.75 344 SER A C 1
ATOM 2547 O O . SER A 1 344 ? 19.422 2.455 -15.656 1.00 89.75 344 SER A O 1
ATOM 2549 N N . TRP A 1 345 ? 19.334 4.359 -16.843 1.00 87.88 345 TRP A N 1
ATOM 2550 C CA . TRP A 1 345 ? 20.441 5.056 -16.184 1.00 87.88 345 TRP A CA 1
ATOM 2551 C C . TRP A 1 345 ? 20.082 6.536 -16.009 1.00 87.88 345 TRP A C 1
ATOM 2553 O O . TRP A 1 345 ? 19.034 6.973 -16.488 1.00 87.88 345 TRP A O 1
ATOM 2563 N N . ASN A 1 346 ? 20.908 7.296 -15.285 1.00 77.88 346 ASN A N 1
ATOM 2564 C CA . ASN A 1 346 ? 20.701 8.739 -15.159 1.00 77.88 346 ASN A CA 1
ATOM 2565 C C . ASN A 1 346 ? 20.859 9.409 -16.529 1.00 77.88 346 ASN A C 1
ATOM 2567 O O . ASN A 1 346 ? 21.875 9.213 -17.194 1.00 77.88 346 ASN A O 1
ATOM 2571 N N . ASP A 1 347 ? 19.861 10.178 -16.955 1.00 69.00 347 ASP A N 1
ATOM 2572 C CA . ASP A 1 347 ? 19.882 10.895 -18.225 1.00 69.00 347 ASP A CA 1
ATOM 2573 C C . ASP A 1 347 ? 20.349 12.346 -18.081 1.00 69.00 347 ASP A C 1
ATOM 2575 O O . ASP A 1 347 ? 20.587 12.986 -19.101 1.00 69.00 347 ASP A O 1
ATOM 2579 N N . GLU A 1 348 ? 20.551 12.864 -16.865 1.00 67.69 348 GLU A N 1
ATOM 2580 C CA . GLU A 1 348 ? 21.146 14.194 -16.650 1.00 67.69 348 GLU A CA 1
ATOM 2581 C C . GLU A 1 348 ? 22.601 14.274 -17.162 1.00 67.69 348 GLU A C 1
ATOM 2583 O O . GLU A 1 348 ? 23.058 15.347 -17.557 1.00 67.69 348 GLU A O 1
ATOM 2588 N N . ASP A 1 349 ? 23.295 13.136 -17.262 1.00 64.62 349 ASP A N 1
ATOM 2589 C CA . ASP A 1 349 ? 24.680 13.041 -17.729 1.00 64.62 349 ASP A CA 1
ATOM 2590 C C . ASP A 1 349 ? 24.747 12.940 -19.270 1.00 64.62 349 ASP A C 1
ATOM 2592 O O . ASP A 1 349 ? 24.558 11.872 -19.856 1.00 64.62 349 ASP A O 1
ATOM 2596 N N . ASP A 1 350 ? 25.035 14.065 -19.942 1.00 63.00 350 ASP A N 1
ATOM 2597 C CA . ASP A 1 350 ? 25.098 14.184 -21.417 1.00 63.00 350 ASP A CA 1
ATOM 2598 C C . ASP A 1 350 ? 26.038 13.162 -22.098 1.00 63.00 350 ASP A C 1
ATOM 2600 O O . ASP A 1 350 ? 25.789 12.757 -23.235 1.00 63.00 350 ASP A O 1
ATOM 2604 N N . ASP A 1 351 ? 27.098 12.730 -21.407 1.00 70.69 351 ASP A N 1
ATOM 2605 C CA . ASP A 1 351 ? 28.128 11.810 -21.917 1.00 70.69 351 ASP A CA 1
ATOM 2606 C C . ASP A 1 351 ? 27.806 10.315 -21.667 1.00 70.69 351 ASP A C 1
ATOM 2608 O O . ASP A 1 351 ? 28.667 9.446 -21.852 1.00 70.69 351 ASP A O 1
ATOM 2612 N N . ALA A 1 352 ? 26.583 9.980 -21.234 1.00 77.69 352 ALA A N 1
ATOM 2613 C CA . ALA A 1 352 ? 26.220 8.612 -20.871 1.00 77.69 352 ALA A CA 1
ATOM 2614 C C . ALA A 1 352 ? 26.088 7.664 -22.083 1.00 77.69 352 ALA A C 1
ATOM 2616 O O . ALA A 1 352 ? 25.082 7.666 -22.796 1.00 77.69 352 ALA A O 1
ATOM 2617 N N . VAL A 1 353 ? 27.086 6.794 -22.293 1.00 82.00 353 VAL A N 1
ATOM 2618 C CA . VAL A 1 353 ? 27.123 5.839 -23.422 1.00 82.00 353 VAL A CA 1
ATOM 2619 C C . VAL A 1 353 ? 26.832 4.409 -22.967 1.00 82.00 353 VAL A C 1
ATOM 2621 O O . VAL A 1 353 ? 27.620 3.810 -22.227 1.00 82.00 353 VAL A O 1
ATOM 2624 N N . LEU A 1 354 ? 25.741 3.834 -23.481 1.00 88.25 354 LEU A N 1
ATOM 2625 C CA . LEU A 1 354 ? 25.399 2.417 -23.350 1.00 88.25 354 LEU A CA 1
ATOM 2626 C C . LEU A 1 354 ? 26.262 1.544 -24.279 1.00 88.25 354 LEU A C 1
ATOM 2628 O O . LEU A 1 354 ? 26.447 1.829 -25.459 1.00 88.25 354 LEU A O 1
ATOM 2632 N N . GLN A 1 355 ? 26.760 0.430 -23.747 1.00 88.81 355 GLN A N 1
ATOM 2633 C CA . GLN A 1 355 ? 27.465 -0.617 -24.481 1.00 88.81 355 GLN A CA 1
ATOM 2634 C C . GLN A 1 355 ? 26.697 -1.934 -24.342 1.00 88.81 355 GLN A C 1
ATOM 2636 O O . GLN A 1 355 ? 26.675 -2.564 -23.276 1.00 88.81 355 GLN A O 1
ATOM 2641 N N . LEU A 1 356 ? 26.066 -2.352 -25.439 1.00 89.19 356 LEU A N 1
ATOM 2642 C CA . LEU A 1 356 ? 25.340 -3.617 -25.528 1.00 89.19 356 LEU A CA 1
ATOM 2643 C C . LEU A 1 356 ? 26.291 -4.807 -25.774 1.00 89.19 356 LEU A C 1
ATOM 2645 O O . LEU A 1 356 ? 27.330 -4.642 -26.416 1.00 89.19 356 LEU A O 1
ATOM 2649 N N . PRO A 1 357 ? 25.954 -6.026 -25.304 1.00 87.38 357 PRO A N 1
ATOM 2650 C CA . PRO A 1 357 ? 26.705 -7.234 -25.639 1.00 87.38 357 PRO A CA 1
ATOM 2651 C C . PRO A 1 357 ? 26.659 -7.556 -27.139 1.00 87.38 357 PRO A C 1
ATOM 2653 O O . PRO A 1 357 ?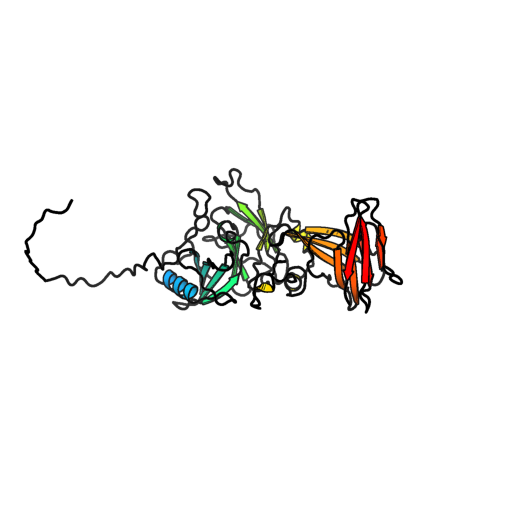 25.636 -7.345 -27.792 1.00 87.38 357 PRO A O 1
ATOM 2656 N N . ASP A 1 358 ? 27.715 -8.184 -27.661 1.00 85.38 358 ASP A N 1
ATOM 2657 C CA . ASP A 1 358 ? 27.786 -8.594 -29.069 1.00 85.38 358 ASP A CA 1
ATOM 2658 C C . ASP A 1 358 ? 26.547 -9.385 -29.519 1.00 85.38 358 ASP A C 1
ATOM 2660 O O . ASP A 1 358 ? 26.099 -10.340 -28.865 1.00 85.38 358 ASP A O 1
ATOM 2664 N N . GLY A 1 359 ? 25.999 -8.976 -30.666 1.00 84.25 359 GLY A N 1
ATOM 2665 C CA . GLY A 1 359 ? 24.817 -9.569 -31.291 1.00 84.25 359 GLY A CA 1
ATOM 2666 C C . GLY A 1 359 ? 23.472 -9.168 -30.674 1.00 84.25 359 GLY A C 1
ATOM 2667 O O . GLY A 1 359 ? 22.441 -9.555 -31.220 1.00 84.25 359 GLY A O 1
ATOM 2668 N N . VAL A 1 360 ? 23.447 -8.399 -29.581 1.00 88.44 360 VAL A N 1
ATOM 2669 C CA . VAL A 1 360 ? 22.207 -7.836 -29.026 1.00 88.44 360 VAL A CA 1
ATOM 2670 C C . VAL A 1 360 ? 21.788 -6.622 -29.855 1.00 88.44 360 VAL A C 1
ATOM 2672 O O . VAL A 1 360 ? 22.618 -5.794 -30.223 1.00 88.44 360 VAL A O 1
ATOM 2675 N N . ARG A 1 361 ? 20.492 -6.519 -30.155 1.00 89.00 361 ARG A N 1
ATOM 2676 C CA . ARG A 1 361 ? 19.880 -5.336 -30.767 1.00 89.00 361 ARG A CA 1
ATOM 2677 C C . ARG A 1 361 ? 18.713 -4.878 -29.889 1.00 89.00 361 ARG A C 1
ATOM 2679 O O . ARG A 1 361 ? 17.916 -5.735 -29.501 1.00 89.00 361 ARG A O 1
ATOM 2686 N N . PRO A 1 362 ? 18.610 -3.582 -29.571 1.00 90.44 362 PRO A N 1
ATOM 2687 C CA . PRO A 1 362 ? 17.464 -3.052 -28.857 1.00 90.44 362 PRO A CA 1
ATOM 2688 C C . PRO A 1 362 ? 16.246 -2.945 -29.774 1.00 90.44 362 PRO A C 1
ATOM 2690 O O . PRO A 1 362 ? 16.373 -2.808 -30.992 1.00 90.44 362 PRO A O 1
ATOM 2693 N N . VAL A 1 363 ? 15.065 -3.014 -29.164 1.00 88.62 363 VAL A N 1
ATOM 2694 C CA . VAL A 1 363 ? 13.785 -2.645 -29.784 1.00 88.62 363 VAL A CA 1
ATOM 2695 C C . VAL A 1 363 ? 13.518 -1.148 -29.590 1.00 88.62 363 VAL A C 1
ATOM 2697 O O . VAL A 1 363 ? 12.948 -0.512 -30.470 1.00 88.62 363 VAL A O 1
ATOM 2700 N N . LEU A 1 364 ? 13.998 -0.585 -28.476 1.00 89.38 364 LEU A N 1
ATOM 2701 C CA . LEU A 1 364 ? 14.038 0.848 -28.186 1.00 89.38 364 LEU A CA 1
ATOM 2702 C C . LEU A 1 364 ? 15.422 1.198 -27.629 1.00 89.38 364 LEU A C 1
ATOM 2704 O O . LEU A 1 364 ? 15.908 0.506 -26.736 1.00 89.38 364 LEU A O 1
ATOM 2708 N N . GLU A 1 365 ? 16.048 2.256 -28.133 1.00 90.06 365 GLU A N 1
ATOM 2709 C CA . GLU A 1 365 ? 17.274 2.840 -27.580 1.00 90.06 365 GLU A CA 1
ATOM 2710 C C . GLU A 1 365 ? 17.177 4.360 -27.695 1.00 90.06 365 GLU A C 1
ATOM 2712 O O . GLU A 1 365 ? 16.973 4.896 -28.784 1.00 90.06 365 GLU A O 1
ATOM 2717 N N . GLN A 1 366 ? 17.299 5.042 -26.561 1.00 87.38 366 GLN A N 1
ATOM 2718 C CA . GLN A 1 366 ? 17.280 6.494 -26.451 1.00 87.38 366 GLN A CA 1
ATOM 2719 C C . GLN A 1 366 ? 18.080 6.938 -25.219 1.00 87.38 366 GLN A C 1
ATOM 2721 O O . GLN A 1 366 ? 18.646 6.123 -24.489 1.00 87.38 366 GLN A O 1
ATOM 2726 N N . ARG A 1 367 ? 18.152 8.249 -24.980 1.00 84.00 367 ARG A N 1
ATOM 2727 C CA . ARG A 1 367 ? 18.825 8.799 -23.798 1.00 84.00 367 ARG A CA 1
ATOM 2728 C C . ARG A 1 367 ? 18.161 8.249 -22.523 1.00 84.00 367 ARG A C 1
ATOM 2730 O O . ARG A 1 367 ? 16.945 8.325 -22.394 1.00 84.00 367 ARG A O 1
ATOM 2737 N N . GLY A 1 368 ? 18.947 7.661 -21.619 1.00 86.25 368 GLY A N 1
ATOM 2738 C CA . GLY A 1 368 ? 18.469 7.122 -20.336 1.00 86.25 368 GLY A CA 1
ATOM 2739 C C . GLY A 1 368 ? 17.693 5.796 -20.380 1.00 86.25 368 GLY A C 1
ATOM 2740 O O . GLY A 1 368 ? 17.381 5.265 -19.310 1.00 86.25 368 GLY A O 1
ATOM 2741 N N . LEU A 1 369 ? 17.383 5.247 -21.566 1.00 91.19 369 LEU A N 1
ATOM 2742 C CA . LEU A 1 369 ? 16.580 4.027 -21.722 1.00 91.19 369 LEU A CA 1
ATOM 2743 C C . LEU A 1 369 ? 17.040 3.155 -22.900 1.00 91.19 369 LEU A C 1
ATOM 2745 O O . LEU A 1 369 ? 17.163 3.622 -24.032 1.00 91.19 369 LEU A O 1
ATOM 2749 N N . ALA A 1 370 ? 17.149 1.847 -22.670 1.00 92.88 370 ALA A N 1
ATOM 2750 C CA . ALA A 1 370 ? 17.137 0.860 -23.747 1.00 92.88 370 ALA A CA 1
ATOM 2751 C C . ALA A 1 370 ? 16.309 -0.376 -23.379 1.00 92.88 370 ALA A C 1
ATOM 2753 O O . ALA A 1 370 ? 16.340 -0.839 -22.244 1.00 92.88 370 ALA A O 1
ATOM 2754 N N . VAL A 1 371 ? 15.602 -0.949 -24.351 1.00 93.50 371 VAL A N 1
ATOM 2755 C CA . VAL A 1 371 ? 14.799 -2.167 -24.189 1.00 93.50 371 VAL A CA 1
ATOM 2756 C C . VAL A 1 371 ? 15.322 -3.225 -25.149 1.00 93.50 371 VAL A C 1
ATOM 2758 O O . VAL A 1 371 ? 15.263 -3.050 -26.367 1.00 93.50 371 VAL A O 1
ATOM 2761 N N . VAL A 1 372 ? 15.838 -4.332 -24.614 1.00 93.44 372 VAL A N 1
ATOM 2762 C CA . VAL A 1 372 ? 16.373 -5.458 -25.398 1.00 93.44 372 VAL A CA 1
ATOM 2763 C C . VAL A 1 372 ? 15.588 -6.740 -25.094 1.00 93.44 372 VAL A C 1
ATOM 2765 O O . VAL A 1 372 ? 15.146 -6.918 -23.960 1.00 93.44 372 VAL A O 1
ATOM 2768 N N . PRO A 1 373 ? 15.415 -7.677 -26.042 1.00 92.88 373 PRO A N 1
ATOM 2769 C CA . PRO A 1 373 ? 14.902 -9.007 -25.715 1.00 92.88 373 PRO A CA 1
ATOM 2770 C C . PRO A 1 373 ? 15.878 -9.736 -24.777 1.00 92.88 373 PRO A C 1
ATOM 2772 O O . PRO A 1 373 ? 17.094 -9.708 -25.016 1.00 92.88 373 PRO A O 1
ATOM 2775 N N . LYS A 1 374 ? 15.368 -10.408 -23.735 1.00 92.31 374 LYS A N 1
ATOM 2776 C CA . LYS A 1 374 ? 16.197 -11.282 -22.889 1.00 92.31 374 LYS A CA 1
ATOM 2777 C C . LYS A 1 374 ? 16.698 -12.463 -23.728 1.00 92.31 374 LYS A C 1
ATOM 2779 O O . LYS A 1 374 ? 15.942 -13.033 -24.514 1.00 92.31 374 LYS A O 1
ATOM 2784 N N . ALA A 1 375 ? 17.973 -12.820 -23.588 1.00 89.31 375 ALA A N 1
ATOM 2785 C CA . ALA A 1 375 ? 18.566 -13.953 -24.294 1.00 89.31 375 ALA A CA 1
ATOM 2786 C C . ALA A 1 375 ? 18.710 -15.190 -23.392 1.00 89.31 375 ALA A C 1
ATOM 2788 O O . ALA A 1 375 ? 18.945 -15.067 -22.197 1.00 89.31 375 ALA A O 1
ATOM 2789 N N . ASP A 1 376 ? 18.734 -16.385 -23.994 1.00 87.56 376 ASP A N 1
ATOM 2790 C CA . ASP A 1 376 ? 19.024 -17.684 -23.349 1.00 87.56 376 ASP A CA 1
ATOM 2791 C C . ASP A 1 376 ? 20.459 -17.840 -22.781 1.00 87.56 376 ASP A C 1
ATOM 2793 O O . ASP A 1 376 ? 20.969 -18.956 -22.611 1.00 87.56 376 ASP A O 1
ATOM 2797 N N . ARG A 1 377 ? 21.150 -16.727 -22.529 1.00 88.69 377 ARG A N 1
ATOM 2798 C CA . ARG A 1 377 ? 22.528 -16.630 -22.049 1.00 88.69 377 ARG A CA 1
ATOM 2799 C C . ARG A 1 377 ? 22.673 -15.393 -21.169 1.00 88.69 377 ARG A C 1
ATOM 2801 O O . ARG A 1 377 ? 22.094 -14.358 -21.476 1.00 88.69 377 ARG A O 1
ATOM 2808 N N . ARG A 1 378 ? 23.554 -15.471 -20.172 1.00 90.25 378 ARG A N 1
ATOM 2809 C CA . ARG A 1 378 ? 23.992 -14.322 -19.369 1.00 90.25 378 ARG A CA 1
ATOM 2810 C C . ARG A 1 378 ? 24.410 -13.142 -20.261 1.00 90.25 378 ARG A C 1
ATOM 2812 O O . ARG A 1 378 ? 25.230 -13.303 -21.172 1.00 90.25 378 ARG A O 1
ATOM 2819 N N . GLN A 1 379 ? 23.872 -11.959 -19.978 1.00 90.25 379 GLN A N 1
ATOM 2820 C CA . GLN A 1 379 ? 24.148 -10.700 -20.675 1.00 90.25 379 GLN A CA 1
ATOM 2821 C C . GLN A 1 379 ? 24.723 -9.684 -19.679 1.00 90.25 379 GLN A C 1
ATOM 2823 O O . GLN A 1 379 ? 24.155 -9.464 -18.614 1.00 90.25 379 GLN A O 1
ATOM 2828 N N . THR A 1 380 ? 25.846 -9.044 -20.016 1.00 90.44 380 THR A N 1
ATOM 2829 C CA . THR A 1 380 ? 26.440 -7.970 -19.200 1.00 90.44 380 THR A CA 1
ATOM 2830 C C . THR A 1 380 ? 26.410 -6.662 -19.974 1.00 90.44 380 THR A C 1
ATOM 2832 O O . THR A 1 380 ? 27.171 -6.479 -20.925 1.00 90.44 380 THR A O 1
ATOM 2835 N N . PHE A 1 381 ? 25.535 -5.766 -19.538 1.00 90.25 381 PHE A N 1
ATOM 2836 C CA . PHE A 1 381 ? 25.371 -4.415 -20.056 1.00 90.25 381 PHE A CA 1
ATOM 2837 C C . PHE A 1 381 ? 26.318 -3.469 -19.321 1.00 90.25 381 PHE A C 1
ATOM 2839 O O . PHE A 1 381 ? 26.637 -3.687 -18.146 1.00 90.25 381 PHE A O 1
ATOM 2846 N N . ARG A 1 382 ? 26.790 -2.426 -20.007 1.00 89.69 382 ARG A N 1
ATOM 2847 C CA . ARG A 1 382 ? 27.658 -1.409 -19.403 1.00 89.69 382 ARG A CA 1
ATOM 2848 C C . ARG A 1 382 ? 27.202 -0.024 -19.820 1.00 89.69 382 ARG A C 1
ATOM 2850 O O . ARG A 1 382 ? 26.864 0.158 -20.983 1.00 89.69 382 ARG A O 1
ATOM 2857 N N . VAL A 1 383 ? 27.248 0.935 -18.907 1.00 86.69 383 VAL A N 1
ATOM 2858 C CA . VAL A 1 383 ? 27.081 2.356 -19.224 1.00 86.69 383 VAL A CA 1
ATOM 2859 C C . VAL A 1 383 ? 28.295 3.092 -18.675 1.00 86.69 383 VAL A C 1
ATOM 2861 O O . VAL A 1 383 ? 28.750 2.813 -17.566 1.00 86.69 383 VAL A O 1
ATOM 2864 N N . SER A 1 384 ? 28.851 4.002 -19.468 1.00 84.38 384 SER A N 1
ATOM 2865 C CA . SER A 1 384 ? 29.826 4.972 -18.971 1.00 84.38 384 SER A CA 1
ATOM 2866 C C . SER A 1 384 ? 29.065 6.155 -18.380 1.00 84.38 384 SER A C 1
ATOM 2868 O O . SER A 1 384 ? 28.404 6.844 -19.142 1.00 84.38 384 SER A O 1
ATOM 2870 N N . VAL A 1 385 ? 29.151 6.397 -17.072 1.00 75.06 385 VAL A N 1
ATOM 2871 C CA . VAL A 1 385 ? 28.521 7.534 -16.366 1.00 75.06 385 VAL A CA 1
ATOM 2872 C C . VAL A 1 385 ? 29.627 8.283 -15.622 1.00 75.06 385 VAL A C 1
ATOM 2874 O O . VAL A 1 385 ? 30.424 7.641 -14.943 1.00 75.06 385 VAL A O 1
ATOM 2877 N N . ASP A 1 386 ? 29.759 9.602 -15.790 1.00 74.00 386 ASP A N 1
ATOM 2878 C CA . ASP A 1 386 ? 30.863 10.405 -15.215 1.00 74.00 386 ASP A CA 1
ATOM 2879 C C . ASP A 1 386 ? 32.280 9.840 -15.471 1.00 74.00 386 ASP A C 1
ATOM 2881 O O . ASP A 1 386 ? 33.176 9.880 -14.623 1.00 74.00 386 ASP A O 1
ATOM 2885 N N . GLY A 1 387 ? 32.493 9.231 -16.641 1.00 73.62 387 GLY A N 1
ATOM 2886 C CA . GLY A 1 387 ? 33.749 8.548 -16.981 1.00 73.62 387 GLY A CA 1
ATOM 2887 C C . GLY A 1 387 ? 34.031 7.270 -16.170 1.00 73.62 387 GLY A C 1
ATOM 2888 O O . GLY A 1 387 ? 35.105 6.678 -16.310 1.00 73.62 387 GLY A O 1
ATOM 2889 N N . ARG A 1 388 ? 33.084 6.813 -15.343 1.00 79.94 388 ARG A N 1
ATOM 2890 C CA . ARG A 1 388 ? 33.101 5.515 -14.660 1.00 79.94 388 ARG A CA 1
ATOM 2891 C C . ARG A 1 388 ? 32.333 4.488 -15.480 1.00 79.94 388 ARG A C 1
ATOM 2893 O O . ARG A 1 388 ? 31.233 4.746 -15.954 1.00 79.94 388 ARG A O 1
ATOM 2900 N N . LEU A 1 389 ? 32.902 3.293 -15.618 1.00 85.25 389 LEU A N 1
ATOM 2901 C CA . LEU A 1 389 ? 32.244 2.180 -16.294 1.00 85.25 389 LEU A CA 1
ATOM 2902 C C . LEU A 1 389 ? 31.410 1.382 -15.289 1.00 85.25 389 LEU A C 1
ATOM 2904 O O . LEU A 1 389 ? 31.946 0.564 -14.543 1.00 85.25 389 LEU A O 1
ATOM 2908 N N . GLU A 1 390 ? 30.104 1.608 -15.298 1.00 87.94 390 GLU A N 1
ATOM 2909 C CA . GLU A 1 390 ? 29.145 0.912 -14.447 1.00 87.94 390 GLU A CA 1
ATOM 2910 C C . GLU A 1 390 ? 28.542 -0.272 -15.220 1.00 87.94 390 GLU A C 1
ATOM 2912 O O . GLU A 1 390 ? 28.323 -0.202 -16.433 1.00 87.94 390 GLU A O 1
ATOM 2917 N N . THR A 1 391 ? 28.323 -1.408 -14.550 1.00 87.44 391 THR A N 1
ATOM 2918 C CA . THR A 1 391 ? 27.939 -2.662 -15.226 1.00 87.44 391 THR A CA 1
ATOM 2919 C C . THR A 1 391 ? 26.799 -3.374 -14.519 1.00 87.44 391 THR A C 1
ATOM 2921 O O . THR A 1 391 ? 26.862 -3.583 -13.307 1.00 87.44 391 THR A O 1
ATOM 2924 N N . ARG A 1 392 ? 25.811 -3.846 -15.283 1.00 88.62 392 ARG A N 1
ATOM 2925 C CA . ARG A 1 392 ? 24.694 -4.656 -14.783 1.00 88.62 392 ARG A CA 1
ATOM 2926 C C . ARG A 1 392 ? 24.649 -5.967 -15.562 1.00 88.62 392 ARG A C 1
ATOM 2928 O O . ARG A 1 392 ? 24.762 -5.977 -16.787 1.00 88.62 392 ARG A O 1
ATOM 2935 N N . THR A 1 393 ? 24.554 -7.086 -14.851 1.00 87.94 393 THR A N 1
ATOM 2936 C CA . THR A 1 393 ? 24.445 -8.415 -15.467 1.00 87.94 393 THR A CA 1
ATOM 2937 C C . THR A 1 393 ? 23.048 -8.958 -15.237 1.00 87.94 393 THR A C 1
ATOM 2939 O O . THR A 1 393 ? 22.591 -8.977 -14.100 1.00 87.94 393 THR A O 1
ATOM 2942 N N . VAL A 1 394 ? 22.415 -9.407 -16.316 1.00 86.81 394 VAL A N 1
ATOM 2943 C CA . VAL A 1 394 ? 21.193 -10.209 -16.294 1.00 86.81 394 VAL A CA 1
ATOM 2944 C C . VAL A 1 394 ? 21.596 -11.659 -16.555 1.00 86.81 394 VAL A C 1
ATOM 2946 O O . VAL A 1 394 ? 22.379 -11.943 -17.472 1.00 86.81 394 VAL A O 1
ATOM 2949 N N . GLU A 1 395 ? 21.130 -12.564 -15.701 1.00 87.88 395 GLU A N 1
ATOM 2950 C CA . GLU A 1 395 ? 21.367 -14.002 -15.850 1.00 87.88 395 GLU A CA 1
ATOM 2951 C C . GLU A 1 395 ? 20.398 -14.616 -16.876 1.00 87.88 395 GLU A C 1
ATOM 2953 O O . GLU A 1 395 ? 19.603 -13.910 -17.497 1.00 87.88 395 GLU A O 1
ATOM 2958 N N . LYS A 1 396 ? 20.528 -15.922 -17.127 1.00 77.75 396 LYS A N 1
ATOM 2959 C CA . LYS A 1 396 ? 19.675 -16.633 -18.092 1.00 77.75 396 LYS A CA 1
ATOM 2960 C C . LYS A 1 396 ? 18.185 -16.582 -17.713 1.00 77.75 396 LYS A C 1
ATOM 2962 O O . LYS A 1 396 ? 17.865 -16.512 -16.511 1.00 77.75 396 LYS A O 1
#

Sequence (396 aa):
MISVRRGLLGIGLAAAIVGGVAACGGTGEVPPEQALPVGHYTLDGQLQVWPARGGLSGDGAAHRAVADAVDAWRTPAGDRPRLETSGILWLGEIDGRTLAVVAADVPVYGASWLLQLDGTGDGLTVTNAAQYTDPGYLVYSDLLPVRLDDTTRYLTSARVEQVTGPNGRPLRVSDGLTDPVGVQRCTATPVAVRLRATESLPRGTANDELLDLGSAVEPPRYPVVPDRDGRGATALEDLDTCALAGEDIAFGSIDPNPADGRSYPRVPASWPIESIYQVNLGEVESGPLAGRFDRLTWRSQEGTTYAAVFRPENGTPAVSKADTVAAVQAYEIEIQGQTYVVLSWNDEDDDAVLQLPDGVRPVLEQRGLAVVPKADRRQTFRVSVDGRLETRTVEK

Radius of gyration: 28.27 Å; chains: 1; bounding box: 64×44×108 Å

pLDDT: mean 82.31, std 16.75, range [28.61, 96.75]